Protein AF-E1F6J1-F1 (afdb_monomer_lite)

Sequence (500 aa):
MFLGCNKYDPTISHELNVRRREESQRQFYETTVKEDFNNRCLAEFEHRSIIKGKIAYVNMRMADLIQKNKMAIEGRRTALKKLYDAEFHAYQDAVKASIPTEEDKIRAMEAEYASVIQRNTAVKNQRISLARERQWEINCDELRSAASMLNARACKLAWDVANCERVQKRQRDREEKAAWQKQVNDNHANFLKDEESRVAAEHERMMKNRQELEQQLTERERQRAEEAYQQALENEKWNENRRLGDEIDKLEREKQEQEKFYNQQQLLMRMHIENLQRAHNKEMSRNDGKEMMVKIEAEIREEAERDRRNKENLRNEQLLYLEILRARKEKALMESKARDDYLMGLMLDAEKKLSQRENDDLQRRKRMAEDCKDFNYSRMNSGVEAKEAARREKEAELAAALADLEAFEKEKLEELKKQYDEAKRFEEFLLMQTDEHKQRIQAERDAEAKYQQRKKDETAADMQRINARLGSLESKIREVNEVQFWDNERPRPKKQWYNV

Radius of gyration: 100.82 Å; chains: 1; bounding box: 228×97×273 Å

Foldseek 3Di:
DDDPQQDDDPVDDPVVNVVSVVVVVVVVVVVVVVVVVVVVVVVVVVVVVVVVVVVVVVVVVVVVVVVVVVVVVVVVVVVVVVVVVVVVVVVVVVVVVPDDDPVNVVVVVVVVVVVVVVVVVVVVVVVVVVVVVVVCCVPDPVNVVVVVVVVVVVVVVVVVVVVVVVVVVVVVVVVVVVVVVVVVVVVVVVVVVVVVVVVVVVVVVVVVVVVVVVVVVVVVVVVVVVVVVVVVVVVVVVVVVVVPPPVPVVPCVVVPPPPPPPVPVVVVVVVVVVVVVVVVVVVVVVVVVVVVVVVVVVVVVVVVVVVVVVVVVVVVVVVVVVVVVVVVVVVVVVVVVVVVVVVVVVVVVVVVVVVVVVVVVVVVVVVVVVVVVVVVVVVVVVVVVVVVVVVVVVVVVVVVVVVVVVVVVVVVVVVVVVVVVVVVVVVVVVVVVVVVVVVVVVVVVVVVVVVVVVVVVVVVVVVVVVVVVVVVVVVVVVVPPDDDDDDDDDDDDDDDDDDD

InterPro domains:
  IPR043596 CFAP53/TCHP [PTHR31183] (11-482)
  IPR043597 Trichohyalin-plectin-homology domain [PF13868] (139-467)

pLDDT: mean 81.05, std 13.84, range [34.25, 95.5]

Organism: Giardia intestinalis (strain P15) (NCBI:txid658858)

Secondary structure (DSSP, 8-state):
----TTS--TTS-HHHHHHHHHHHHHHHHHHHHHHHHHHHHHHHHHHHHHHHHHHHHHHHHHHHHHHHHHHHHHHHHHHHHHHHHHHHHHHHHHHHHHS--HHHHHHHHHHHHHHHHHHHHHHHHHHHHHHHHHHHHHH-HHHHHHHHHHHHHHHHHHHHHHHHHHHHHHHHHHHHHHHHHHHHHHHHHHHHHHHHHHHHHHHHHHHHHHHHHHHHHHHHHHHHHHHHHHHHHHHHHHHHHGGGSTTGGGSGGG--S-TTSGGGTHHHHHHHHHHHHHHHHHHHHHHHHHHHHHHHHHHHHHHHHHHHHHHHHHHHHHHHHHHHHHHHHHHHHHHHHHHHHHHHHHHHHHHHHHHHHHHHHHHHHHHHHHHHHHHHHHHHHHHHHHHHHHHHHHHHHHHHHHHHHHHHHHHHHHHHHHHHHHHHHHHHHHHHHHHHHHHHHHHHHHHHHHHHHHHHHHHHHHHHHHHHHHHHHHHHHHTTSS------------------

Structure (mmCIF, N/CA/C/O backbone):
data_AF-E1F6J1-F1
#
_entry.id   AF-E1F6J1-F1
#
loop_
_atom_site.group_PDB
_atom_site.id
_atom_site.type_symbol
_atom_site.label_atom_id
_atom_site.label_alt_id
_atom_site.label_comp_id
_atom_site.label_asym_id
_atom_site.label_entity_id
_atom_site.label_seq_id
_atom_site.pdbx_PDB_ins_code
_atom_site.Cartn_x
_atom_site.Cartn_y
_atom_site.Cartn_z
_atom_site.occupancy
_atom_site.B_iso_or_equiv
_atom_site.auth_seq_id
_atom_site.auth_comp_id
_atom_site.auth_asym_id
_atom_site.auth_atom_id
_atom_site.pdbx_PDB_model_num
ATOM 1 N N . MET A 1 1 ? -33.642 10.105 145.176 1.00 41.47 1 MET A N 1
ATOM 2 C CA . MET A 1 1 ? -34.714 9.645 144.265 1.00 41.47 1 MET A CA 1
ATOM 3 C C . MET A 1 1 ? -35.109 10.820 143.387 1.00 41.47 1 MET A C 1
ATOM 5 O O . MET A 1 1 ? -35.603 11.801 143.921 1.00 41.47 1 MET A O 1
ATOM 9 N N . PHE A 1 2 ? -34.821 10.767 142.084 1.00 44.66 2 PHE A N 1
ATOM 10 C CA . PHE A 1 2 ? -35.230 11.806 141.133 1.00 44.66 2 PHE A CA 1
ATOM 11 C C . PHE A 1 2 ? -36.747 11.705 140.902 1.00 44.66 2 PHE A C 1
ATOM 13 O O . PHE A 1 2 ? -37.232 10.702 140.378 1.00 44.66 2 PHE A O 1
ATOM 20 N N . LEU A 1 3 ? -37.507 12.713 141.338 1.00 52.88 3 LEU A N 1
ATOM 21 C CA . LEU A 1 3 ? -38.914 12.869 140.963 1.00 52.88 3 LEU A CA 1
ATOM 22 C C . LEU A 1 3 ? -38.969 13.113 139.447 1.00 52.88 3 LEU A C 1
ATOM 24 O O . LEU A 1 3 ? -38.333 14.038 138.951 1.00 52.88 3 LEU A O 1
ATOM 28 N N . GLY A 1 4 ? -39.680 12.258 138.704 1.00 55.94 4 GLY A N 1
ATOM 29 C CA . GLY A 1 4 ? -39.817 12.396 137.249 1.00 55.94 4 GLY A CA 1
ATOM 30 C C . GLY A 1 4 ? -40.367 13.772 136.852 1.00 55.94 4 GLY A C 1
ATOM 31 O O . GLY A 1 4 ? -41.202 14.321 137.569 1.00 55.94 4 GLY A O 1
ATOM 32 N N . CYS A 1 5 ? -39.924 14.297 135.706 1.00 60.75 5 CYS A N 1
ATOM 33 C CA . CYS A 1 5 ? -40.045 15.698 135.264 1.00 60.75 5 CYS A CA 1
ATOM 34 C C . CYS A 1 5 ? -41.470 16.300 135.240 1.00 60.75 5 CYS A C 1
ATOM 36 O O . CYS A 1 5 ? -41.617 17.513 135.128 1.00 60.75 5 CYS A O 1
ATOM 38 N N . ASN A 1 6 ? -42.515 15.480 135.396 1.00 62.03 6 ASN A N 1
ATOM 39 C CA . ASN A 1 6 ? -43.924 15.895 135.413 1.00 62.03 6 ASN A CA 1
ATOM 40 C C . ASN A 1 6 ? -44.564 15.920 136.813 1.00 62.03 6 ASN A C 1
ATOM 42 O O . ASN A 1 6 ? -45.714 16.342 136.959 1.00 62.03 6 ASN A O 1
ATOM 46 N N . LYS A 1 7 ? -43.861 15.464 137.855 1.00 69.31 7 LYS A N 1
ATOM 47 C CA . LYS A 1 7 ? -44.380 15.475 139.228 1.00 69.31 7 LYS A CA 1
ATOM 48 C C . LYS 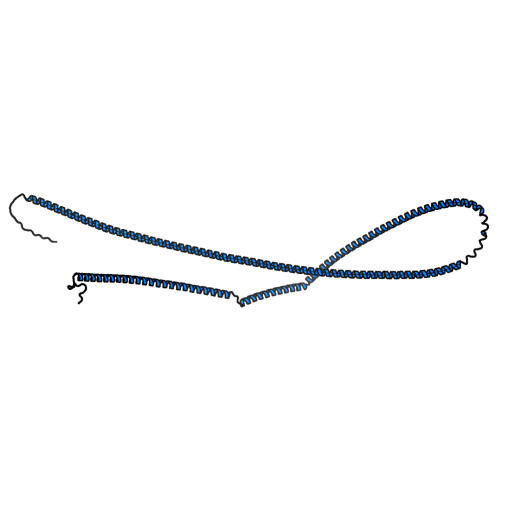A 1 7 ? -44.136 16.841 139.863 1.00 69.31 7 LYS A C 1
ATOM 50 O O . LYS A 1 7 ? -43.057 17.404 139.732 1.00 69.31 7 LYS A O 1
ATOM 55 N N . TYR A 1 8 ? -45.158 17.380 140.528 1.00 71.81 8 TYR A N 1
ATOM 56 C CA . TYR A 1 8 ? -45.034 18.637 141.266 1.00 71.81 8 TYR A CA 1
ATOM 57 C C . TYR A 1 8 ? -44.131 18.419 142.479 1.00 71.81 8 TYR A C 1
ATOM 59 O O . TYR A 1 8 ? -44.436 17.562 143.308 1.00 71.81 8 TYR A O 1
ATOM 67 N N . ASP A 1 9 ? -43.036 19.164 142.571 1.00 74.06 9 ASP A N 1
ATOM 68 C CA . ASP A 1 9 ? -42.116 19.077 143.697 1.00 74.06 9 ASP A CA 1
ATOM 69 C C . ASP A 1 9 ? -42.469 20.164 144.730 1.00 74.06 9 ASP A C 1
ATOM 71 O O . ASP A 1 9 ? -42.314 21.354 144.446 1.00 74.06 9 ASP A O 1
ATOM 75 N N . PRO A 1 10 ? -42.968 19.794 145.922 1.00 69.56 10 PRO A N 1
ATOM 76 C CA . PRO A 1 10 ? -43.394 20.757 146.933 1.00 69.56 10 PRO A CA 1
ATOM 77 C C . PRO A 1 10 ? -42.231 21.521 147.591 1.00 69.56 10 PRO A C 1
ATOM 79 O O . PRO A 1 10 ? -42.488 22.456 148.343 1.00 69.56 10 PRO A O 1
ATOM 82 N N . THR A 1 11 ? -40.968 21.155 147.328 1.00 73.69 11 THR A N 1
ATOM 83 C CA . THR A 1 11 ? -39.779 21.805 147.918 1.00 73.69 11 THR A CA 1
ATOM 84 C C . THR A 1 11 ? -39.278 23.029 147.140 1.00 73.69 11 THR A C 1
ATOM 86 O O . THR A 1 11 ? -38.354 23.711 147.579 1.00 73.69 11 THR A O 1
ATOM 89 N N . ILE A 1 12 ? -39.900 23.339 146.001 1.00 74.44 12 ILE A N 1
ATOM 90 C CA . ILE A 1 12 ? -39.530 24.434 145.092 1.00 74.44 12 ILE A CA 1
ATOM 91 C C . ILE A 1 12 ? -40.742 25.318 144.790 1.00 74.44 12 ILE A C 1
ATOM 93 O O . ILE A 1 12 ? -41.889 24.889 144.914 1.00 74.44 12 ILE A O 1
ATOM 97 N N . SER A 1 13 ? -40.498 26.567 144.374 1.00 76.25 13 SER A N 1
ATOM 98 C CA . SER A 1 13 ? -41.580 27.516 144.091 1.00 76.25 13 SER A CA 1
ATOM 99 C C . SER A 1 13 ? -42.505 27.021 142.972 1.00 76.25 13 SER A C 1
ATOM 101 O O . SER A 1 13 ? -42.100 26.295 142.057 1.00 76.25 13 SER A O 1
ATOM 103 N N . HIS A 1 14 ? -43.772 27.432 143.040 1.00 78.44 14 HIS A N 1
ATOM 104 C CA . HIS A 1 14 ? -44.780 27.079 142.041 1.00 78.44 14 HIS A CA 1
ATOM 105 C C . HIS A 1 14 ? -44.335 27.453 140.618 1.00 78.44 14 HIS A C 1
ATOM 107 O O . HIS A 1 14 ? -44.427 26.635 139.707 1.00 78.44 14 HIS A O 1
ATOM 113 N N . GLU A 1 15 ? -43.758 28.644 140.446 1.00 80.81 15 GLU A N 1
ATOM 114 C CA . GLU A 1 15 ? -43.259 29.141 139.159 1.00 80.81 15 GLU A CA 1
ATOM 115 C C . GLU A 1 15 ? -42.151 28.260 138.564 1.00 80.81 15 GLU A C 1
ATOM 117 O O . GLU A 1 15 ? -42.141 28.006 137.361 1.00 80.81 15 GLU A O 1
ATOM 122 N N . LEU A 1 16 ? -41.238 27.743 139.395 1.00 79.19 16 LEU A N 1
ATOM 123 C CA . LEU A 1 16 ? -40.182 26.831 138.946 1.00 79.19 16 LEU A CA 1
ATOM 124 C C . LEU A 1 16 ? -40.747 25.473 138.516 1.00 79.19 16 LEU A C 1
ATOM 126 O O . LEU A 1 16 ? -40.288 24.906 137.524 1.00 79.19 16 LEU A O 1
ATOM 130 N N . ASN A 1 17 ? -41.761 24.963 139.217 1.00 79.38 17 ASN A N 1
ATOM 131 C CA . ASN A 1 17 ? -42.460 23.743 138.811 1.00 79.38 17 ASN A CA 1
ATOM 132 C C . ASN A 1 17 ? -43.214 23.921 137.483 1.00 79.38 17 ASN A C 1
ATOM 134 O O . ASN A 1 17 ? -43.187 23.019 136.645 1.00 79.38 17 ASN A O 1
ATOM 138 N N . VAL A 1 18 ? -43.858 25.074 137.272 1.00 80.56 18 VAL A N 1
ATOM 139 C CA . VAL A 1 18 ? -44.526 25.404 136.001 1.00 80.56 18 VAL A CA 1
ATOM 140 C C . VAL A 1 18 ? -43.504 25.473 134.867 1.00 80.56 18 VAL A C 1
ATOM 142 O O . VAL A 1 18 ? -43.671 24.769 133.874 1.00 80.56 18 VAL A O 1
ATOM 145 N N . ARG A 1 19 ? -42.388 26.195 135.051 1.00 81.56 19 ARG A N 1
ATOM 146 C CA . ARG A 1 19 ? -41.313 26.269 134.046 1.00 81.56 19 ARG A CA 1
ATOM 147 C C . ARG A 1 19 ? -40.721 24.902 133.705 1.00 81.56 19 ARG A C 1
ATOM 149 O O . ARG A 1 19 ? -40.530 24.618 132.530 1.00 81.56 19 ARG A O 1
ATOM 156 N N . ARG A 1 20 ? -40.490 24.023 134.690 1.00 81.19 20 ARG A N 1
ATOM 157 C CA . ARG A 1 20 ? -40.013 22.648 134.429 1.00 81.19 20 ARG A CA 1
ATOM 158 C C . ARG A 1 20 ? -40.997 21.831 133.596 1.00 81.19 20 ARG A C 1
ATOM 160 O O . ARG A 1 20 ? -40.572 21.092 132.713 1.00 81.19 20 ARG A O 1
ATOM 167 N N . ARG A 1 21 ? -42.304 21.951 133.856 1.00 79.88 21 ARG A N 1
ATOM 168 C CA . ARG A 1 21 ? -43.326 21.268 133.047 1.00 79.88 21 ARG A CA 1
ATOM 169 C C . ARG A 1 21 ? -43.385 21.820 131.630 1.00 79.88 21 ARG A C 1
ATOM 171 O O . ARG A 1 21 ? -43.444 21.034 130.693 1.00 79.88 21 ARG A O 1
ATOM 178 N N . GLU A 1 22 ? -43.347 23.139 131.473 1.00 82.69 22 GLU A N 1
ATOM 179 C CA . GLU A 1 22 ? -43.312 23.785 130.157 1.00 82.69 22 GLU A CA 1
ATOM 180 C C . GLU A 1 22 ? -42.061 23.380 129.368 1.00 82.69 22 GLU A C 1
ATOM 182 O O . GLU A 1 22 ? -42.152 23.075 128.183 1.00 82.69 22 GLU A O 1
ATOM 187 N N . GLU A 1 23 ? -40.900 23.313 130.020 1.00 82.12 23 GLU A N 1
ATOM 188 C CA . GLU A 1 23 ? -39.643 22.878 129.411 1.00 82.12 23 GLU A CA 1
ATOM 189 C C . GLU A 1 23 ? -39.677 21.389 129.037 1.00 82.12 23 GLU A C 1
ATOM 191 O O . GLU A 1 23 ? -39.299 21.034 127.923 1.00 82.12 23 GLU A O 1
ATOM 196 N N . SER A 1 24 ? -40.231 20.525 129.894 1.00 80.75 24 SER A N 1
ATOM 197 C CA . SER A 1 24 ? -40.432 19.106 129.573 1.00 80.75 24 SER A CA 1
ATOM 198 C C . SER A 1 24 ? -41.433 18.904 128.429 1.00 80.75 24 SER A C 1
ATOM 200 O O . SER A 1 24 ? -41.242 18.006 127.611 1.00 80.75 24 SER A O 1
ATOM 202 N N . GLN A 1 25 ? -42.485 19.725 128.343 1.00 81.88 25 GLN A N 1
ATOM 203 C CA . GLN A 1 25 ? -43.422 19.710 127.216 1.00 81.88 25 GLN A CA 1
ATOM 204 C C . GLN A 1 25 ? -42.753 20.198 125.930 1.00 81.88 25 GLN A C 1
ATOM 206 O O . GLN A 1 25 ? -42.922 19.572 124.888 1.00 81.88 25 GLN A O 1
ATOM 211 N N . ARG A 1 26 ? -41.954 21.272 125.986 1.00 84.62 26 ARG A N 1
ATOM 212 C CA . ARG A 1 26 ? -41.178 21.754 124.832 1.00 84.62 26 ARG A CA 1
ATOM 213 C C . ARG A 1 26 ? -40.193 20.704 124.337 1.00 84.62 26 ARG A C 1
ATOM 215 O O . ARG A 1 26 ? -40.163 20.457 123.139 1.00 84.62 26 ARG A O 1
ATOM 222 N N . GLN A 1 27 ? -39.454 20.057 125.238 1.00 84.44 27 GLN A N 1
ATOM 223 C CA . GLN A 1 27 ? -38.538 18.969 124.887 1.00 84.44 27 GLN A CA 1
ATOM 224 C C . GLN A 1 27 ? -39.286 17.797 124.246 1.00 84.44 27 GLN A C 1
ATOM 226 O O . GLN A 1 27 ? -38.843 17.300 123.219 1.00 84.44 27 GLN A O 1
ATOM 231 N N . PHE A 1 28 ? -40.447 17.410 124.786 1.00 82.75 28 PHE A N 1
ATOM 232 C CA . PHE A 1 28 ? -41.288 16.363 124.201 1.00 82.75 28 PHE A CA 1
ATOM 233 C C . PHE A 1 28 ? -41.785 16.717 122.788 1.00 82.75 28 PHE A C 1
ATOM 235 O O . PHE A 1 28 ? -41.715 15.893 121.875 1.00 82.75 28 PHE A O 1
ATOM 242 N N . TYR A 1 29 ? -42.265 17.944 122.568 1.00 84.31 29 TYR A N 1
ATOM 243 C CA . TYR A 1 29 ? -42.674 18.383 121.231 1.00 84.31 29 TYR A CA 1
ATOM 244 C C . TYR A 1 29 ? -41.482 18.480 120.275 1.00 84.31 29 TYR A C 1
ATOM 246 O O . TYR A 1 29 ? -41.598 18.076 119.122 1.00 84.31 29 TYR A O 1
ATOM 254 N N . GLU A 1 30 ? -40.324 18.950 120.740 1.00 87.06 30 GLU A N 1
ATOM 255 C CA . GLU A 1 30 ? -39.102 19.011 119.940 1.00 87.06 30 GLU A CA 1
ATOM 256 C C . GLU A 1 30 ? -38.628 17.613 119.520 1.00 87.06 30 GLU A C 1
ATOM 258 O O . GLU A 1 30 ? -38.273 17.418 118.357 1.00 87.06 30 GLU A O 1
ATOM 263 N N . THR A 1 31 ? -38.663 16.626 120.422 1.00 85.19 31 THR A N 1
ATOM 264 C CA . THR A 1 31 ? -38.338 15.234 120.080 1.00 85.19 31 THR A CA 1
ATOM 265 C C . THR A 1 31 ? -39.347 14.652 119.101 1.00 85.19 31 THR A C 1
ATOM 267 O O . THR A 1 31 ? -38.935 14.068 118.106 1.00 85.19 31 THR A O 1
ATOM 270 N N . THR A 1 32 ? -40.644 14.897 119.305 1.00 84.56 32 THR A N 1
ATOM 271 C CA . THR A 1 32 ? -41.702 14.387 118.415 1.00 84.56 32 THR A CA 1
ATOM 272 C C . THR A 1 32 ? -41.577 14.979 117.005 1.00 84.56 32 THR A C 1
ATOM 274 O O . THR A 1 32 ? -41.622 14.254 116.018 1.00 84.56 32 THR A O 1
ATOM 277 N N . VAL A 1 33 ? -41.335 16.291 116.884 1.00 87.50 33 VAL A N 1
ATOM 278 C CA . VAL A 1 33 ? -41.139 16.960 115.585 1.00 87.50 33 VAL A CA 1
ATOM 279 C C . VAL A 1 33 ? -39.853 16.490 114.898 1.00 87.50 33 VAL A C 1
ATOM 281 O O . VAL A 1 33 ? -39.843 16.322 113.678 1.00 87.50 33 VAL A O 1
ATOM 284 N N . LYS A 1 34 ? -38.769 16.249 115.651 1.00 90.44 34 LYS A N 1
ATOM 285 C CA . LYS A 1 34 ? -37.526 15.679 115.101 1.00 90.44 34 LYS A CA 1
ATOM 286 C C . LYS A 1 34 ? -37.719 14.242 114.620 1.00 90.44 34 LYS A C 1
ATOM 288 O O . LYS A 1 34 ? -37.216 13.902 113.553 1.00 90.44 34 LYS A O 1
ATOM 293 N N . GLU A 1 35 ? -38.442 13.414 115.368 1.00 88.38 35 GLU A N 1
ATOM 294 C CA . GLU A 1 35 ? -38.779 12.045 114.967 1.00 88.38 35 GLU A CA 1
ATOM 295 C C . GLU A 1 35 ? -39.655 12.033 113.710 1.00 88.38 35 GLU A C 1
ATOM 297 O O . GLU A 1 35 ? -39.316 11.349 112.746 1.00 88.38 35 GLU A O 1
ATOM 302 N N . ASP A 1 36 ? -40.697 12.866 113.650 1.00 87.19 36 ASP A N 1
ATOM 303 C CA . ASP A 1 36 ? -41.537 13.024 112.457 1.00 87.19 36 ASP A CA 1
ATOM 304 C C . ASP A 1 36 ? -40.739 13.514 111.241 1.00 87.19 36 ASP A C 1
ATOM 306 O O . ASP A 1 36 ? -40.919 13.011 110.129 1.00 87.19 36 ASP A O 1
ATOM 310 N N . PHE A 1 37 ? -39.832 14.476 111.429 1.00 90.38 37 PHE A N 1
ATOM 311 C CA . PHE A 1 37 ? -38.953 14.958 110.364 1.00 90.38 37 PHE A CA 1
ATOM 312 C C . PHE A 1 37 ? -38.006 13.858 109.866 1.00 90.38 37 PHE A C 1
ATOM 314 O O . PHE A 1 37 ? -37.871 13.661 108.658 1.00 90.38 37 PHE A O 1
ATOM 321 N N . ASN A 1 38 ? -37.392 13.100 110.776 1.00 90.25 38 ASN A N 1
ATOM 322 C CA . ASN A 1 38 ? -36.515 11.984 110.425 1.00 90.25 38 ASN A CA 1
ATOM 323 C C . ASN A 1 38 ? -37.279 10.868 109.700 1.00 90.25 38 ASN A C 1
ATOM 325 O O . ASN A 1 38 ? -36.791 10.353 108.694 1.00 90.25 38 ASN A O 1
ATOM 329 N N . ASN A 1 39 ? -38.497 10.547 110.143 1.00 86.50 39 ASN A N 1
ATOM 330 C CA . ASN A 1 39 ? -39.363 9.562 109.497 1.00 86.50 39 ASN A CA 1
ATOM 331 C C . ASN A 1 39 ? -39.764 9.996 108.077 1.00 86.50 39 ASN A C 1
ATOM 333 O O . ASN A 1 39 ? -39.737 9.181 107.154 1.00 86.50 39 ASN A O 1
ATOM 337 N N . ARG A 1 40 ? -40.061 11.287 107.861 1.00 87.69 40 ARG A N 1
ATOM 338 C CA . ARG A 1 40 ? -40.302 11.836 106.512 1.00 87.69 40 ARG A CA 1
ATOM 339 C C . ARG A 1 40 ? -39.059 11.743 105.627 1.00 87.69 40 ARG A C 1
ATOM 341 O O . ARG A 1 40 ? -39.159 11.285 104.492 1.00 87.69 40 ARG A O 1
ATOM 348 N N . CYS A 1 41 ? -37.889 12.114 106.149 1.00 87.88 41 CYS A N 1
ATOM 349 C CA . CYS A 1 41 ? -36.620 12.011 105.424 1.00 87.88 41 CYS A CA 1
ATOM 350 C C . CYS A 1 41 ? -36.286 10.563 105.028 1.00 87.88 41 CYS A C 1
ATOM 352 O O . CYS A 1 41 ? -35.819 10.328 103.913 1.00 87.88 41 CYS A O 1
ATOM 354 N N . LEU A 1 42 ? -36.550 9.589 105.907 1.00 89.50 42 LEU A N 1
ATOM 355 C CA . LEU A 1 42 ? -36.381 8.164 105.609 1.00 89.50 42 LEU A CA 1
ATOM 356 C C . LEU A 1 42 ? -37.336 7.702 104.502 1.00 89.50 42 LEU A C 1
ATOM 358 O O . LEU A 1 42 ? -36.879 7.104 103.529 1.00 89.50 42 LEU A O 1
ATOM 362 N N . ALA A 1 43 ? -38.621 8.057 104.582 1.00 86.44 43 ALA A N 1
ATOM 363 C CA . ALA A 1 43 ? -39.598 7.721 103.545 1.00 86.44 43 ALA A CA 1
ATOM 364 C C . ALA A 1 43 ? -39.225 8.325 102.172 1.00 86.44 43 ALA A C 1
ATOM 366 O O . ALA A 1 43 ? -39.317 7.658 101.137 1.00 86.44 43 ALA A O 1
ATOM 367 N N . GLU A 1 44 ? -38.739 9.572 102.142 1.00 88.50 44 GLU A N 1
ATOM 368 C CA . GLU A 1 44 ? -38.232 10.196 100.915 1.00 88.50 44 GLU A CA 1
ATOM 369 C C . GLU A 1 44 ? -36.980 9.494 100.370 1.00 88.50 44 GLU A C 1
ATOM 371 O O . GLU A 1 44 ? -36.847 9.309 99.154 1.00 88.50 44 GLU A O 1
ATOM 376 N N . PHE A 1 45 ? -36.054 9.100 101.247 1.00 91.69 45 PHE A N 1
ATOM 377 C CA . PHE A 1 45 ? -34.844 8.375 100.868 1.00 91.69 45 PHE A CA 1
ATOM 378 C C . PHE A 1 45 ? -35.164 6.995 100.279 1.00 91.69 45 PHE A C 1
ATOM 380 O O . PHE A 1 45 ? -34.606 6.630 99.238 1.00 91.69 45 PHE A O 1
ATOM 387 N N . GLU A 1 46 ? -36.087 6.251 100.890 1.00 88.50 46 GLU A N 1
ATOM 388 C CA . GLU A 1 46 ? -36.561 4.958 100.391 1.00 88.50 46 GLU A CA 1
ATOM 389 C C . GLU A 1 46 ? -37.211 5.106 99.014 1.00 88.50 46 GLU A C 1
ATOM 391 O O . GLU A 1 46 ? -36.839 4.404 98.069 1.00 88.50 46 GLU A O 1
ATOM 396 N N . HIS A 1 47 ? -38.097 6.092 98.846 1.00 88.06 47 HIS A N 1
ATOM 397 C CA . HIS A 1 47 ? -38.738 6.365 97.561 1.00 88.06 47 HIS A CA 1
ATOM 398 C C . HIS A 1 47 ? -37.716 6.724 96.466 1.00 88.06 47 HIS A C 1
ATOM 400 O O . HIS A 1 47 ? -37.751 6.170 95.361 1.00 88.06 47 HIS A O 1
ATOM 406 N N . ARG A 1 48 ? -36.742 7.596 96.768 1.00 88.62 48 ARG A N 1
ATOM 407 C CA . ARG A 1 48 ? -35.652 7.941 95.835 1.00 88.62 48 ARG A CA 1
ATOM 408 C C . ARG A 1 48 ? -34.780 6.732 95.496 1.00 88.62 48 ARG A C 1
ATOM 410 O O . ARG A 1 48 ? -34.354 6.599 94.347 1.00 88.62 48 ARG A O 1
ATOM 417 N N . SER A 1 49 ? -34.521 5.853 96.459 1.00 85.56 49 SER A N 1
ATOM 418 C CA . SER A 1 49 ? -33.726 4.637 96.256 1.00 85.56 49 SER A CA 1
ATOM 419 C C . SER A 1 49 ? -34.448 3.631 95.358 1.00 85.56 49 SER A C 1
ATOM 421 O O . SER A 1 49 ? -33.837 3.097 94.432 1.00 85.56 49 SER A O 1
ATOM 423 N N . ILE A 1 50 ? -35.763 3.457 95.534 1.00 88.12 50 ILE A N 1
ATOM 424 C CA . ILE A 1 50 ? -36.602 2.636 94.647 1.00 88.12 50 ILE A CA 1
ATOM 425 C C . ILE A 1 50 ? -36.581 3.190 93.216 1.00 88.12 50 ILE A C 1
ATOM 427 O O . ILE A 1 50 ? -36.401 2.430 92.263 1.00 88.12 50 ILE A O 1
ATOM 431 N N . ILE A 1 51 ? -36.719 4.509 93.042 1.00 88.38 51 ILE A N 1
ATOM 432 C CA . ILE A 1 51 ? -36.656 5.144 91.715 1.00 88.38 51 ILE A CA 1
ATOM 433 C C . ILE A 1 51 ? -35.286 4.927 91.065 1.00 88.38 51 ILE A C 1
ATOM 435 O O . ILE A 1 51 ? -35.221 4.524 89.903 1.00 88.38 51 ILE A O 1
ATOM 439 N N . LYS A 1 52 ? -34.186 5.134 91.800 1.00 90.81 52 LYS A N 1
ATOM 440 C CA . LYS A 1 52 ? -32.830 4.878 91.288 1.00 90.81 52 LYS A CA 1
ATOM 441 C C . LYS A 1 52 ? -32.637 3.414 90.891 1.00 90.81 52 LYS A C 1
ATOM 443 O O . LYS A 1 52 ? -32.065 3.157 89.834 1.00 90.81 52 LYS A O 1
ATOM 448 N N . GLY A 1 53 ? -33.163 2.475 91.679 1.00 86.38 53 GLY A N 1
ATOM 449 C CA . GLY A 1 53 ? -33.167 1.049 91.343 1.00 86.38 53 GLY A CA 1
ATOM 450 C C . GLY A 1 53 ? -33.908 0.757 90.034 1.00 86.38 53 GLY A C 1
ATOM 451 O O . GLY A 1 53 ? -33.387 0.047 89.175 1.00 86.38 53 GLY A O 1
ATOM 452 N N . LYS A 1 54 ? -35.080 1.375 89.824 1.00 88.88 54 LYS A N 1
ATOM 453 C CA . LYS A 1 54 ? -35.836 1.260 88.563 1.00 88.88 54 LYS A CA 1
ATOM 454 C C . LYS A 1 54 ? -35.069 1.840 87.369 1.00 88.88 54 LYS A C 1
ATOM 456 O O . LYS A 1 54 ? -35.012 1.197 86.325 1.00 88.88 54 LYS A O 1
ATOM 461 N N . ILE A 1 55 ? -34.445 3.012 87.517 1.00 88.69 55 ILE A N 1
ATOM 462 C CA . ILE A 1 55 ? -33.627 3.631 86.458 1.00 88.69 55 ILE A CA 1
ATOM 463 C C . ILE A 1 55 ? -32.421 2.745 86.114 1.00 88.69 55 ILE A C 1
ATOM 465 O O . ILE A 1 55 ? -32.146 2.512 84.938 1.00 88.69 55 ILE A O 1
ATOM 469 N N . ALA A 1 56 ? -31.729 2.202 87.119 1.00 89.06 56 ALA A N 1
ATOM 470 C CA . ALA A 1 56 ? -30.601 1.297 86.911 1.00 89.06 56 ALA A CA 1
ATOM 471 C C . ALA A 1 56 ? -31.017 0.027 86.148 1.00 89.06 56 ALA A C 1
ATOM 473 O O . ALA A 1 56 ? -30.337 -0.371 85.203 1.00 89.06 56 ALA A O 1
ATOM 474 N N . TYR A 1 57 ? -32.166 -0.561 86.496 1.00 90.94 57 TYR A N 1
ATOM 475 C CA . TYR A 1 57 ? -32.721 -1.710 85.778 1.00 90.94 57 TYR A CA 1
ATOM 476 C C . TYR A 1 57 ? -33.047 -1.385 84.309 1.00 90.94 57 TYR A C 1
ATOM 478 O O . TYR A 1 57 ? -32.706 -2.159 83.414 1.00 90.94 57 TYR A O 1
ATOM 486 N N . VAL A 1 58 ? -33.659 -0.225 84.038 1.00 89.31 58 VAL A N 1
ATOM 487 C CA . VAL A 1 58 ? -33.950 0.227 82.665 1.00 89.31 58 VAL A CA 1
ATOM 488 C C . VAL A 1 58 ? -32.660 0.426 81.864 1.00 89.31 58 VAL A C 1
ATOM 490 O O . VAL A 1 58 ? -32.573 -0.042 80.728 1.00 89.31 58 VAL A O 1
ATOM 493 N N . ASN A 1 59 ? -31.641 1.048 82.459 1.00 88.00 59 ASN A N 1
ATOM 494 C CA . ASN A 1 59 ? -30.344 1.252 81.813 1.00 88.00 59 ASN A CA 1
ATOM 495 C C . ASN A 1 59 ? -29.646 -0.076 81.489 1.00 88.00 59 ASN A C 1
ATOM 497 O O . ASN A 1 59 ? -29.131 -0.236 80.383 1.00 88.00 59 ASN A O 1
ATOM 501 N N . MET A 1 60 ? -29.680 -1.045 82.410 1.00 92.38 60 MET A N 1
ATOM 502 C CA . MET A 1 60 ? -29.146 -2.391 82.179 1.00 92.38 60 MET A CA 1
ATOM 503 C C . MET A 1 60 ? -29.862 -3.073 81.005 1.00 92.38 60 MET A C 1
ATOM 505 O O . MET A 1 60 ? -29.220 -3.567 80.081 1.00 92.38 60 MET A O 1
ATOM 509 N N . ARG A 1 61 ? -31.199 -3.019 80.978 1.00 89.94 61 ARG A N 1
ATOM 510 C CA . ARG A 1 61 ? -31.992 -3.619 79.898 1.00 89.94 61 ARG A CA 1
ATOM 511 C C . ARG A 1 61 ? -31.764 -2.940 78.543 1.00 89.94 61 ARG A C 1
ATOM 513 O O . ARG A 1 61 ? -31.781 -3.618 77.517 1.00 89.94 61 ARG A O 1
ATOM 520 N N . MET A 1 62 ? -31.527 -1.628 78.520 1.00 89.44 62 MET A N 1
ATOM 521 C CA . MET A 1 62 ? -31.140 -0.930 77.291 1.00 89.44 62 MET A CA 1
ATOM 522 C C . MET A 1 62 ? -29.742 -1.323 76.811 1.00 89.44 62 MET A C 1
ATOM 524 O O . MET A 1 62 ? -29.554 -1.529 75.612 1.00 89.44 62 MET A O 1
ATOM 528 N N . ALA A 1 63 ? -28.778 -1.485 77.720 1.00 87.38 63 ALA A N 1
ATOM 529 C CA . ALA A 1 63 ? -27.448 -1.977 77.371 1.00 87.38 63 ALA A CA 1
ATOM 530 C C . ALA A 1 63 ? -27.512 -3.382 76.743 1.00 87.38 63 ALA A C 1
ATOM 532 O O . ALA A 1 63 ? -26.897 -3.606 75.698 1.00 87.38 63 ALA A O 1
ATOM 533 N N . ASP A 1 64 ? -28.339 -4.280 77.291 1.00 91.06 64 ASP A N 1
ATOM 534 C CA . ASP A 1 64 ? -28.571 -5.616 76.725 1.00 91.06 64 ASP A CA 1
ATOM 535 C C . ASP A 1 64 ? -29.155 -5.559 75.306 1.00 91.06 64 ASP A C 1
ATOM 537 O O . ASP A 1 64 ? -28.730 -6.307 74.421 1.00 91.06 64 ASP A O 1
ATOM 541 N N . LEU A 1 65 ? -30.122 -4.669 75.052 1.00 90.31 65 LEU A N 1
ATOM 542 C CA . LEU A 1 65 ? -30.706 -4.489 73.717 1.00 90.31 65 LEU A CA 1
ATOM 543 C C . LEU A 1 65 ? -29.678 -3.944 72.718 1.00 90.31 65 LEU A C 1
ATOM 545 O O . LEU A 1 65 ? -29.587 -4.440 71.592 1.00 90.31 65 LEU A O 1
ATOM 549 N N . ILE A 1 66 ? -28.859 -2.975 73.134 1.00 89.94 66 ILE A N 1
ATOM 550 C CA . ILE A 1 66 ? -27.756 -2.447 72.319 1.00 89.94 66 ILE A CA 1
ATOM 551 C C . ILE A 1 66 ? -26.753 -3.562 71.999 1.00 89.94 66 ILE A C 1
ATOM 553 O O . ILE A 1 66 ? -26.312 -3.682 70.856 1.00 89.94 66 ILE A O 1
ATOM 557 N N . GLN A 1 67 ? -26.414 -4.405 72.975 1.00 90.31 67 GLN A N 1
ATOM 558 C CA . GLN A 1 67 ? -25.482 -5.512 72.782 1.00 90.31 67 GLN A CA 1
ATOM 559 C C . GLN A 1 67 ? -26.043 -6.589 71.845 1.00 90.31 67 GLN A C 1
ATOM 561 O O . GLN A 1 67 ? -25.331 -7.045 70.949 1.00 90.31 67 GLN A O 1
ATOM 566 N N . LYS A 1 68 ? -27.331 -6.934 71.963 1.00 90.25 68 LYS A N 1
ATOM 567 C CA . LYS A 1 68 ? -28.011 -7.829 71.009 1.00 90.25 68 LYS A CA 1
ATOM 568 C C . LYS A 1 68 ? -27.987 -7.271 69.585 1.00 90.25 68 LYS A C 1
ATOM 570 O O . LYS A 1 68 ? -27.676 -8.007 68.650 1.00 90.25 6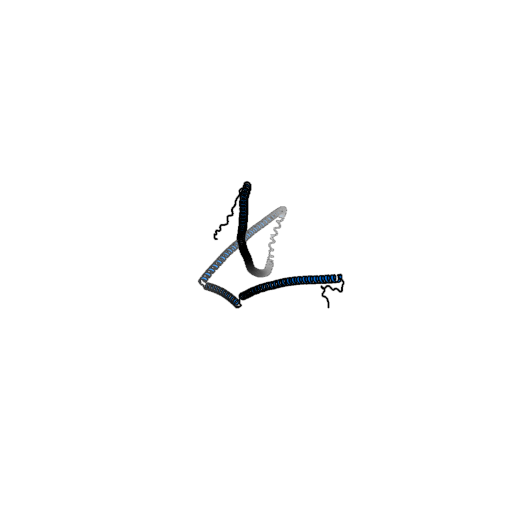8 LYS A O 1
ATOM 575 N N . ASN A 1 69 ? -28.230 -5.971 69.417 1.00 89.00 69 ASN A N 1
ATOM 576 C CA . ASN A 1 69 ? -28.141 -5.318 68.109 1.00 89.00 69 ASN A CA 1
ATOM 577 C C . ASN A 1 69 ? -26.713 -5.326 67.545 1.00 89.00 69 ASN A C 1
ATOM 579 O O . ASN A 1 69 ? -26.534 -5.585 66.355 1.00 89.00 69 ASN A O 1
ATOM 583 N N . LYS A 1 70 ? -25.688 -5.102 68.380 1.00 89.75 70 LYS A N 1
ATOM 584 C CA . LYS A 1 70 ? -24.281 -5.216 67.957 1.00 89.75 70 LYS A CA 1
ATOM 585 C C . LYS A 1 70 ? -23.956 -6.620 67.447 1.00 89.75 70 LYS A C 1
ATOM 587 O O . LYS A 1 70 ? -23.434 -6.739 66.342 1.00 89.75 70 LYS A O 1
ATOM 592 N N . MET A 1 71 ? -24.354 -7.665 68.178 1.00 91.62 71 MET A N 1
ATOM 593 C CA . MET A 1 71 ? -24.151 -9.054 67.744 1.00 91.62 71 MET A CA 1
ATOM 594 C C . MET A 1 71 ? -24.871 -9.363 66.423 1.00 91.62 71 MET A C 1
ATOM 596 O O . MET A 1 71 ? -24.311 -10.032 65.558 1.00 91.62 71 MET A O 1
ATOM 600 N N . ALA A 1 72 ? -26.084 -8.840 66.215 1.00 87.56 72 ALA A N 1
ATOM 601 C CA . ALA A 1 72 ? -26.800 -9.012 64.951 1.00 87.56 72 ALA A CA 1
ATOM 602 C C . ALA A 1 72 ? -26.078 -8.332 63.769 1.00 87.56 72 ALA A C 1
ATOM 604 O O . ALA A 1 72 ? -25.993 -8.901 62.679 1.00 87.56 72 ALA A O 1
ATOM 605 N N . ILE A 1 73 ? -25.525 -7.132 63.978 1.00 90.38 73 ILE A N 1
ATOM 606 C CA . ILE A 1 73 ? -24.735 -6.415 62.963 1.00 90.38 73 ILE A CA 1
ATOM 607 C C . ILE A 1 73 ? -23.431 -7.161 62.659 1.00 90.38 73 ILE A C 1
ATOM 609 O O . ILE A 1 73 ? -23.064 -7.296 61.492 1.00 90.38 73 ILE A O 1
ATOM 613 N N . GLU A 1 74 ? -22.743 -7.681 63.673 1.00 90.88 74 GLU A N 1
ATOM 614 C CA . GLU A 1 74 ? -21.550 -8.517 63.494 1.00 90.88 74 GLU A CA 1
ATOM 615 C C . GLU A 1 74 ? -21.874 -9.815 62.742 1.00 90.88 74 GLU A C 1
ATOM 617 O O . GLU A 1 74 ? -21.152 -10.192 61.817 1.00 90.88 74 GLU A O 1
ATOM 622 N N . GLY A 1 75 ? -23.018 -10.440 63.033 1.00 89.50 75 GLY A N 1
ATOM 623 C CA . GLY A 1 75 ? -23.554 -11.562 62.260 1.00 89.50 75 GLY A CA 1
ATOM 624 C C . GLY A 1 75 ? -23.745 -11.217 60.778 1.00 89.50 75 GLY A C 1
ATOM 625 O O . GLY A 1 75 ? -23.301 -11.956 59.901 1.00 89.50 75 GLY A O 1
ATOM 626 N N . ARG A 1 76 ? -24.313 -10.044 60.467 1.00 90.62 76 ARG A N 1
ATOM 627 C CA . ARG A 1 76 ? -24.442 -9.575 59.074 1.00 90.62 76 ARG A CA 1
ATOM 628 C C . ARG A 1 76 ? -23.087 -9.303 58.421 1.00 90.62 76 ARG A C 1
ATOM 630 O O . ARG A 1 76 ? -22.891 -9.669 57.268 1.00 90.62 76 ARG A O 1
ATOM 637 N N . ARG A 1 77 ? -22.135 -8.702 59.144 1.00 89.62 77 ARG A N 1
ATOM 638 C CA . ARG A 1 77 ? -20.775 -8.442 58.633 1.00 89.62 77 ARG A CA 1
ATOM 639 C C . ARG A 1 77 ? -20.025 -9.731 58.311 1.00 89.62 77 ARG A C 1
ATOM 641 O O . ARG A 1 77 ? -19.368 -9.806 57.279 1.00 89.62 77 ARG A O 1
ATOM 648 N N . THR A 1 78 ? -20.132 -10.748 59.162 1.00 91.50 78 THR A N 1
ATOM 649 C CA . THR A 1 78 ? -19.498 -12.052 58.913 1.00 91.50 78 THR A CA 1
ATOM 650 C C . THR A 1 78 ? -20.134 -12.780 57.729 1.00 91.50 78 THR A C 1
ATOM 652 O O . THR A 1 78 ? -19.407 -13.359 56.925 1.00 91.50 78 THR A O 1
ATOM 655 N N . ALA A 1 79 ? -21.458 -12.699 57.561 1.00 90.50 79 ALA A N 1
ATOM 656 C CA . ALA A 1 79 ? -22.142 -13.223 56.378 1.00 90.50 79 ALA A CA 1
ATOM 657 C C . ALA A 1 79 ? -21.709 -12.497 55.091 1.00 90.50 79 ALA A C 1
ATOM 659 O O . ALA A 1 79 ? -21.383 -13.150 54.102 1.00 90.50 79 ALA A O 1
ATOM 660 N N . LEU A 1 80 ? -21.626 -11.162 55.126 1.00 92.25 80 LEU A N 1
ATOM 661 C CA . LEU A 1 80 ? -21.148 -10.355 54.000 1.00 92.25 80 LEU A CA 1
ATOM 662 C C . LEU A 1 80 ? -19.705 -10.712 53.621 1.00 92.25 80 LEU A C 1
ATOM 664 O O . LEU A 1 80 ? -19.402 -10.885 52.446 1.00 92.25 80 LEU A O 1
ATOM 668 N N . LYS A 1 81 ? -18.823 -10.873 54.616 1.00 93.12 81 LYS A N 1
ATOM 669 C CA . LYS A 1 81 ? -17.434 -11.280 54.386 1.00 93.12 81 LYS A CA 1
ATOM 670 C C . LYS A 1 81 ? -17.355 -12.625 53.659 1.00 93.12 81 LYS A C 1
ATOM 672 O O . LYS A 1 81 ? -16.618 -12.735 52.692 1.00 93.12 81 LYS A O 1
ATOM 677 N N . LYS A 1 82 ? -18.151 -13.619 54.073 1.00 93.44 82 LYS A N 1
ATOM 678 C CA . LYS A 1 82 ? -18.191 -14.931 53.403 1.00 93.44 82 LYS A CA 1
ATOM 679 C C . LYS A 1 82 ? -18.598 -14.828 51.932 1.00 93.44 82 LYS A C 1
ATOM 681 O O . LYS A 1 82 ? -18.026 -15.534 51.112 1.00 93.44 82 LYS A O 1
ATOM 686 N N . LEU A 1 83 ? -19.568 -13.970 51.606 1.00 93.75 83 LEU A N 1
ATOM 687 C CA . LEU A 1 83 ? -19.977 -13.736 50.216 1.00 93.75 83 LEU A CA 1
ATOM 688 C C . LEU A 1 83 ? -18.850 -13.090 49.407 1.00 93.75 83 LEU A C 1
ATOM 690 O O . LEU A 1 83 ? -18.546 -13.551 48.313 1.00 93.75 83 LEU A O 1
ATOM 694 N N . TYR A 1 84 ? -18.190 -12.080 49.973 1.00 93.56 84 TYR A N 1
ATOM 695 C CA . TYR A 1 84 ? -17.083 -11.397 49.308 1.00 93.56 84 TYR A CA 1
ATOM 696 C C . TYR A 1 84 ? -15.880 -12.322 49.074 1.00 93.56 84 TYR A C 1
ATOM 698 O O . TYR A 1 84 ? -15.312 -12.340 47.985 1.00 93.56 84 TYR A O 1
ATOM 706 N N . ASP A 1 85 ? -15.523 -13.134 50.072 1.00 92.88 85 ASP A N 1
ATOM 707 C CA . ASP A 1 85 ? -14.452 -14.126 49.953 1.00 92.88 85 ASP A CA 1
ATOM 708 C C . ASP A 1 85 ? -14.799 -15.170 48.868 1.00 92.88 85 ASP A C 1
ATOM 710 O O . ASP A 1 85 ? -13.941 -15.539 48.066 1.00 92.88 85 ASP A O 1
ATOM 714 N N . ALA A 1 86 ? -16.064 -15.602 48.780 1.00 92.56 86 ALA A N 1
ATOM 715 C CA . ALA A 1 86 ? -16.525 -16.528 47.743 1.00 92.56 86 ALA A CA 1
ATOM 716 C C . ALA A 1 86 ? -16.456 -15.922 46.330 1.00 92.56 86 ALA A C 1
ATOM 718 O O . ALA A 1 86 ? -15.964 -16.578 45.411 1.00 92.56 86 ALA A O 1
ATOM 719 N N . GLU A 1 87 ? -16.896 -14.673 46.150 1.00 91.44 87 GLU A N 1
ATOM 720 C CA . GLU A 1 87 ? -16.763 -13.958 44.874 1.00 91.44 87 GLU A CA 1
ATOM 721 C C . GLU A 1 87 ? -15.295 -13.806 44.482 1.00 91.44 87 GLU A C 1
ATOM 723 O O . GLU A 1 87 ? -14.922 -14.093 43.346 1.00 91.44 87 GLU A O 1
ATOM 728 N N . PHE A 1 88 ? -14.440 -13.412 45.426 1.00 92.19 88 PHE A N 1
ATOM 729 C CA . PHE A 1 88 ? -13.014 -13.247 45.177 1.00 92.19 88 PHE A CA 1
ATOM 730 C C . PHE A 1 88 ? -12.351 -14.551 44.713 1.00 92.19 88 PHE A C 1
ATOM 732 O O . PHE A 1 88 ? -11.584 -14.539 43.747 1.00 92.19 88 PHE A O 1
ATOM 739 N N . HIS A 1 89 ? -12.676 -15.683 45.342 1.00 91.00 89 HIS A N 1
ATOM 740 C CA . HIS A 1 89 ? -12.194 -16.992 44.899 1.00 91.00 89 HIS A CA 1
ATOM 741 C C . HIS A 1 89 ? -12.723 -17.368 43.511 1.00 91.00 89 HIS A C 1
ATOM 743 O O . HIS A 1 89 ? -11.931 -17.768 42.660 1.00 91.00 89 HIS A O 1
ATOM 749 N N . ALA A 1 90 ? -14.012 -17.150 43.236 1.00 91.25 90 ALA A N 1
ATOM 750 C CA . ALA A 1 90 ? -14.583 -17.395 41.912 1.00 91.25 90 ALA A CA 1
ATOM 751 C C . ALA A 1 90 ? -13.896 -16.556 40.820 1.00 91.25 90 ALA A C 1
ATOM 753 O O . ALA A 1 90 ? -13.601 -17.066 39.739 1.00 91.25 90 ALA A O 1
ATOM 754 N N . TYR A 1 91 ? -13.571 -15.291 41.108 1.00 89.19 91 TYR A N 1
ATOM 755 C CA . TYR A 1 91 ? -12.787 -14.448 40.205 1.00 89.19 91 TYR A CA 1
ATOM 756 C C . TYR A 1 91 ? -11.371 -14.989 39.991 1.00 89.19 91 TYR A C 1
ATOM 758 O O . TYR A 1 91 ? -10.907 -15.032 38.852 1.00 89.19 91 TYR A O 1
ATOM 766 N N . GLN A 1 92 ? -10.677 -15.423 41.047 1.00 90.44 92 GLN A N 1
ATOM 767 C CA . GLN A 1 92 ? -9.343 -16.016 40.904 1.00 90.44 92 GLN A CA 1
ATOM 768 C C . GLN A 1 92 ? -9.362 -17.291 40.058 1.00 90.44 92 GLN A C 1
ATOM 770 O O . GLN A 1 92 ? -8.476 -17.481 39.221 1.00 90.44 92 GLN A O 1
ATOM 775 N N . ASP A 1 93 ? -10.363 -18.143 40.251 1.00 90.25 93 ASP A N 1
ATOM 776 C CA . ASP A 1 93 ? -10.508 -19.384 39.497 1.00 90.25 93 ASP A CA 1
ATOM 777 C C . ASP A 1 93 ? -10.866 -19.107 38.033 1.00 90.25 93 ASP A C 1
ATOM 779 O O . ASP A 1 93 ? -10.272 -19.708 37.137 1.00 90.25 93 ASP A O 1
ATOM 783 N N . ALA A 1 94 ? -11.735 -18.126 37.765 1.00 86.94 94 ALA A N 1
ATOM 784 C CA . ALA A 1 94 ? -12.032 -17.674 36.407 1.00 86.94 94 ALA A CA 1
ATOM 785 C C . ALA A 1 94 ? -10.786 -17.117 35.696 1.00 86.94 94 ALA A C 1
ATOM 787 O O . ALA A 1 94 ? -10.541 -17.440 34.534 1.00 86.94 94 ALA A O 1
ATOM 788 N N . VAL A 1 95 ? -9.955 -16.329 36.392 1.00 86.38 95 VAL A N 1
ATOM 789 C CA . VAL A 1 95 ? -8.692 -15.816 35.836 1.00 86.38 95 VAL A CA 1
ATOM 790 C C . VAL A 1 95 ? -7.741 -16.967 35.511 1.00 86.38 95 VAL A C 1
ATOM 792 O O . VAL A 1 95 ? -7.216 -17.015 34.400 1.00 86.38 95 VAL A O 1
ATOM 795 N N . LYS A 1 96 ? -7.557 -17.930 36.422 1.00 84.12 96 LYS A N 1
ATOM 796 C CA . LYS A 1 96 ? -6.708 -19.108 36.171 1.00 84.12 96 LYS A CA 1
ATOM 797 C C . LYS A 1 96 ? -7.211 -19.942 34.995 1.00 84.12 96 LYS A C 1
ATOM 799 O O . LYS A 1 96 ? -6.399 -20.358 34.181 1.00 84.12 96 LYS A O 1
ATOM 804 N N . ALA A 1 97 ? -8.525 -20.139 34.882 1.00 84.19 97 ALA A N 1
ATOM 805 C CA . ALA A 1 97 ? -9.134 -20.862 33.768 1.00 84.19 97 ALA A CA 1
ATOM 806 C C . ALA A 1 97 ? -9.020 -20.114 32.428 1.00 84.19 97 ALA A C 1
ATOM 808 O O . ALA A 1 97 ? -8.987 -20.747 31.378 1.00 84.19 97 ALA A O 1
ATOM 809 N N . SER A 1 98 ? -8.957 -18.778 32.446 1.00 82.25 98 SER A N 1
ATOM 810 C CA . SER A 1 98 ? -8.823 -17.975 31.224 1.00 82.25 98 SER A CA 1
ATOM 811 C C . SER A 1 98 ? -7.410 -17.967 30.639 1.00 82.25 98 SER A C 1
ATOM 813 O O . SER A 1 98 ? -7.238 -17.636 29.467 1.00 82.25 98 SER A O 1
ATOM 815 N N . ILE A 1 99 ? -6.398 -18.300 31.446 1.00 81.62 99 ILE A N 1
ATOM 816 C CA . ILE A 1 99 ? -5.007 -18.364 31.001 1.00 81.62 99 ILE A CA 1
ATOM 817 C C . ILE A 1 99 ? -4.828 -19.683 30.238 1.00 81.62 99 ILE A C 1
ATOM 819 O O . ILE A 1 99 ? -4.941 -20.745 30.850 1.00 81.62 99 ILE A O 1
ATOM 823 N N . PRO A 1 100 ? -4.536 -19.645 28.922 1.00 82.44 100 PRO A N 1
ATOM 824 C CA . PRO A 1 100 ? -4.325 -20.859 28.146 1.00 82.44 100 PRO A CA 1
ATOM 825 C C . PRO A 1 100 ? -3.158 -21.650 28.723 1.00 82.44 100 PRO A C 1
ATOM 827 O O . PRO A 1 100 ? -2.097 -21.078 29.011 1.00 82.44 100 PRO A O 1
ATOM 830 N N . THR A 1 101 ? -3.339 -22.961 28.860 1.00 87.12 101 THR A N 1
ATOM 831 C CA . THR A 1 101 ? -2.248 -23.841 29.277 1.00 87.12 101 THR A CA 1
ATOM 832 C C . THR A 1 101 ? -1.160 -23.871 28.202 1.00 87.12 101 THR A C 1
ATOM 834 O O . THR A 1 101 ? -1.407 -23.572 27.030 1.00 87.12 101 THR A O 1
ATOM 837 N N . GLU A 1 102 ? 0.069 -24.228 28.577 1.00 84.81 102 GLU A N 1
ATOM 838 C CA . GLU A 1 102 ? 1.152 -24.383 27.596 1.00 84.81 102 GLU A CA 1
ATOM 839 C C . GLU A 1 102 ? 0.803 -25.433 26.527 1.00 84.81 102 GLU A C 1
ATOM 841 O O . GLU A 1 102 ? 1.111 -25.238 25.355 1.00 84.81 102 GLU A O 1
ATOM 846 N N . GLU A 1 103 ? 0.065 -26.487 26.883 1.00 87.75 103 GLU A N 1
ATOM 847 C CA . GLU A 1 103 ? -0.429 -27.484 25.925 1.00 87.75 103 GLU A CA 1
ATOM 848 C C . GLU A 1 103 ? -1.422 -26.893 24.914 1.00 87.75 103 GLU A C 1
ATOM 850 O O . GLU A 1 103 ? -1.388 -27.248 23.735 1.00 87.75 103 GLU A O 1
ATOM 855 N N . ASP A 1 104 ? -2.286 -25.964 25.330 1.00 85.75 104 ASP A N 1
ATOM 856 C CA . ASP A 1 104 ? -3.210 -25.280 24.416 1.00 85.75 104 ASP A CA 1
ATOM 857 C C . ASP A 1 104 ? -2.464 -24.359 23.450 1.00 85.75 104 ASP A C 1
ATOM 859 O O . ASP A 1 104 ? -2.785 -24.312 22.260 1.00 85.75 104 ASP A O 1
ATOM 863 N N . LYS A 1 105 ? -1.421 -23.672 23.932 1.00 86.31 105 LYS A N 1
ATOM 864 C CA . LYS A 1 105 ? -0.544 -22.859 23.076 1.00 86.31 105 LYS A CA 1
ATOM 865 C C . LYS A 1 105 ? 0.208 -23.728 22.074 1.00 86.31 105 LYS A C 1
ATOM 867 O O . LYS A 1 105 ? 0.279 -23.370 20.901 1.00 86.31 105 LYS A O 1
ATOM 872 N N . ILE A 1 106 ? 0.737 -24.871 22.513 1.00 89.12 106 ILE A N 1
ATOM 873 C CA . ILE A 1 106 ? 1.422 -25.829 21.639 1.00 89.12 106 ILE A CA 1
ATOM 874 C C . ILE A 1 106 ? 0.457 -26.350 20.572 1.00 89.12 106 ILE A C 1
ATOM 876 O O . ILE A 1 106 ? 0.786 -26.280 19.393 1.00 89.12 106 ILE A O 1
ATOM 880 N N . ARG A 1 107 ? -0.763 -26.758 20.943 1.00 90.00 107 ARG A N 1
ATOM 881 C CA . ARG A 1 107 ? -1.782 -27.201 19.975 1.00 90.00 107 ARG A CA 1
ATOM 882 C C . ARG A 1 107 ? -2.155 -26.115 18.965 1.00 90.00 107 ARG A C 1
ATOM 884 O O . ARG A 1 107 ? -2.314 -26.413 17.782 1.00 90.00 107 ARG A O 1
ATOM 891 N N . ALA A 1 108 ? -2.267 -24.858 19.398 1.00 90.44 108 ALA A N 1
ATOM 892 C CA . ALA A 1 108 ? -2.501 -23.736 18.490 1.00 90.44 108 ALA A CA 1
ATOM 893 C C . ALA A 1 108 ? -1.329 -23.548 17.509 1.00 90.44 108 ALA A C 1
ATOM 895 O O . ALA A 1 108 ? -1.551 -23.442 16.303 1.00 90.44 108 ALA A O 1
ATOM 896 N N . MET A 1 109 ? -0.086 -23.594 18.000 1.00 89.31 109 MET A N 1
ATOM 897 C CA . MET A 1 109 ? 1.112 -23.516 17.155 1.00 89.31 109 MET A CA 1
ATOM 898 C C . MET A 1 109 ? 1.223 -24.697 16.179 1.00 89.31 109 MET A C 1
ATOM 900 O O . MET A 1 109 ? 1.585 -24.502 15.020 1.00 89.31 109 MET A O 1
ATOM 904 N N . GLU A 1 110 ? 0.886 -25.915 16.602 1.00 92.69 110 GLU A N 1
ATOM 905 C CA . GLU A 1 110 ? 0.863 -27.103 15.740 1.00 92.69 110 GLU A CA 1
ATOM 906 C C . GLU A 1 110 ? -0.183 -26.976 14.626 1.00 92.69 110 GLU A C 1
ATOM 908 O O . GLU A 1 110 ? 0.103 -27.303 13.470 1.00 92.69 110 GLU A O 1
ATOM 913 N N . ALA A 1 111 ? -1.371 -26.447 14.936 1.00 92.00 111 ALA A N 1
ATOM 914 C CA . ALA A 1 111 ? -2.407 -26.175 13.942 1.00 92.00 111 ALA A CA 1
ATOM 915 C C . ALA A 1 111 ? -1.965 -25.099 12.934 1.00 92.00 111 ALA A C 1
ATOM 917 O O . ALA A 1 111 ? -2.151 -25.259 11.722 1.00 92.00 111 ALA A O 1
ATOM 918 N N . GLU A 1 112 ? -1.325 -24.027 13.409 1.00 90.62 112 GLU A N 1
ATOM 919 C CA . GLU A 1 112 ? -0.739 -23.003 12.541 1.00 90.62 112 GLU A CA 1
ATOM 920 C C . GLU A 1 112 ? 0.347 -23.592 11.636 1.00 90.62 112 GLU A C 1
ATOM 922 O O . GLU A 1 112 ? 0.314 -23.391 10.417 1.00 90.62 112 GLU A O 1
ATOM 927 N N . TYR A 1 113 ? 1.260 -24.384 12.196 1.00 91.75 113 TYR A N 1
ATOM 928 C CA . TYR A 1 113 ? 2.327 -25.047 11.454 1.00 91.75 113 TYR A CA 1
ATOM 929 C C . TYR A 1 113 ? 1.778 -26.000 10.384 1.00 91.75 113 TYR A C 1
ATOM 931 O O . TYR A 1 113 ? 2.203 -25.949 9.224 1.00 91.75 113 TYR A O 1
ATOM 939 N N . ALA A 1 114 ? 0.768 -26.805 10.724 1.00 91.81 114 ALA A N 1
ATOM 940 C CA . ALA A 1 114 ? 0.078 -27.671 9.772 1.00 91.81 114 ALA A CA 1
ATOM 941 C C . ALA A 1 114 ? -0.552 -26.863 8.622 1.00 91.81 114 ALA A C 1
ATOM 943 O O . ALA A 1 114 ? -0.427 -27.249 7.455 1.00 91.81 114 ALA A O 1
ATOM 944 N N . SER A 1 115 ? -1.153 -25.704 8.917 1.00 92.62 115 SER A N 1
ATOM 945 C CA . SER A 1 115 ? -1.721 -24.815 7.892 1.00 92.62 115 SER A CA 1
ATOM 946 C C . SER A 1 115 ? -0.653 -24.262 6.936 1.00 92.62 115 SER A C 1
ATOM 948 O O . SER A 1 115 ? -0.869 -24.183 5.723 1.00 92.62 115 SER A O 1
ATOM 950 N N . VAL A 1 116 ? 0.534 -23.925 7.453 1.00 92.38 116 VAL A N 1
ATOM 951 C CA . VAL A 1 116 ? 1.665 -23.438 6.651 1.00 92.38 116 VAL A CA 1
ATOM 952 C C . VAL A 1 116 ? 2.197 -24.546 5.744 1.00 92.38 116 VAL A C 1
ATOM 954 O O . VAL A 1 116 ? 2.426 -24.308 4.555 1.00 92.38 116 VAL A O 1
ATOM 957 N N . ILE A 1 117 ? 2.328 -25.772 6.258 1.00 93.62 117 ILE A N 1
ATOM 958 C CA . ILE A 1 117 ? 2.713 -26.938 5.450 1.00 93.62 117 ILE A CA 1
ATOM 959 C C . ILE A 1 117 ? 1.701 -27.178 4.325 1.00 93.62 117 ILE A C 1
ATOM 961 O O . ILE A 1 117 ? 2.101 -27.381 3.174 1.00 93.62 117 ILE A O 1
ATOM 965 N N . GLN A 1 118 ? 0.400 -27.120 4.613 1.00 93.38 118 GLN A N 1
ATOM 966 C CA . GLN A 1 118 ? -0.641 -27.286 3.594 1.00 93.38 118 GLN A CA 1
ATOM 967 C C . GLN A 1 118 ? -0.556 -26.214 2.497 1.00 93.38 118 GLN A C 1
ATOM 969 O O . GLN A 1 118 ? -0.624 -26.532 1.310 1.00 93.38 118 GLN A O 1
ATOM 974 N N . ARG A 1 119 ? -0.315 -24.946 2.853 1.00 92.44 119 ARG A N 1
ATOM 975 C CA . ARG A 1 119 ? -0.105 -23.883 1.853 1.00 92.44 119 ARG A CA 1
ATOM 976 C C . ARG A 1 119 ? 1.140 -24.131 1.003 1.00 92.44 119 ARG A C 1
ATOM 978 O O . ARG A 1 119 ? 1.082 -24.029 -0.221 1.00 92.44 119 ARG A O 1
ATOM 985 N N . ASN A 1 120 ? 2.255 -24.502 1.627 1.00 93.44 120 ASN A N 1
ATOM 986 C CA . ASN A 1 120 ? 3.505 -24.760 0.911 1.00 93.44 120 ASN A CA 1
ATOM 987 C C . ASN A 1 120 ? 3.394 -25.960 -0.037 1.00 93.44 120 ASN A C 1
ATOM 989 O O . ASN A 1 120 ? 3.905 -25.919 -1.159 1.00 93.44 120 ASN A O 1
ATOM 993 N N . THR A 1 121 ? 2.698 -27.018 0.380 1.00 93.62 121 THR A N 1
ATOM 994 C CA . THR A 1 121 ? 2.430 -28.183 -0.474 1.00 93.62 121 THR A CA 1
ATOM 995 C C . THR A 1 121 ? 1.508 -27.831 -1.641 1.00 93.62 121 THR A C 1
ATOM 997 O O . THR A 1 121 ? 1.803 -28.232 -2.767 1.00 93.62 121 THR A O 1
ATOM 1000 N N . ALA A 1 122 ? 0.479 -27.004 -1.434 1.00 93.75 122 ALA A N 1
ATOM 1001 C CA . ALA A 1 122 ? -0.369 -26.501 -2.517 1.00 93.75 122 ALA A CA 1
ATOM 1002 C C . ALA A 1 122 ? 0.431 -25.694 -3.558 1.00 93.75 122 ALA A C 1
ATOM 1004 O O . ALA A 1 122 ? 0.342 -25.968 -4.757 1.00 93.75 122 ALA A O 1
ATOM 1005 N N . VAL A 1 123 ? 1.287 -24.766 -3.112 1.00 92.88 123 VAL A N 1
ATOM 1006 C CA . VAL A 1 123 ? 2.165 -23.981 -4.002 1.00 92.88 123 VAL A CA 1
ATOM 1007 C C . VAL A 1 123 ? 3.134 -24.887 -4.766 1.00 92.88 123 VAL A C 1
ATOM 1009 O O . VAL A 1 123 ? 3.341 -24.712 -5.969 1.00 92.88 123 VAL A O 1
ATOM 1012 N N . LYS A 1 124 ? 3.724 -25.881 -4.092 1.00 94.69 124 LYS A N 1
ATOM 1013 C CA . LYS A 1 124 ? 4.603 -26.864 -4.736 1.00 94.69 124 LYS A CA 1
ATOM 1014 C C . LYS A 1 124 ? 3.857 -27.644 -5.821 1.00 94.69 124 LYS A C 1
ATOM 1016 O O . LYS A 1 124 ? 4.378 -27.775 -6.926 1.00 94.69 124 LYS A O 1
ATOM 1021 N N . ASN A 1 125 ? 2.642 -28.109 -5.541 1.00 94.19 125 ASN A N 1
ATOM 1022 C CA . ASN A 1 125 ? 1.829 -28.851 -6.504 1.00 94.19 125 ASN A CA 1
ATOM 1023 C C . ASN A 1 125 ? 1.449 -27.991 -7.715 1.00 94.19 125 ASN A C 1
ATOM 1025 O O . ASN A 1 125 ? 1.550 -28.465 -8.844 1.00 94.19 125 ASN A O 1
ATOM 1029 N N . GLN A 1 126 ? 1.114 -26.715 -7.508 1.00 94.81 126 GLN A N 1
ATOM 1030 C CA . GLN A 1 126 ? 0.849 -25.780 -8.603 1.00 94.81 126 GLN A CA 1
ATOM 1031 C C . GLN A 1 126 ? 2.080 -25.593 -9.500 1.00 94.81 126 GLN A C 1
ATOM 1033 O O . GLN A 1 126 ? 1.977 -25.661 -10.724 1.00 94.81 126 GLN A O 1
ATOM 1038 N N . ARG A 1 127 ? 3.269 -25.417 -8.906 1.00 93.75 127 ARG A N 1
ATOM 1039 C CA . ARG A 1 127 ? 4.528 -25.318 -9.664 1.00 93.75 127 ARG A CA 1
ATOM 1040 C C . ARG A 1 127 ? 4.821 -26.589 -10.457 1.00 93.75 127 ARG A C 1
ATOM 1042 O O . ARG A 1 127 ? 5.256 -26.497 -11.600 1.00 93.75 127 ARG A O 1
ATOM 1049 N N . ILE A 1 128 ? 4.571 -27.758 -9.866 1.00 95.50 128 ILE A N 1
ATOM 1050 C CA . ILE A 1 128 ? 4.729 -29.047 -10.549 1.00 95.50 128 ILE A CA 1
ATOM 1051 C C . ILE A 1 128 ? 3.742 -29.163 -11.719 1.00 95.50 128 ILE A C 1
ATOM 1053 O O . ILE A 1 128 ? 4.150 -29.613 -12.786 1.00 95.50 128 ILE A O 1
ATOM 1057 N N . SER A 1 129 ? 2.487 -28.729 -11.559 1.00 95.19 129 SER A N 1
ATOM 1058 C CA . SER A 1 129 ? 1.495 -28.715 -12.648 1.00 95.19 129 SER A CA 1
ATOM 1059 C C . SER A 1 129 ? 1.957 -27.851 -13.818 1.00 95.19 129 SER A C 1
ATOM 1061 O O . SER A 1 129 ? 2.062 -28.345 -14.934 1.00 95.19 129 SER A O 1
ATOM 1063 N N . LEU A 1 130 ? 2.355 -26.604 -13.547 1.00 94.19 130 LEU A N 1
ATOM 1064 C CA . LEU A 1 130 ? 2.847 -25.680 -14.576 1.00 94.19 130 LEU A CA 1
ATOM 1065 C C . LEU A 1 130 ? 4.101 -26.207 -15.284 1.00 94.19 130 LEU A C 1
ATOM 1067 O O . LEU A 1 130 ? 4.267 -26.031 -16.488 1.00 94.19 130 LEU A O 1
ATOM 1071 N N . ALA A 1 131 ? 5.007 -26.853 -14.546 1.00 93.94 131 ALA A N 1
ATOM 1072 C CA . ALA A 1 131 ? 6.187 -27.471 -15.139 1.00 93.94 131 ALA A CA 1
ATOM 1073 C C . ALA A 1 131 ? 5.811 -28.639 -16.063 1.00 93.94 131 ALA A C 1
ATOM 1075 O O . ALA A 1 131 ? 6.384 -28.763 -17.143 1.00 93.94 131 ALA A O 1
ATOM 1076 N N . ARG A 1 132 ? 4.831 -29.463 -15.667 1.00 93.94 132 ARG A N 1
ATOM 1077 C CA . ARG A 1 132 ? 4.309 -30.561 -16.494 1.00 93.94 132 ARG A CA 1
ATOM 1078 C C . ARG A 1 132 ? 3.599 -30.049 -17.741 1.00 93.94 132 ARG A C 1
ATOM 1080 O O . ARG A 1 132 ? 3.833 -30.602 -18.806 1.00 93.94 132 ARG A O 1
ATOM 1087 N N . GLU A 1 133 ? 2.796 -28.996 -17.624 1.00 92.25 133 GLU A N 1
ATOM 1088 C CA . GLU A 1 133 ? 2.142 -28.338 -18.763 1.00 92.25 133 GLU A CA 1
ATOM 1089 C C . GLU A 1 133 ? 3.176 -27.816 -19.760 1.00 92.25 133 GLU A C 1
ATOM 1091 O O . GLU A 1 133 ? 3.139 -28.192 -20.925 1.00 92.25 133 GLU A O 1
ATOM 1096 N N . ARG A 1 134 ? 4.183 -27.062 -19.299 1.00 89.88 134 ARG A N 1
ATOM 1097 C CA . ARG A 1 134 ? 5.277 -26.593 -20.168 1.00 89.88 134 ARG A CA 1
ATOM 1098 C C . ARG A 1 134 ? 6.035 -27.740 -20.820 1.00 89.88 134 ARG A C 1
ATOM 1100 O O . ARG A 1 134 ? 6.389 -27.666 -21.990 1.00 89.88 134 ARG A O 1
ATOM 1107 N N . GLN A 1 135 ? 6.318 -28.798 -20.065 1.00 91.88 135 GLN A N 1
ATOM 1108 C CA . GLN A 1 135 ? 7.005 -29.964 -20.607 1.00 91.88 135 GLN A CA 1
ATOM 1109 C C . GLN A 1 135 ? 6.146 -30.676 -21.659 1.00 91.88 135 GLN A C 1
ATOM 1111 O O . GLN A 1 135 ? 6.676 -31.120 -22.674 1.00 91.88 135 GLN A O 1
ATOM 1116 N N . TRP A 1 136 ? 4.831 -30.747 -21.451 1.00 93.31 136 TRP A N 1
ATOM 1117 C CA . TRP A 1 136 ? 3.886 -31.263 -22.435 1.00 93.31 136 TRP A CA 1
ATOM 1118 C C . TRP A 1 136 ? 3.840 -30.384 -23.691 1.00 93.31 136 TRP A C 1
ATOM 1120 O O . TRP A 1 136 ? 3.962 -30.914 -24.790 1.00 93.31 136 TRP A O 1
ATOM 1130 N N . GLU A 1 137 ? 3.769 -29.057 -23.546 1.00 89.00 137 GLU A N 1
ATOM 1131 C CA . GLU A 1 137 ? 3.798 -28.107 -24.668 1.00 89.00 137 GLU A CA 1
ATOM 1132 C C . GLU A 1 137 ? 5.075 -28.242 -25.506 1.00 89.00 137 GLU A C 1
ATOM 1134 O O . GLU A 1 137 ? 5.012 -28.298 -26.732 1.00 89.00 137 GLU A O 1
ATOM 1139 N N . ILE A 1 138 ? 6.235 -28.346 -24.846 1.00 87.06 138 ILE A N 1
ATOM 1140 C CA . ILE A 1 138 ? 7.539 -28.533 -25.499 1.00 87.06 138 ILE A CA 1
ATOM 1141 C C . ILE A 1 138 ? 7.595 -29.864 -26.260 1.00 87.06 138 ILE A C 1
ATOM 1143 O O . ILE A 1 138 ? 8.169 -29.932 -27.349 1.00 87.06 138 ILE A O 1
ATOM 1147 N N . ASN A 1 139 ? 7.006 -30.918 -25.694 1.00 90.69 139 ASN A N 1
ATOM 1148 C CA . ASN A 1 139 ? 7.013 -32.253 -26.286 1.00 90.69 139 ASN A CA 1
ATOM 1149 C C . ASN A 1 139 ? 5.935 -32.443 -27.365 1.00 90.69 139 ASN A C 1
ATOM 1151 O O . ASN A 1 139 ? 6.015 -33.403 -28.129 1.00 90.69 139 ASN A O 1
ATOM 1155 N N . CYS A 1 140 ? 4.936 -31.563 -27.444 1.00 91.81 140 CYS A N 1
ATOM 1156 C CA . CYS A 1 140 ? 3.838 -31.679 -28.394 1.00 91.81 140 CYS A CA 1
ATOM 1157 C C . CYS A 1 140 ? 4.294 -31.306 -29.814 1.00 91.81 140 CYS A C 1
ATOM 1159 O O . CYS A 1 140 ? 4.548 -30.142 -30.131 1.00 91.81 140 CYS A O 1
ATOM 1161 N N . ASP A 1 141 ? 4.380 -32.305 -30.692 1.00 86.44 141 ASP A N 1
ATOM 1162 C CA . ASP A 1 141 ? 4.804 -32.139 -32.087 1.00 86.44 141 ASP A CA 1
ATOM 1163 C C . ASP A 1 141 ? 3.909 -31.191 -32.886 1.00 86.44 141 ASP A C 1
ATOM 1165 O O . ASP A 1 141 ? 4.400 -30.413 -33.706 1.00 86.44 141 ASP A O 1
ATOM 1169 N N . GLU A 1 142 ? 2.606 -31.195 -32.609 1.00 90.12 142 GLU A N 1
ATOM 1170 C CA . GLU A 1 142 ? 1.643 -30.308 -33.264 1.00 90.12 142 GLU A CA 1
ATOM 1171 C C . GLU A 1 142 ? 1.913 -28.839 -32.919 1.00 90.12 142 GLU A C 1
ATOM 1173 O O . GLU A 1 142 ? 1.935 -27.986 -33.809 1.00 90.12 142 GLU A O 1
ATOM 1178 N N . LEU A 1 143 ? 2.213 -28.545 -31.648 1.00 88.50 143 LEU A N 1
ATOM 1179 C CA . LEU A 1 143 ? 2.589 -27.199 -31.213 1.00 88.50 143 LEU A CA 1
ATOM 1180 C C . LEU A 1 143 ? 3.950 -26.787 -31.773 1.00 88.50 143 LEU A C 1
ATOM 1182 O O . LEU A 1 143 ? 4.111 -25.640 -32.191 1.00 88.50 143 LEU A O 1
ATOM 1186 N N . ARG A 1 144 ? 4.912 -27.715 -31.860 1.00 87.62 144 ARG A N 1
ATOM 1187 C CA . ARG A 1 144 ? 6.203 -27.449 -32.514 1.00 87.62 144 ARG A CA 1
ATOM 1188 C C . ARG A 1 144 ? 6.029 -27.113 -33.994 1.00 87.62 144 ARG A C 1
ATOM 1190 O O . ARG A 1 144 ? 6.650 -26.166 -34.480 1.00 87.62 144 ARG A O 1
ATOM 1197 N N . SER A 1 145 ? 5.155 -27.831 -34.696 1.00 88.88 145 SER A N 1
ATOM 1198 C CA . SER A 1 145 ? 4.825 -27.551 -36.095 1.00 88.88 145 SER A CA 1
ATOM 1199 C C . SER A 1 145 ? 4.121 -26.200 -36.255 1.00 88.88 145 SER A C 1
ATOM 1201 O O . SER A 1 145 ? 4.532 -25.379 -37.076 1.00 88.88 145 SER A O 1
ATOM 1203 N N . ALA A 1 146 ? 3.132 -25.900 -35.407 1.00 89.88 146 ALA A N 1
ATOM 1204 C CA . ALA A 1 146 ? 2.451 -24.606 -35.401 1.00 89.88 146 ALA A CA 1
ATOM 1205 C C . ALA A 1 146 ? 3.414 -23.440 -35.113 1.00 89.88 146 ALA A C 1
ATOM 1207 O O . ALA A 1 146 ? 3.388 -22.429 -35.818 1.00 89.88 146 ALA A O 1
ATOM 1208 N N . ALA A 1 147 ? 4.315 -23.592 -34.137 1.00 89.62 147 ALA A N 1
ATOM 1209 C CA . ALA A 1 147 ? 5.352 -22.609 -33.828 1.00 89.62 147 ALA A CA 1
ATOM 1210 C C . ALA A 1 147 ? 6.324 -22.414 -35.002 1.00 89.62 147 ALA A C 1
ATOM 1212 O O . ALA A 1 147 ? 6.685 -21.282 -35.327 1.00 89.62 147 ALA A O 1
ATOM 1213 N N . SER A 1 148 ? 6.705 -23.496 -35.686 1.00 90.69 148 SER A N 1
ATOM 1214 C CA . SER A 1 148 ? 7.526 -23.430 -36.898 1.00 90.69 148 SER A CA 1
ATOM 1215 C C . SER A 1 148 ? 6.820 -22.666 -38.024 1.00 90.69 148 SER A C 1
ATOM 1217 O O . SER A 1 148 ? 7.420 -21.775 -38.625 1.00 90.69 148 SER A O 1
ATOM 1219 N N . MET A 1 149 ? 5.529 -22.924 -38.261 1.00 92.25 149 MET A N 1
ATOM 1220 C CA . MET A 1 149 ? 4.734 -22.198 -39.260 1.00 92.25 149 MET A CA 1
ATOM 1221 C C . MET A 1 149 ? 4.588 -20.710 -38.925 1.00 92.25 149 MET A C 1
ATOM 1223 O O . MET A 1 149 ? 4.710 -19.860 -39.812 1.00 92.25 149 MET A O 1
ATOM 1227 N N . LEU A 1 150 ? 4.362 -20.375 -37.652 1.00 92.62 150 LEU A N 1
ATOM 1228 C CA . LEU A 1 150 ? 4.314 -18.986 -37.193 1.00 92.62 150 LEU A CA 1
ATOM 1229 C C . LEU A 1 150 ? 5.659 -18.284 -37.397 1.00 92.62 150 LEU A C 1
ATOM 1231 O O . LEU A 1 150 ? 5.689 -17.181 -37.943 1.00 92.62 150 LEU A O 1
ATOM 1235 N N . ASN A 1 151 ? 6.765 -18.941 -37.045 1.00 93.62 151 ASN A N 1
ATOM 1236 C CA . ASN A 1 151 ? 8.109 -18.414 -37.270 1.00 93.62 151 ASN A CA 1
ATOM 1237 C C . ASN A 1 151 ? 8.403 -18.227 -38.763 1.00 93.62 151 ASN A C 1
ATOM 1239 O O . ASN A 1 151 ? 8.891 -17.172 -39.160 1.00 93.62 151 ASN A O 1
ATOM 1243 N N . ALA A 1 152 ? 8.041 -19.189 -39.613 1.00 93.69 152 ALA A N 1
ATOM 1244 C CA . ALA A 1 152 ? 8.194 -19.067 -41.061 1.00 93.69 152 ALA A CA 1
ATOM 1245 C C . ALA A 1 152 ? 7.393 -17.878 -41.621 1.00 93.69 152 ALA A C 1
ATOM 1247 O O . ALA A 1 152 ? 7.904 -17.110 -42.440 1.00 93.69 152 ALA A O 1
ATOM 1248 N N . ARG A 1 153 ? 6.160 -17.672 -41.139 1.00 94.00 153 ARG A N 1
ATOM 1249 C CA . ARG A 1 153 ? 5.340 -16.509 -41.506 1.00 94.00 153 ARG A CA 1
ATOM 1250 C C . ARG A 1 153 ? 5.972 -15.198 -41.034 1.00 94.00 153 ARG A C 1
ATOM 1252 O O . ARG A 1 153 ? 5.990 -14.238 -41.802 1.00 94.00 153 ARG A O 1
ATOM 1259 N N . ALA A 1 154 ? 6.511 -15.157 -39.818 1.00 90.81 154 ALA A N 1
ATOM 1260 C CA . ALA A 1 154 ? 7.206 -13.988 -39.287 1.00 90.81 154 ALA A CA 1
ATOM 1261 C C . ALA A 1 154 ? 8.462 -13.650 -40.110 1.00 90.81 154 ALA A C 1
ATOM 1263 O O . ALA A 1 154 ? 8.649 -12.498 -40.499 1.00 90.81 154 ALA A O 1
ATOM 1264 N N . CYS A 1 155 ? 9.274 -14.652 -40.463 1.00 93.06 155 CYS A N 1
ATOM 1265 C CA . CYS A 1 155 ? 10.436 -14.475 -41.335 1.00 93.06 155 CYS A CA 1
ATOM 1266 C C . CYS A 1 155 ? 10.042 -13.970 -42.727 1.00 93.06 155 CYS A C 1
ATOM 1268 O O . CYS A 1 155 ? 10.699 -13.074 -43.253 1.00 93.06 155 CYS A O 1
ATOM 1270 N N . LYS A 1 156 ? 8.959 -14.500 -43.313 1.00 95.00 156 LYS A N 1
ATOM 1271 C CA . LYS A 1 156 ? 8.446 -14.023 -44.603 1.00 95.00 156 LYS A CA 1
ATOM 1272 C C . LYS A 1 156 ? 8.057 -12.545 -44.539 1.00 95.00 156 LYS A C 1
ATOM 1274 O O . LYS A 1 156 ? 8.492 -11.776 -45.386 1.00 95.00 156 LYS A O 1
ATOM 1279 N N . LEU A 1 157 ? 7.306 -12.139 -43.514 1.00 92.88 157 LEU A N 1
ATOM 1280 C CA . LEU A 1 157 ? 6.923 -10.736 -43.327 1.00 92.88 157 LEU A CA 1
ATOM 1281 C C . LEU A 1 157 ? 8.148 -9.827 -43.165 1.00 92.88 157 LEU A C 1
ATOM 1283 O O . LEU A 1 157 ? 8.212 -8.773 -43.791 1.00 92.88 157 LEU A O 1
ATOM 1287 N N . ALA A 1 158 ? 9.144 -10.246 -42.381 1.00 91.94 158 ALA A N 1
ATOM 1288 C CA . ALA A 1 158 ? 10.392 -9.498 -42.234 1.00 91.94 158 ALA A CA 1
ATOM 1289 C C . ALA A 1 158 ? 11.142 -9.358 -43.572 1.00 91.94 158 ALA A C 1
ATOM 1291 O O . ALA A 1 158 ? 11.685 -8.297 -43.882 1.00 91.94 158 ALA A O 1
ATOM 1292 N N . TRP A 1 159 ? 11.140 -10.412 -44.390 1.00 95.38 159 TRP A N 1
ATOM 1293 C CA . TRP A 1 159 ? 11.748 -10.392 -45.717 1.00 95.38 159 TRP A CA 1
ATOM 1294 C C . TRP A 1 159 ? 11.004 -9.472 -46.694 1.00 95.38 159 TRP A C 1
ATOM 1296 O O . TRP A 1 159 ? 11.643 -8.722 -47.433 1.00 95.38 159 TRP A O 1
ATOM 1306 N N . ASP A 1 160 ? 9.670 -9.473 -46.663 1.00 93.56 160 ASP A N 1
ATOM 1307 C CA . ASP A 1 160 ? 8.835 -8.578 -47.470 1.00 93.56 160 ASP A CA 1
ATOM 1308 C C . ASP A 1 160 ? 9.089 -7.105 -47.106 1.00 93.56 160 ASP A C 1
ATOM 1310 O O . ASP A 1 160 ? 9.282 -6.274 -47.996 1.00 93.56 160 ASP A O 1
ATOM 1314 N N . VAL A 1 161 ? 9.202 -6.785 -45.811 1.00 93.00 161 VAL A N 1
ATOM 1315 C CA . VAL A 1 161 ? 9.583 -5.440 -45.339 1.00 93.00 161 VAL A CA 1
ATOM 1316 C C . VAL A 1 161 ? 10.968 -5.048 -45.861 1.00 93.00 161 VAL A C 1
ATOM 1318 O O . VAL A 1 161 ? 11.117 -3.993 -46.479 1.00 93.00 161 VAL A O 1
ATOM 1321 N N . ALA A 1 162 ? 11.965 -5.924 -45.715 1.00 92.62 162 ALA A N 1
ATOM 1322 C CA . ALA A 1 162 ? 13.317 -5.665 -46.210 1.00 92.62 162 ALA A CA 1
ATOM 1323 C C . ALA A 1 162 ? 13.370 -5.499 -47.745 1.00 92.62 162 ALA A C 1
ATOM 1325 O O . ALA A 1 162 ? 14.202 -4.757 -48.277 1.00 92.62 162 ALA A O 1
ATOM 1326 N N . ASN A 1 163 ? 12.496 -6.184 -48.491 1.00 95.06 163 ASN A N 1
ATOM 1327 C CA . ASN A 1 163 ? 12.349 -5.984 -49.933 1.00 95.06 163 ASN A CA 1
ATOM 1328 C C . ASN A 1 163 ? 11.766 -4.604 -50.253 1.00 95.06 163 ASN A C 1
ATOM 1330 O O . ASN A 1 163 ? 12.311 -3.915 -51.118 1.00 95.06 163 ASN A O 1
ATOM 1334 N N . CYS A 1 164 ? 10.708 -4.183 -49.556 1.00 92.88 164 CYS A N 1
ATOM 1335 C CA . CYS A 1 164 ? 10.113 -2.856 -49.722 1.00 92.88 164 CYS A CA 1
ATOM 1336 C C . CYS A 1 164 ? 11.139 -1.744 -49.465 1.00 92.88 164 CYS A C 1
ATOM 1338 O O . CYS A 1 164 ? 11.301 -0.850 -50.298 1.00 92.88 164 CYS A O 1
ATOM 1340 N N . GLU A 1 165 ? 11.905 -1.842 -48.377 1.00 92.56 165 GLU A N 1
ATOM 1341 C CA . GLU A 1 165 ? 12.979 -0.894 -48.055 1.00 92.56 165 GLU A CA 1
ATOM 1342 C C . GLU A 1 165 ? 14.056 -0.847 -49.149 1.00 92.56 165 GLU A C 1
ATOM 1344 O O . GLU A 1 165 ? 14.528 0.225 -49.537 1.00 92.56 165 GLU A O 1
ATOM 1349 N N . ARG A 1 166 ? 14.423 -2.007 -49.709 1.00 95.31 166 ARG A N 1
ATOM 1350 C CA . ARG A 1 166 ? 15.394 -2.093 -50.809 1.00 95.31 166 ARG A CA 1
ATOM 1351 C C . ARG A 1 166 ? 14.879 -1.434 -52.086 1.00 95.31 166 ARG A C 1
ATOM 1353 O O . ARG A 1 166 ? 15.657 -0.779 -52.779 1.00 95.31 166 ARG A O 1
ATOM 1360 N N . VAL A 1 167 ? 13.598 -1.608 -52.414 1.00 95.06 167 VAL A N 1
ATOM 1361 C CA . VAL A 1 167 ? 12.965 -0.955 -53.571 1.00 95.06 167 VAL A CA 1
ATOM 1362 C C . VAL A 1 167 ? 12.946 0.560 -53.378 1.00 95.06 167 VAL A C 1
ATOM 1364 O O . VAL A 1 167 ? 13.402 1.281 -54.265 1.00 95.06 167 VAL A O 1
ATOM 1367 N N . GLN A 1 168 ? 12.530 1.041 -52.204 1.00 92.25 168 GLN A N 1
ATOM 1368 C CA . GLN A 1 168 ? 12.541 2.470 -51.876 1.00 92.25 168 GLN A CA 1
ATOM 1369 C C . GLN A 1 168 ? 13.951 3.068 -51.931 1.00 92.25 168 GLN A C 1
ATOM 1371 O O . GLN A 1 168 ? 14.142 4.167 -52.447 1.00 92.25 168 GLN A O 1
ATOM 1376 N N . LYS A 1 169 ? 14.965 2.345 -51.439 1.00 93.44 169 LYS A N 1
ATOM 1377 C CA . LYS A 1 169 ? 16.365 2.771 -51.556 1.00 93.44 169 LYS A CA 1
ATOM 1378 C C . LYS A 1 169 ? 16.792 2.892 -53.018 1.00 93.44 169 LYS A C 1
ATOM 1380 O O . LYS A 1 169 ? 17.280 3.940 -53.412 1.00 93.44 169 LYS A O 1
ATOM 1385 N N . ARG A 1 170 ? 16.535 1.870 -53.843 1.00 94.44 170 ARG A N 1
ATOM 1386 C CA . ARG A 1 170 ? 16.854 1.918 -55.282 1.00 94.44 170 ARG A CA 1
ATOM 1387 C C . ARG A 1 170 ? 16.169 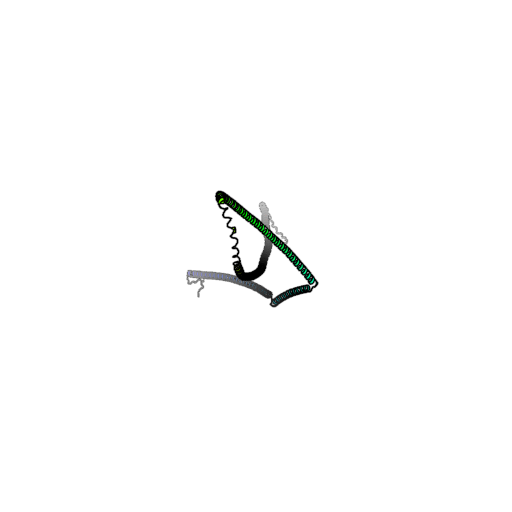3.082 -55.993 1.00 94.44 170 ARG A C 1
ATOM 1389 O O . ARG A 1 170 ? 16.736 3.616 -56.939 1.00 94.44 170 ARG A O 1
ATOM 1396 N N . GLN A 1 171 ? 14.953 3.438 -55.586 1.00 93.12 171 GLN A N 1
ATOM 1397 C CA . GLN A 1 171 ? 14.241 4.577 -56.153 1.00 93.12 171 GLN A CA 1
ATOM 1398 C C . GLN A 1 171 ? 14.911 5.903 -55.781 1.00 93.12 171 GLN A C 1
ATOM 1400 O O . GLN A 1 171 ? 15.203 6.686 -56.681 1.00 93.12 171 GLN A O 1
ATOM 1405 N N . ARG A 1 172 ? 15.276 6.094 -54.507 1.00 92.19 172 ARG A N 1
ATOM 1406 C CA . ARG A 1 172 ? 16.068 7.257 -54.071 1.00 92.19 172 ARG A CA 1
ATOM 1407 C C . ARG A 1 172 ? 17.409 7.355 -54.800 1.00 92.19 172 ARG A C 1
ATOM 1409 O O . ARG A 1 172 ? 17.732 8.411 -55.325 1.00 92.19 172 ARG A O 1
ATOM 1416 N N . ASP A 1 173 ? 18.135 6.244 -54.930 1.00 92.56 173 ASP A N 1
ATOM 1417 C CA . ASP A 1 173 ? 19.418 6.213 -55.646 1.00 92.56 173 ASP A CA 1
ATOM 1418 C C . ASP A 1 173 ? 19.252 6.592 -57.136 1.00 92.56 173 ASP A C 1
ATOM 1420 O O . ASP A 1 173 ? 20.142 7.187 -57.745 1.00 92.56 173 ASP A O 1
ATOM 1424 N N . ARG A 1 174 ? 18.115 6.241 -57.761 1.00 93.19 174 ARG A N 1
ATOM 1425 C CA . ARG A 1 174 ? 17.794 6.645 -59.144 1.00 93.19 174 ARG A CA 1
ATOM 1426 C C . ARG A 1 174 ? 17.480 8.134 -59.244 1.00 93.19 174 ARG A C 1
ATOM 1428 O O . ARG A 1 174 ? 17.946 8.772 -60.183 1.00 93.19 174 ARG A O 1
ATOM 1435 N N . GLU A 1 175 ? 16.706 8.669 -58.305 1.00 92.94 175 GLU A N 1
ATOM 1436 C CA . GLU A 1 175 ? 16.374 10.097 -58.234 1.00 92.94 175 GLU A CA 1
ATOM 1437 C C . GLU A 1 175 ? 17.635 10.944 -58.016 1.00 92.94 175 GLU A C 1
ATOM 1439 O O . GLU A 1 175 ? 17.845 11.927 -58.725 1.00 92.94 175 GLU A O 1
ATOM 1444 N N . GLU A 1 176 ? 18.529 10.511 -57.125 1.00 92.38 176 GLU A N 1
ATOM 1445 C CA . GLU A 1 176 ? 19.820 11.158 -56.883 1.00 92.38 176 GLU A CA 1
ATOM 1446 C C . GLU A 1 176 ? 20.705 11.145 -58.137 1.00 92.38 176 GLU A C 1
ATOM 1448 O O . GLU A 1 176 ? 21.223 12.185 -58.542 1.00 92.38 176 GLU A O 1
ATOM 1453 N N . LYS A 1 177 ? 20.823 9.996 -58.820 1.00 92.75 177 LYS A N 1
ATOM 1454 C CA . LYS A 1 177 ? 21.560 9.913 -60.094 1.00 92.75 177 LYS A CA 1
ATOM 1455 C C . LYS A 1 177 ? 20.975 10.826 -61.169 1.00 92.75 177 LYS A C 1
ATOM 1457 O O . LYS A 1 177 ? 21.734 11.447 -61.908 1.00 92.75 177 LYS A O 1
ATOM 1462 N N . ALA A 1 178 ? 19.650 10.916 -61.268 1.00 92.31 178 ALA A N 1
ATOM 1463 C CA . ALA A 1 178 ? 18.994 11.810 -62.218 1.00 92.31 178 ALA A CA 1
ATOM 1464 C C . ALA A 1 178 ? 19.270 13.288 -61.892 1.00 92.31 178 ALA A C 1
ATOM 1466 O O . ALA A 1 178 ? 19.534 14.072 -62.803 1.00 92.31 178 ALA A O 1
ATOM 1467 N N . ALA A 1 179 ? 19.268 13.660 -60.608 1.00 90.69 179 ALA A N 1
ATOM 1468 C CA . ALA A 1 179 ? 19.616 15.006 -60.160 1.00 90.69 179 ALA A CA 1
ATOM 1469 C C . ALA A 1 179 ? 21.076 15.361 -60.488 1.00 90.69 179 ALA A C 1
ATOM 1471 O O . ALA A 1 179 ? 21.333 16.424 -61.052 1.00 90.69 179 ALA A O 1
ATOM 1472 N N . TRP A 1 180 ? 22.013 14.446 -60.226 1.00 93.12 180 TRP A N 1
ATOM 1473 C CA . TRP A 1 180 ? 23.421 14.603 -60.604 1.00 93.12 180 TRP A CA 1
ATOM 1474 C C . TRP A 1 180 ? 23.600 14.755 -62.113 1.00 93.12 180 TRP A C 1
ATOM 1476 O O . TRP A 1 180 ? 24.291 15.667 -62.562 1.00 93.12 180 TRP A O 1
ATOM 1486 N N . GLN A 1 181 ? 22.947 13.907 -62.911 1.00 92.81 181 GLN A N 1
ATOM 1487 C CA . GLN A 1 181 ? 23.020 14.005 -64.368 1.00 92.81 181 GLN A CA 1
ATOM 1488 C C . GLN A 1 181 ? 22.483 15.350 -64.864 1.00 92.81 181 GLN A C 1
ATOM 1490 O O . GLN A 1 181 ? 23.076 15.960 -65.751 1.00 92.81 181 GLN A O 1
ATOM 1495 N N . LYS A 1 182 ? 21.381 15.831 -64.278 1.00 93.50 182 LYS A N 1
ATOM 1496 C CA . LYS A 1 182 ? 20.831 17.148 -64.595 1.00 93.50 182 LYS A CA 1
ATOM 1497 C C . LYS A 1 182 ? 21.837 18.255 -64.279 1.00 93.50 182 LYS A C 1
ATOM 1499 O O . LYS A 1 182 ? 22.096 19.078 -65.144 1.00 93.50 182 LYS A O 1
ATOM 1504 N N . GLN A 1 183 ? 22.461 18.226 -63.102 1.00 92.94 183 GLN A N 1
ATOM 1505 C CA . GLN A 1 183 ? 23.480 19.206 -62.719 1.00 92.94 183 GLN A CA 1
ATOM 1506 C C . GLN A 1 183 ? 24.689 19.192 -63.666 1.00 92.94 183 GLN A C 1
ATOM 1508 O O . GLN A 1 183 ? 25.181 20.250 -64.050 1.00 92.94 183 GLN A O 1
ATOM 1513 N N . VAL A 1 184 ? 25.161 18.009 -64.073 1.00 92.56 184 VAL A N 1
ATOM 1514 C CA . VAL A 1 184 ? 26.253 17.877 -65.052 1.00 92.56 184 VAL A CA 1
ATOM 1515 C C . VAL A 1 184 ? 25.851 18.470 -66.403 1.00 92.56 184 VAL A C 1
ATOM 1517 O O . VAL A 1 184 ? 26.627 19.223 -66.989 1.00 92.56 184 VAL A O 1
ATOM 1520 N N . ASN A 1 185 ? 24.639 18.179 -66.877 1.00 93.19 185 ASN A N 1
ATOM 1521 C CA . ASN A 1 185 ? 24.128 18.723 -68.134 1.00 93.19 185 ASN A CA 1
ATOM 1522 C C . ASN A 1 185 ? 23.975 20.253 -68.069 1.00 93.19 185 ASN A C 1
ATOM 1524 O O . ASN A 1 185 ? 24.377 20.938 -69.006 1.00 93.19 185 ASN A O 1
ATOM 1528 N N . ASP A 1 186 ? 23.450 20.787 -66.964 1.00 93.25 186 ASP A N 1
ATOM 1529 C CA . ASP A 1 186 ? 23.293 22.229 -66.744 1.00 93.25 186 ASP A CA 1
ATOM 1530 C C . ASP A 1 186 ? 24.665 22.929 -66.708 1.00 93.25 186 ASP A C 1
ATOM 1532 O O . ASP A 1 186 ? 24.863 23.955 -67.359 1.00 93.25 186 ASP A O 1
ATOM 1536 N N . ASN A 1 187 ? 25.650 22.337 -66.023 1.00 91.75 187 ASN A N 1
ATOM 1537 C CA . ASN A 1 187 ? 27.026 22.839 -66.002 1.00 91.75 187 ASN A CA 1
ATOM 1538 C C . ASN A 1 187 ? 27.667 22.820 -67.396 1.00 91.75 187 ASN A C 1
ATOM 1540 O O . ASN A 1 187 ? 28.346 23.774 -67.767 1.00 91.75 187 ASN A O 1
ATOM 1544 N N . HIS A 1 188 ? 27.444 21.762 -68.180 1.00 91.00 188 HIS A N 1
ATOM 1545 C CA . HIS A 1 188 ? 27.945 21.685 -69.551 1.00 91.00 188 HIS A CA 1
ATOM 1546 C C . HIS A 1 188 ? 27.288 22.735 -70.457 1.00 91.00 188 HIS A C 1
ATOM 1548 O O . HIS A 1 188 ? 27.979 23.390 -71.233 1.00 91.00 188 HIS A O 1
ATOM 1554 N N . ALA A 1 189 ? 25.978 22.954 -70.322 1.00 92.12 189 ALA A N 1
ATOM 1555 C CA . ALA A 1 189 ? 25.270 23.997 -71.058 1.00 92.12 189 ALA A CA 1
ATOM 1556 C C . ALA A 1 189 ? 25.786 25.404 -70.709 1.00 92.12 189 ALA A C 1
ATOM 1558 O O . ALA A 1 189 ? 25.930 26.240 -71.598 1.00 92.12 189 ALA A O 1
ATOM 1559 N N . ASN A 1 190 ? 26.099 25.661 -69.435 1.00 91.44 190 ASN A N 1
ATOM 1560 C CA . ASN A 1 190 ? 26.717 26.920 -69.012 1.00 91.44 190 ASN A CA 1
ATOM 1561 C C . ASN A 1 190 ? 28.130 27.074 -69.580 1.00 91.44 190 ASN A C 1
ATOM 1563 O O . ASN A 1 190 ? 28.440 28.120 -70.135 1.00 91.44 190 ASN A O 1
ATOM 1567 N N . PHE A 1 191 ? 28.946 26.018 -69.533 1.00 93.06 191 PHE A N 1
ATOM 1568 C CA . PHE A 1 191 ? 30.276 26.022 -70.141 1.00 93.06 191 PHE A CA 1
ATOM 1569 C C . PHE A 1 191 ? 30.228 26.350 -71.641 1.00 93.06 191 PHE A C 1
ATOM 1571 O O . PHE A 1 191 ? 31.012 27.168 -72.109 1.00 93.06 191 PHE A O 1
ATOM 1578 N N . LEU A 1 192 ? 29.289 25.763 -72.393 1.00 92.94 192 LEU A N 1
ATOM 1579 C CA . LEU A 1 192 ? 29.125 26.075 -73.817 1.00 92.94 192 LEU A CA 1
ATOM 1580 C C . LEU A 1 192 ? 28.747 27.545 -74.047 1.00 92.94 192 LEU A C 1
ATOM 1582 O O . LEU A 1 192 ? 29.319 28.178 -74.928 1.00 92.94 192 LEU A O 1
ATOM 1586 N N . LYS A 1 193 ? 27.845 28.111 -73.232 1.00 91.75 193 LYS A N 1
ATOM 1587 C CA . LYS A 1 193 ? 27.499 29.543 -73.299 1.00 91.75 193 LYS A CA 1
ATOM 1588 C C . LYS A 1 193 ? 28.685 30.450 -72.974 1.00 91.75 193 LYS A C 1
ATOM 1590 O O . LYS A 1 193 ? 28.852 31.493 -73.610 1.00 91.75 193 LYS A O 1
ATOM 1595 N N . ASP A 1 194 ? 29.492 30.073 -71.987 1.00 89.81 194 ASP A N 1
ATOM 1596 C CA . ASP A 1 194 ? 30.695 30.814 -71.614 1.00 89.81 194 ASP A CA 1
ATOM 1597 C C . ASP A 1 194 ? 31.722 30.777 -72.752 1.00 89.81 194 ASP A C 1
ATOM 1599 O O . ASP A 1 194 ? 32.310 31.805 -73.087 1.00 89.81 194 ASP A O 1
ATOM 1603 N N . GLU A 1 195 ? 31.892 29.624 -73.403 1.00 90.62 195 GLU A N 1
ATOM 1604 C CA . GLU A 1 195 ? 32.807 29.473 -74.533 1.00 90.62 195 GLU A CA 1
ATOM 1605 C C . GLU A 1 195 ? 32.317 30.245 -75.771 1.00 90.62 195 GLU A C 1
ATOM 1607 O O . GLU A 1 195 ? 33.101 30.961 -76.390 1.00 90.62 195 GLU A O 1
ATOM 1612 N N . GLU A 1 196 ? 31.015 30.212 -76.081 1.00 89.88 196 GLU A N 1
ATOM 1613 C CA . GLU A 1 196 ? 30.408 31.061 -77.120 1.00 89.88 196 GLU A CA 1
ATOM 1614 C C . GLU A 1 196 ? 30.643 32.553 -76.839 1.00 89.88 196 GLU A C 1
ATOM 1616 O O . GLU A 1 196 ? 31.023 33.309 -77.737 1.00 89.88 196 GLU A O 1
ATOM 1621 N N . SER A 1 197 ? 30.485 32.976 -75.582 1.00 89.12 197 SER A N 1
ATOM 1622 C CA . SER A 1 197 ? 30.724 34.362 -75.160 1.00 89.12 197 SER A CA 1
ATOM 1623 C C . SER A 1 197 ? 32.201 34.752 -75.278 1.00 89.12 197 SER A C 1
ATOM 1625 O O . SER A 1 197 ? 32.516 35.867 -75.701 1.00 89.12 197 SER A O 1
ATOM 1627 N N . ARG A 1 198 ? 33.125 33.838 -74.950 1.00 90.25 198 ARG A N 1
ATOM 1628 C CA . ARG A 1 198 ? 34.571 34.044 -75.129 1.00 90.25 198 ARG A CA 1
ATOM 1629 C C . ARG A 1 198 ? 34.944 34.169 -76.599 1.00 90.25 198 ARG A C 1
ATOM 1631 O O . ARG A 1 198 ? 35.652 35.110 -76.948 1.00 90.25 198 ARG A O 1
ATOM 1638 N N . VAL A 1 199 ? 34.440 33.280 -77.453 1.00 90.25 199 VAL A N 1
ATOM 1639 C CA . VAL A 1 199 ? 34.679 33.326 -78.904 1.00 90.25 199 VAL A CA 1
ATOM 1640 C C . VAL A 1 199 ? 34.117 34.616 -79.502 1.00 90.25 199 VAL A C 1
ATOM 1642 O O . VAL A 1 199 ? 34.799 35.270 -80.291 1.00 90.25 199 VAL A O 1
ATOM 1645 N N . ALA A 1 200 ? 32.918 35.040 -79.091 1.00 89.62 200 ALA A N 1
ATOM 1646 C CA . ALA A 1 200 ? 32.348 36.319 -79.508 1.00 89.62 200 ALA A CA 1
ATOM 1647 C C . ALA A 1 200 ? 33.238 37.505 -79.089 1.00 89.62 200 ALA A C 1
ATOM 1649 O O . ALA A 1 200 ? 33.538 38.368 -79.914 1.00 89.62 200 ALA A O 1
ATOM 1650 N N . ALA A 1 201 ? 33.735 37.517 -77.847 1.00 88.75 201 ALA A N 1
ATOM 1651 C CA . ALA A 1 201 ? 34.642 38.556 -77.358 1.00 88.75 201 ALA A CA 1
ATOM 1652 C C . ALA A 1 201 ? 36.004 38.558 -78.082 1.00 88.75 201 ALA A C 1
ATOM 1654 O O . ALA A 1 201 ? 36.563 39.622 -78.355 1.00 88.75 201 ALA A O 1
ATOM 1655 N N . GLU A 1 202 ? 36.553 37.387 -78.414 1.00 88.25 202 GLU A N 1
ATOM 1656 C CA . GLU A 1 202 ? 37.772 37.261 -79.222 1.00 88.25 202 GLU A CA 1
ATOM 1657 C C . GLU A 1 202 ? 37.555 37.762 -80.652 1.00 88.25 202 GLU A C 1
ATOM 1659 O O . GLU A 1 202 ? 38.380 38.520 -81.166 1.00 88.25 202 GLU A O 1
ATOM 1664 N N . HIS A 1 203 ? 36.424 37.421 -81.273 1.00 89.00 203 HIS A N 1
ATOM 1665 C CA . HIS A 1 203 ? 36.053 37.922 -82.593 1.00 89.00 203 HIS A CA 1
ATOM 1666 C C . HIS A 1 203 ? 35.888 39.449 -82.593 1.00 89.00 203 HIS A C 1
ATOM 1668 O O . HIS A 1 203 ? 36.420 40.123 -83.474 1.00 89.00 203 HIS A O 1
ATOM 1674 N N . GLU A 1 204 ? 35.231 40.028 -81.582 1.00 88.88 204 GLU A N 1
ATOM 1675 C CA . GLU A 1 204 ? 35.150 41.485 -81.420 1.00 88.88 204 GLU A CA 1
ATOM 1676 C C . GLU A 1 204 ? 36.533 42.137 -81.296 1.00 88.88 204 GLU A C 1
ATOM 1678 O O . GLU A 1 204 ? 36.787 43.163 -81.932 1.00 88.88 204 GLU A O 1
ATOM 1683 N N . ARG A 1 205 ? 37.452 41.544 -80.519 1.00 90.12 205 ARG A N 1
ATOM 1684 C CA . ARG A 1 205 ? 38.841 42.027 -80.415 1.00 90.12 205 ARG A CA 1
ATOM 1685 C C . ARG A 1 205 ? 39.573 41.942 -81.750 1.00 90.12 205 ARG A C 1
ATOM 1687 O O . ARG A 1 205 ? 40.228 42.906 -82.133 1.00 90.12 205 ARG A O 1
ATOM 1694 N N . MET A 1 206 ? 39.445 40.828 -82.473 1.00 88.00 206 MET A N 1
ATOM 1695 C CA . MET A 1 206 ? 40.048 40.679 -83.800 1.00 88.00 206 MET A CA 1
ATOM 1696 C C . MET A 1 206 ? 39.505 41.710 -84.789 1.00 88.00 206 MET A C 1
ATOM 1698 O O . MET A 1 206 ? 40.283 42.293 -85.539 1.00 88.00 206 MET A O 1
ATOM 1702 N N . MET A 1 207 ? 38.197 41.974 -84.774 1.00 87.62 207 MET A N 1
ATOM 1703 C CA . MET A 1 207 ? 37.582 42.979 -85.643 1.00 87.62 207 MET A CA 1
ATOM 1704 C C . MET A 1 207 ? 38.062 44.395 -85.312 1.00 87.62 207 MET A C 1
ATOM 1706 O O . MET A 1 207 ? 38.357 45.151 -86.235 1.00 87.62 207 MET A O 1
ATOM 1710 N N . LYS A 1 208 ? 38.215 44.741 -84.026 1.00 88.69 208 LYS A N 1
ATOM 1711 C CA . LYS A 1 208 ? 38.821 46.019 -83.609 1.00 88.69 208 LYS A CA 1
ATOM 1712 C C . LYS A 1 208 ? 40.274 46.137 -84.072 1.00 88.69 208 LYS A C 1
ATOM 1714 O O . LYS A 1 208 ? 40.612 47.110 -84.734 1.00 88.69 208 LYS A O 1
ATOM 1719 N N . ASN A 1 209 ? 41.098 45.113 -83.836 1.00 88.56 209 ASN A N 1
ATOM 1720 C CA . ASN A 1 209 ? 42.485 45.088 -84.314 1.00 88.56 209 ASN A CA 1
ATOM 1721 C C . ASN A 1 209 ? 42.567 45.205 -85.844 1.00 88.56 209 ASN A C 1
ATOM 1723 O O . ASN A 1 209 ? 43.451 45.871 -86.374 1.00 88.56 209 ASN A O 1
ATOM 1727 N N . ARG A 1 210 ? 41.645 44.566 -86.573 1.00 87.31 210 ARG A N 1
ATOM 1728 C CA . ARG A 1 210 ? 41.564 44.677 -88.032 1.00 87.31 210 ARG A CA 1
ATOM 1729 C C . ARG A 1 210 ? 41.229 46.102 -88.469 1.00 87.31 210 ARG A C 1
ATOM 1731 O O . ARG A 1 210 ? 41.875 46.596 -89.385 1.00 87.31 210 ARG A O 1
ATOM 1738 N N . GLN A 1 211 ? 40.267 46.757 -87.820 1.00 86.00 211 GLN A N 1
ATOM 1739 C CA . GLN A 1 211 ? 39.937 48.160 -88.095 1.00 86.00 211 GLN A CA 1
ATOM 1740 C C . GLN A 1 211 ? 41.138 49.083 -87.842 1.00 86.00 211 GLN A C 1
ATOM 1742 O O . GLN A 1 211 ? 41.414 49.955 -88.660 1.00 86.00 211 GLN A O 1
ATOM 1747 N N . GLU A 1 212 ? 41.888 48.862 -86.760 1.00 85.44 212 GLU A N 1
ATOM 1748 C CA . GLU A 1 212 ? 43.121 49.607 -86.463 1.00 85.44 212 GLU A CA 1
ATOM 1749 C C . GLU A 1 212 ? 44.211 49.373 -87.525 1.00 85.44 212 GLU A C 1
ATOM 1751 O O . GLU A 1 212 ? 44.861 50.318 -87.969 1.00 85.44 212 GLU A O 1
ATOM 1756 N N . LEU A 1 213 ? 44.391 48.131 -87.991 1.00 84.06 213 LEU A N 1
ATOM 1757 C CA . LEU A 1 213 ? 45.340 47.805 -89.062 1.00 84.06 213 LEU A CA 1
ATOM 1758 C C . LEU A 1 213 ? 44.928 48.396 -90.419 1.00 84.06 213 LEU A C 1
ATOM 1760 O O . LEU A 1 213 ? 45.787 48.871 -91.158 1.00 84.06 213 LEU A O 1
ATOM 1764 N N . GLU A 1 214 ? 43.637 48.387 -90.756 1.00 85.06 214 GLU A N 1
ATOM 1765 C CA . GLU A 1 214 ? 43.114 49.026 -91.971 1.00 85.06 214 GLU A CA 1
ATOM 1766 C C . GLU A 1 214 ? 43.351 50.547 -91.931 1.00 85.06 214 GLU A C 1
ATOM 1768 O O . GLU A 1 214 ? 43.812 51.109 -92.925 1.00 85.06 214 GLU A O 1
ATOM 1773 N N . GLN A 1 215 ? 43.164 51.194 -90.771 1.00 82.00 215 GLN A N 1
ATOM 1774 C CA . GLN A 1 215 ? 43.520 52.606 -90.570 1.00 82.00 215 GLN A CA 1
ATOM 1775 C C . GLN A 1 215 ? 45.021 52.858 -90.789 1.00 82.00 215 GLN A C 1
ATOM 1777 O O . GLN A 1 215 ? 45.389 53.751 -91.557 1.00 82.00 215 GLN A O 1
ATOM 1782 N N . GLN A 1 216 ? 45.893 52.028 -90.208 1.00 82.19 216 GLN A N 1
ATOM 1783 C CA . GLN A 1 216 ? 47.344 52.125 -90.418 1.00 82.19 216 GLN A CA 1
ATOM 1784 C C . GLN A 1 216 ? 47.744 51.911 -91.885 1.00 82.19 216 GLN A C 1
ATOM 1786 O O . GLN A 1 216 ? 48.660 52.570 -92.378 1.00 82.19 216 GLN A O 1
ATOM 1791 N N . LEU A 1 217 ? 47.076 51.005 -92.607 1.00 80.06 217 LEU A N 1
ATOM 1792 C CA . LEU A 1 217 ? 47.320 50.795 -94.036 1.00 80.06 217 LEU A CA 1
ATOM 1793 C C . LEU A 1 217 ? 46.905 52.014 -94.859 1.00 80.06 217 LEU A C 1
ATOM 1795 O O . LEU A 1 217 ? 47.693 52.440 -95.699 1.00 80.06 217 LEU A O 1
ATOM 1799 N N . THR A 1 218 ? 45.751 52.627 -94.581 1.00 81.62 218 THR A N 1
ATOM 1800 C CA . THR A 1 218 ? 45.352 53.876 -95.251 1.00 81.62 218 THR A CA 1
ATOM 1801 C C . THR A 1 218 ? 46.310 55.036 -94.967 1.00 81.62 218 THR A C 1
ATOM 1803 O O . THR A 1 218 ? 46.635 55.801 -95.875 1.00 81.62 218 THR A O 1
ATOM 1806 N N . GLU A 1 219 ? 46.840 55.150 -93.744 1.00 77.94 219 GLU A N 1
ATOM 1807 C CA . GLU A 1 219 ? 47.894 56.125 -93.425 1.00 77.94 219 GLU A CA 1
ATOM 1808 C C . GLU A 1 219 ? 49.188 55.839 -94.197 1.00 77.94 219 GLU A C 1
ATOM 1810 O O . GLU A 1 219 ? 49.824 56.755 -94.720 1.00 77.94 219 GLU A O 1
ATOM 1815 N N . ARG A 1 220 ? 49.556 54.563 -94.336 1.00 81.44 220 ARG A N 1
ATOM 1816 C CA . ARG A 1 220 ? 50.751 54.141 -95.073 1.00 81.44 220 ARG A CA 1
ATOM 1817 C C . ARG A 1 220 ? 50.602 54.310 -96.586 1.00 81.44 220 ARG A C 1
ATOM 1819 O O . ARG A 1 220 ? 51.578 54.608 -97.266 1.00 81.44 220 ARG A O 1
ATOM 1826 N N . GLU A 1 221 ? 49.403 54.134 -97.131 1.00 80.25 221 GLU A N 1
ATOM 1827 C CA . GLU A 1 221 ? 49.089 54.430 -98.533 1.00 80.25 221 GLU A CA 1
ATOM 1828 C C . GLU A 1 221 ? 49.147 55.929 -98.813 1.00 80.25 221 GLU A C 1
ATOM 1830 O O . GLU A 1 221 ? 49.698 56.332 -99.836 1.00 80.25 221 GLU A O 1
ATOM 1835 N N . ARG A 1 222 ? 48.675 56.762 -97.879 1.00 77.88 222 ARG A N 1
ATOM 1836 C CA . ARG A 1 222 ? 48.848 58.216 -97.951 1.00 77.88 222 ARG A CA 1
ATOM 1837 C C . ARG A 1 222 ? 50.329 58.606 -97.971 1.00 77.88 222 ARG A C 1
ATOM 1839 O O . ARG A 1 222 ? 50.725 59.389 -98.828 1.00 77.88 222 ARG A O 1
ATOM 1846 N N . GLN A 1 223 ? 51.149 58.004 -97.107 1.00 76.31 223 GLN A N 1
ATOM 1847 C CA . GLN A 1 223 ? 52.606 58.200 -97.116 1.00 76.31 223 GLN A CA 1
ATOM 1848 C C . GLN A 1 223 ? 53.238 57.757 -98.443 1.00 76.31 223 GLN A C 1
ATOM 1850 O O . GLN A 1 223 ? 54.019 58.502 -99.024 1.00 76.31 223 GLN A O 1
ATOM 1855 N N . ARG A 1 224 ? 52.851 56.596 -98.992 1.00 77.12 224 ARG A N 1
ATOM 1856 C CA . ARG A 1 224 ? 53.338 56.156 -100.314 1.00 77.12 224 ARG A CA 1
ATOM 1857 C C . ARG A 1 224 ? 52.892 57.071 -101.451 1.00 77.12 224 ARG A C 1
ATOM 1859 O O . ARG A 1 224 ? 53.627 57.214 -102.420 1.00 77.12 224 ARG A O 1
ATOM 1866 N N . ALA A 1 225 ? 51.706 57.670 -101.374 1.00 75.50 225 ALA A N 1
ATOM 1867 C CA . ALA A 1 225 ? 51.252 58.643 -102.365 1.00 75.50 225 ALA A CA 1
ATOM 1868 C C . ALA A 1 225 ? 52.078 59.941 -102.293 1.00 75.50 225 ALA A C 1
ATOM 1870 O O . ALA A 1 225 ? 52.424 60.504 -103.331 1.00 75.50 225 ALA A O 1
ATOM 1871 N N . GLU A 1 226 ? 52.449 60.376 -101.085 1.00 74.06 226 GLU A N 1
ATOM 1872 C CA . GLU A 1 226 ? 53.380 61.491 -100.864 1.00 74.06 226 GLU A CA 1
ATOM 1873 C C . GLU A 1 226 ? 54.792 61.164 -101.394 1.00 74.06 226 GLU A C 1
ATOM 1875 O O . GLU A 1 226 ? 55.390 61.986 -102.091 1.00 74.06 226 GLU A O 1
ATOM 1880 N N . GLU A 1 227 ? 55.298 59.948 -101.163 1.00 75.44 227 GLU A N 1
ATOM 1881 C CA . GLU A 1 227 ? 56.580 59.463 -101.703 1.00 75.44 227 GLU A CA 1
ATOM 1882 C C . GLU A 1 227 ? 56.559 59.319 -103.236 1.00 75.44 227 GLU A C 1
ATOM 1884 O O . GLU A 1 227 ? 57.509 59.714 -103.909 1.00 75.44 227 GLU A O 1
ATOM 1889 N N . ALA A 1 228 ? 55.470 58.811 -103.819 1.00 76.31 228 ALA A N 1
ATOM 1890 C CA . ALA A 1 228 ? 55.307 58.690 -105.269 1.00 76.31 228 ALA A CA 1
ATOM 1891 C C . ALA A 1 228 ? 55.221 60.063 -105.956 1.00 76.31 228 ALA A C 1
ATOM 1893 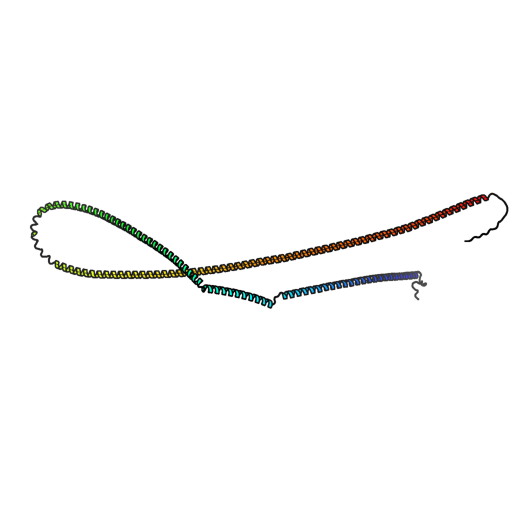O O . ALA A 1 228 ? 55.746 60.238 -107.056 1.00 76.31 228 ALA A O 1
ATOM 1894 N N . TYR A 1 229 ? 54.613 61.055 -105.299 1.00 74.38 229 TYR A N 1
ATOM 1895 C CA . TYR A 1 229 ? 54.634 62.445 -105.753 1.00 74.38 229 TYR A CA 1
ATOM 1896 C C . TYR A 1 229 ? 56.061 63.021 -105.741 1.00 74.38 229 TYR A C 1
ATOM 1898 O O . TYR A 1 229 ? 56.467 63.674 -106.703 1.00 74.38 229 TYR A O 1
ATOM 1906 N N . GLN A 1 230 ? 56.860 62.720 -104.709 1.00 71.81 230 GLN A N 1
ATOM 1907 C CA . GLN A 1 230 ? 58.280 63.096 -104.672 1.00 71.81 230 GLN A CA 1
ATOM 1908 C C . GLN A 1 230 ? 59.106 62.374 -105.752 1.00 71.81 230 GLN A C 1
ATOM 1910 O O . GLN A 1 230 ? 59.903 63.017 -106.433 1.00 71.81 230 GLN A O 1
ATOM 1915 N N . GLN A 1 231 ? 58.872 61.079 -105.986 1.00 68.62 231 GLN A N 1
ATOM 1916 C CA . GLN A 1 231 ? 59.542 60.312 -107.046 1.00 68.62 231 GLN A CA 1
ATOM 1917 C C . GLN A 1 231 ? 59.159 60.765 -108.462 1.00 68.62 231 GLN A C 1
ATOM 1919 O O . GLN A 1 231 ? 59.999 60.726 -109.358 1.00 68.62 231 GLN A O 1
ATOM 1924 N N . ALA A 1 232 ? 57.928 61.227 -108.699 1.00 70.31 232 ALA A N 1
ATOM 1925 C CA . ALA A 1 232 ? 57.550 61.829 -109.981 1.00 70.31 232 ALA A CA 1
ATOM 1926 C C . ALA A 1 232 ? 58.371 63.102 -110.268 1.00 70.31 232 ALA A C 1
ATOM 1928 O O . ALA A 1 232 ? 58.818 63.313 -111.394 1.00 70.31 232 ALA A O 1
ATOM 1929 N N . LEU A 1 233 ? 58.653 63.881 -109.220 1.00 70.00 233 LEU A N 1
ATOM 1930 C CA . LEU A 1 233 ? 59.493 65.079 -109.259 1.00 70.00 233 LEU A CA 1
ATOM 1931 C C . LEU A 1 233 ? 60.984 64.757 -109.504 1.00 70.00 233 LEU A C 1
ATOM 1933 O O . LEU A 1 233 ? 61.710 65.549 -110.105 1.00 70.00 233 LEU A O 1
ATOM 1937 N N . GLU A 1 234 ? 61.456 63.590 -109.055 1.00 68.50 234 GLU A N 1
ATOM 1938 C CA . GLU A 1 234 ? 62.812 63.088 -109.330 1.00 68.50 234 GLU A CA 1
ATOM 1939 C C . GLU A 1 234 ? 62.944 62.435 -110.717 1.00 68.50 234 GLU A C 1
ATOM 1941 O O . GLU A 1 234 ? 63.977 62.583 -111.370 1.00 68.50 234 GLU A O 1
ATOM 1946 N N . ASN A 1 235 ? 61.898 61.776 -111.223 1.00 67.56 235 ASN A N 1
ATOM 1947 C CA . ASN A 1 235 ? 61.889 61.167 -112.557 1.00 67.56 235 ASN A CA 1
ATOM 1948 C C . ASN A 1 235 ? 61.907 62.200 -113.699 1.00 67.56 235 ASN A C 1
ATOM 1950 O O . ASN A 1 235 ? 62.492 61.928 -114.750 1.00 67.56 235 ASN A O 1
ATOM 1954 N N . GLU A 1 236 ? 61.350 63.399 -113.500 1.00 65.25 236 GLU A N 1
ATOM 1955 C CA . GLU A 1 236 ? 61.553 64.526 -114.426 1.00 65.25 236 GLU A CA 1
ATOM 1956 C C . GLU A 1 236 ? 63.041 64.906 -114.536 1.00 65.25 236 GLU A C 1
ATOM 1958 O O . GLU A 1 236 ? 63.538 65.113 -115.642 1.00 65.25 236 GLU A O 1
ATOM 1963 N N . LYS A 1 237 ? 63.787 64.876 -113.420 1.00 64.19 237 LYS A N 1
ATOM 1964 C CA . LYS A 1 237 ? 65.244 65.120 -113.397 1.00 64.19 237 LYS A CA 1
ATOM 1965 C C . LYS A 1 237 ? 66.052 63.957 -113.985 1.00 64.19 237 LYS A C 1
ATOM 1967 O O . LYS A 1 237 ? 67.121 64.160 -114.555 1.00 64.19 237 LYS A O 1
ATOM 1972 N N . TRP A 1 238 ? 65.562 62.723 -113.864 1.00 62.47 238 TRP A N 1
ATOM 1973 C CA . TRP A 1 238 ? 66.228 61.536 -114.408 1.00 62.47 238 TRP A CA 1
ATOM 1974 C C . TRP A 1 238 ? 66.126 61.434 -115.941 1.00 62.47 238 TRP A C 1
ATOM 1976 O O . TRP A 1 238 ? 67.091 61.035 -116.599 1.00 62.47 238 TRP A O 1
ATOM 1986 N N . ASN A 1 239 ? 65.009 61.866 -116.537 1.00 60.81 239 ASN A N 1
ATOM 1987 C CA . ASN A 1 239 ? 64.847 61.903 -117.997 1.00 60.81 239 ASN A CA 1
ATOM 1988 C C . ASN A 1 239 ? 65.784 62.912 -118.696 1.00 60.81 239 ASN A C 1
ATOM 1990 O O . ASN A 1 239 ? 66.083 62.735 -119.878 1.00 60.81 239 ASN A O 1
ATOM 1994 N N . GLU A 1 240 ? 66.319 63.908 -117.981 1.00 55.50 240 GLU A N 1
ATOM 1995 C CA . GLU A 1 240 ? 67.389 64.784 -118.484 1.00 55.50 240 GLU A CA 1
ATOM 1996 C C . GLU A 1 240 ? 68.765 64.084 -118.510 1.00 55.50 240 GLU A C 1
ATOM 1998 O O . GLU A 1 240 ? 69.544 64.298 -119.439 1.00 55.50 240 GLU A O 1
ATOM 2003 N N . ASN A 1 241 ? 69.047 63.176 -117.566 1.00 58.53 241 ASN A N 1
ATOM 2004 C CA . ASN A 1 241 ? 70.338 62.476 -117.455 1.00 58.53 241 ASN A CA 1
ATOM 2005 C C . ASN A 1 241 ? 70.459 61.213 -118.330 1.00 58.53 241 ASN A C 1
ATOM 2007 O O . ASN A 1 241 ? 71.568 60.800 -118.671 1.00 58.53 241 ASN A O 1
ATOM 2011 N N . ARG A 1 242 ? 69.341 60.606 -118.753 1.00 55.62 242 ARG A N 1
ATOM 2012 C CA . ARG A 1 242 ? 69.339 59.377 -119.575 1.00 55.62 242 ARG A CA 1
ATOM 2013 C C . ARG A 1 242 ? 69.856 59.573 -121.010 1.00 55.62 242 ARG A C 1
ATOM 2015 O O . ARG A 1 242 ? 70.252 58.603 -121.639 1.00 55.62 242 ARG A O 1
ATOM 2022 N N . ARG A 1 243 ? 69.953 60.813 -121.511 1.00 57.09 243 ARG A N 1
ATOM 2023 C CA . ARG A 1 243 ? 70.622 61.129 -122.794 1.00 57.09 243 ARG A CA 1
ATOM 2024 C C . ARG A 1 243 ? 72.147 60.938 -122.775 1.00 57.09 243 ARG A C 1
ATOM 2026 O O . ARG A 1 243 ? 72.748 60.941 -123.842 1.00 57.09 243 ARG A O 1
ATOM 2033 N N . LEU A 1 244 ? 72.765 60.780 -121.602 1.00 55.19 244 LEU A N 1
ATOM 2034 C CA . LEU A 1 244 ? 74.220 60.639 -121.444 1.00 55.19 244 LEU A CA 1
ATOM 2035 C C . LEU A 1 244 ? 74.674 59.191 -121.154 1.00 55.19 244 LEU A C 1
ATOM 2037 O O . LEU A 1 244 ? 75.871 58.937 -121.088 1.00 55.19 244 LEU A O 1
ATOM 2041 N N . GLY A 1 245 ? 73.746 58.238 -120.980 1.00 59.25 245 GLY A N 1
ATOM 2042 C CA . GLY A 1 245 ? 74.054 56.860 -120.558 1.00 59.25 245 GLY A CA 1
ATOM 2043 C C . GLY A 1 245 ? 74.306 55.847 -121.683 1.00 59.25 245 GLY A C 1
ATOM 2044 O O . GLY A 1 245 ? 74.986 54.850 -121.454 1.00 59.25 245 GLY A O 1
ATOM 2045 N N . ASP A 1 246 ? 73.832 56.109 -122.905 1.00 52.34 246 ASP A N 1
ATOM 2046 C CA . ASP A 1 246 ? 73.867 55.140 -124.018 1.00 52.34 246 ASP A CA 1
ATOM 2047 C C . ASP A 1 246 ? 75.286 54.856 -124.580 1.00 52.34 246 ASP A C 1
ATOM 2049 O O . ASP A 1 246 ? 75.456 53.999 -125.450 1.00 52.34 246 ASP A O 1
ATOM 2053 N N . GLU A 1 247 ? 76.333 55.519 -124.071 1.00 53.66 247 GLU A N 1
ATOM 2054 C CA . GLU A 1 247 ? 77.739 55.245 -124.419 1.00 53.66 247 GLU A CA 1
ATOM 2055 C C . GLU A 1 247 ? 78.457 54.281 -123.450 1.00 53.66 247 GLU A C 1
ATOM 2057 O O . GLU A 1 247 ? 79.495 53.725 -123.814 1.00 53.66 247 GLU A O 1
ATOM 2062 N N . ILE A 1 248 ? 77.908 54.005 -122.259 1.00 59.03 248 ILE A N 1
ATOM 2063 C CA . ILE A 1 248 ? 78.581 53.182 -121.229 1.00 59.03 248 ILE A CA 1
ATOM 2064 C C . ILE A 1 248 ? 78.337 51.672 -121.442 1.00 59.03 248 ILE A C 1
ATOM 2066 O O . ILE A 1 248 ? 79.225 50.850 -121.201 1.00 59.03 248 ILE A O 1
ATOM 2070 N N . ASP A 1 249 ? 77.208 51.296 -122.046 1.00 53.53 249 ASP A N 1
ATOM 2071 C CA . ASP A 1 249 ? 76.797 49.892 -122.231 1.00 53.53 249 ASP A CA 1
ATOM 2072 C C . ASP A 1 249 ? 77.552 49.138 -123.348 1.00 53.53 249 ASP A C 1
ATOM 2074 O O . ASP A 1 249 ? 77.339 47.941 -123.571 1.00 53.53 249 ASP A O 1
ATOM 2078 N N . LYS A 1 250 ? 78.490 49.800 -124.041 1.00 53.22 250 LYS A N 1
ATOM 2079 C CA . LYS A 1 250 ? 79.450 49.129 -124.937 1.00 53.22 250 LYS A CA 1
ATOM 2080 C C . LYS A 1 250 ? 80.626 48.473 -124.198 1.00 53.22 250 LYS A C 1
ATOM 2082 O O . LYS A 1 250 ? 81.305 47.662 -124.819 1.00 53.22 250 LYS A O 1
ATOM 2087 N N . LEU A 1 251 ? 80.847 48.755 -122.908 1.00 53.91 251 LEU A N 1
ATOM 2088 C CA . LEU A 1 251 ? 82.040 48.307 -122.166 1.00 53.91 251 LEU A CA 1
ATOM 2089 C C . LEU A 1 251 ? 81.790 47.211 -121.113 1.00 53.91 251 LEU A C 1
ATOM 2091 O O . LEU A 1 251 ? 82.745 46.644 -120.591 1.00 53.91 251 LEU A O 1
ATOM 2095 N N . GLU A 1 252 ? 80.541 46.824 -120.834 1.00 51.72 252 GLU A N 1
ATOM 2096 C CA . GLU A 1 252 ? 80.251 45.801 -119.808 1.00 51.72 252 GLU A CA 1
ATOM 2097 C C . GLU A 1 252 ? 80.144 44.359 -120.346 1.00 51.72 252 GLU A C 1
ATOM 2099 O O . GLU A 1 252 ? 80.009 43.407 -119.576 1.00 51.72 252 GLU A O 1
ATOM 2104 N N . ARG A 1 253 ? 80.306 44.166 -121.666 1.00 51.44 253 ARG A N 1
ATOM 2105 C CA . ARG A 1 253 ? 80.385 42.832 -122.303 1.00 51.44 253 ARG A CA 1
ATOM 2106 C C . ARG A 1 253 ? 81.768 42.169 -122.220 1.00 51.44 253 ARG A C 1
ATOM 2108 O O . ARG A 1 253 ? 81.897 41.020 -122.622 1.00 51.44 253 ARG A O 1
ATOM 2115 N N . GLU A 1 254 ? 82.768 42.831 -121.635 1.00 48.78 254 GLU A N 1
ATOM 2116 C CA . GLU A 1 254 ? 84.104 42.259 -121.365 1.00 48.78 254 GLU A CA 1
ATOM 2117 C C . GLU A 1 254 ? 84.262 41.706 -119.929 1.00 48.78 254 GLU A C 1
ATOM 2119 O O . GLU A 1 254 ? 85.314 41.187 -119.564 1.00 48.78 254 GLU A O 1
ATOM 2124 N N . LYS A 1 255 ? 83.206 41.730 -119.100 1.00 49.44 255 LYS A N 1
ATOM 2125 C CA . LYS A 1 255 ? 83.234 41.258 -117.698 1.00 49.44 255 LYS A CA 1
ATOM 2126 C C . LYS A 1 255 ? 82.631 39.854 -117.500 1.00 49.44 255 LYS A C 1
ATOM 2128 O O . LYS A 1 255 ? 82.142 39.535 -116.421 1.00 49.44 255 LYS A O 1
ATOM 2133 N N . GLN A 1 256 ? 82.639 39.007 -118.533 1.00 49.62 256 GLN A N 1
ATOM 2134 C CA . GLN A 1 256 ? 82.108 37.631 -118.483 1.00 49.62 256 GLN A CA 1
ATOM 2135 C C . GLN A 1 256 ? 83.186 36.529 -118.385 1.00 49.62 256 GLN A C 1
ATOM 2137 O O . GLN A 1 256 ? 82.874 35.352 -118.518 1.00 49.62 256 GLN A O 1
ATOM 2142 N N . GLU A 1 257 ? 84.442 36.867 -118.059 1.00 51.41 257 GLU A N 1
ATOM 2143 C CA . GLU A 1 257 ? 85.535 35.878 -117.927 1.00 51.41 257 GLU A CA 1
ATOM 2144 C C . GLU A 1 257 ? 86.076 35.642 -116.495 1.00 51.41 257 GLU A C 1
ATOM 2146 O O . GLU A 1 257 ? 87.030 34.886 -116.317 1.00 51.41 257 GLU A O 1
ATOM 2151 N N . GLN A 1 258 ? 85.458 36.183 -115.434 1.00 47.59 258 GLN A N 1
ATOM 2152 C CA . GLN A 1 258 ? 85.900 35.961 -114.035 1.00 47.59 258 GLN A CA 1
ATOM 2153 C C . GLN A 1 258 ? 85.011 35.005 -113.207 1.00 47.59 258 GLN A C 1
ATOM 2155 O O . GLN A 1 258 ? 85.049 35.007 -111.979 1.00 47.59 258 GLN A O 1
ATOM 2160 N N . GLU A 1 259 ? 84.271 34.100 -113.855 1.00 48.97 259 GLU A N 1
ATOM 2161 C CA . GLU A 1 259 ? 83.461 33.043 -113.210 1.00 48.97 259 GLU A CA 1
ATOM 2162 C C . GLU A 1 259 ? 84.260 31.788 -112.775 1.00 48.97 259 GLU A C 1
ATOM 2164 O O . GLU A 1 259 ? 83.703 30.717 -112.537 1.00 48.97 259 GLU A O 1
ATOM 2169 N N . LYS A 1 260 ? 85.587 31.895 -112.607 1.00 51.91 260 LYS A N 1
ATOM 2170 C CA . LYS A 1 260 ? 86.459 30.771 -112.193 1.00 51.91 260 LYS A CA 1
ATOM 2171 C C . LYS A 1 260 ? 86.981 30.834 -110.747 1.00 51.91 260 LYS A C 1
ATOM 2173 O O . LYS A 1 260 ? 87.916 30.113 -110.415 1.00 51.91 260 LYS A O 1
ATOM 2178 N N . PHE A 1 261 ? 86.353 31.618 -109.861 1.00 50.66 261 PHE A N 1
ATOM 2179 C CA . PHE A 1 261 ? 86.718 31.698 -108.429 1.00 50.66 261 PHE A CA 1
ATOM 2180 C C . PHE A 1 261 ? 85.709 31.022 -107.464 1.00 50.66 261 PHE A C 1
ATOM 2182 O O . PHE A 1 261 ? 85.984 30.869 -106.277 1.00 50.66 261 PHE A O 1
ATOM 2189 N N . TYR A 1 262 ? 84.548 30.554 -107.944 1.00 53.84 262 TYR A N 1
ATOM 2190 C CA . TYR A 1 262 ? 83.450 30.092 -107.071 1.00 53.84 262 TYR A CA 1
ATOM 2191 C C . TYR A 1 262 ? 83.591 28.645 -106.542 1.00 53.84 262 TYR A C 1
ATOM 2193 O O . TYR A 1 262 ? 82.980 28.277 -105.540 1.00 53.84 262 TYR A O 1
ATOM 2201 N N . ASN A 1 263 ? 84.455 27.818 -107.142 1.00 55.47 263 ASN A N 1
ATOM 2202 C CA . ASN A 1 263 ? 84.551 26.387 -106.809 1.00 55.47 263 ASN A CA 1
ATOM 2203 C C . ASN A 1 263 ? 85.521 26.025 -105.666 1.00 55.47 263 ASN A C 1
ATOM 2205 O O . ASN A 1 263 ? 85.699 24.844 -105.378 1.00 55.47 263 ASN A O 1
ATOM 2209 N N . GLN A 1 264 ? 86.101 27.005 -104.959 1.00 54.38 264 GLN A N 1
ATOM 2210 C CA . GLN A 1 264 ? 86.944 26.751 -103.776 1.00 54.38 264 GLN A CA 1
ATOM 2211 C C . GLN A 1 264 ? 86.230 27.021 -102.432 1.00 54.38 264 GLN A C 1
ATOM 2213 O O . GLN A 1 264 ? 86.624 26.453 -101.414 1.00 54.38 264 GLN A O 1
ATOM 2218 N N . GLN A 1 265 ? 85.131 27.794 -102.406 1.00 55.75 265 GLN A N 1
ATOM 2219 C CA . GLN A 1 265 ? 84.359 28.051 -101.173 1.00 55.75 265 GLN A CA 1
ATOM 2220 C C . GLN A 1 265 ? 83.331 26.957 -100.822 1.00 55.75 265 GLN A C 1
ATOM 2222 O O . GLN A 1 265 ? 83.009 26.772 -99.646 1.00 55.75 265 GLN A O 1
ATOM 2227 N N . GLN A 1 266 ? 82.861 26.166 -101.794 1.00 57.69 266 GLN A N 1
ATOM 2228 C CA . GLN A 1 266 ? 81.870 25.108 -101.535 1.00 57.69 266 GLN A CA 1
ATOM 2229 C C . GLN A 1 266 ? 82.411 23.930 -100.697 1.00 57.69 266 GLN A C 1
ATOM 2231 O O . GLN A 1 266 ? 81.626 23.211 -100.074 1.00 57.69 266 GLN A O 1
ATOM 2236 N N . LEU A 1 267 ? 83.736 23.748 -100.614 1.00 58.44 267 LEU A N 1
ATOM 2237 C CA . LEU A 1 267 ? 84.349 22.685 -99.806 1.00 58.44 267 LEU A CA 1
ATOM 2238 C C . LEU A 1 267 ? 84.380 23.029 -98.301 1.00 58.44 267 LEU A C 1
ATOM 2240 O O . LEU A 1 267 ? 84.156 22.154 -97.466 1.00 58.44 267 LEU A O 1
ATOM 2244 N N . LEU A 1 268 ? 84.569 24.306 -97.942 1.00 59.00 268 LEU A N 1
ATOM 2245 C CA . LEU A 1 268 ? 84.551 24.778 -96.548 1.00 59.00 268 LEU A CA 1
ATOM 2246 C C . LEU A 1 268 ? 83.136 24.768 -95.945 1.00 59.00 268 LEU A C 1
ATOM 2248 O O . LEU A 1 268 ? 82.974 24.407 -94.779 1.00 59.00 268 LEU A O 1
ATOM 2252 N N . MET A 1 269 ? 82.099 25.072 -96.736 1.00 60.72 269 MET A N 1
ATOM 2253 C CA . MET A 1 269 ? 80.706 25.022 -96.262 1.00 60.72 269 MET A CA 1
ATOM 2254 C C . MET A 1 269 ? 80.238 23.598 -95.931 1.00 60.72 269 MET A C 1
ATOM 2256 O O . MET A 1 269 ? 79.561 23.405 -94.922 1.00 60.72 269 MET A O 1
ATOM 2260 N N . ARG A 1 270 ? 80.632 22.581 -96.715 1.00 59.28 270 ARG A N 1
ATOM 2261 C CA . ARG A 1 270 ? 80.260 21.177 -96.435 1.00 59.28 270 ARG A CA 1
ATOM 2262 C C . ARG A 1 270 ? 80.865 20.659 -95.130 1.00 59.28 270 ARG A C 1
ATOM 2264 O O . ARG A 1 270 ? 80.178 19.990 -94.366 1.00 59.28 270 ARG A O 1
ATOM 2271 N N . MET A 1 271 ? 82.106 21.037 -94.832 1.00 63.44 271 MET A N 1
ATOM 2272 C CA . MET A 1 271 ? 82.788 20.644 -93.596 1.00 63.44 271 MET A CA 1
ATOM 2273 C C . MET A 1 271 ? 82.210 21.359 -92.354 1.00 63.44 271 MET A C 1
ATOM 2275 O O . MET A 1 271 ? 82.180 20.795 -91.259 1.00 63.44 271 MET A O 1
ATOM 2279 N N . HIS A 1 272 ? 81.692 22.584 -92.517 1.00 62.72 272 HIS A N 1
ATOM 2280 C CA . HIS A 1 272 ? 81.022 23.316 -91.437 1.00 62.72 272 HIS A CA 1
ATOM 2281 C C . HIS A 1 272 ? 79.630 22.747 -91.111 1.00 62.72 272 HIS A C 1
ATOM 2283 O O . HIS A 1 272 ? 79.277 22.647 -89.934 1.00 62.72 272 HIS A O 1
ATOM 2289 N N . ILE A 1 273 ? 78.879 22.309 -92.130 1.00 67.56 273 ILE A N 1
ATOM 2290 C CA . ILE A 1 273 ? 77.571 21.647 -91.977 1.00 67.56 273 ILE A CA 1
ATOM 2291 C C . ILE A 1 273 ? 77.713 20.317 -91.226 1.00 67.56 273 ILE A C 1
ATOM 2293 O O . ILE A 1 273 ? 76.929 20.040 -90.321 1.00 67.56 273 ILE A O 1
ATOM 2297 N N . GLU A 1 274 ? 78.746 19.526 -91.528 1.00 64.50 274 GLU A N 1
ATOM 2298 C CA . GLU A 1 274 ? 78.967 18.231 -90.869 1.00 64.50 274 GLU A CA 1
ATOM 2299 C C . GLU A 1 274 ? 79.340 18.383 -89.377 1.00 64.50 274 GLU A C 1
ATOM 2301 O O . GLU A 1 274 ? 78.887 17.613 -88.526 1.00 64.50 274 GLU A O 1
ATOM 2306 N N . ASN A 1 275 ? 80.104 19.424 -89.022 1.00 66.56 275 ASN A N 1
ATOM 2307 C CA . ASN A 1 275 ? 80.423 19.747 -87.625 1.00 66.56 275 ASN A CA 1
ATOM 2308 C C . ASN A 1 275 ? 79.215 20.310 -86.853 1.00 66.56 275 ASN A C 1
ATOM 2310 O O . ASN A 1 275 ? 79.043 19.981 -85.677 1.00 66.56 275 ASN A O 1
ATOM 2314 N N . LEU A 1 276 ? 78.345 21.089 -87.506 1.00 65.88 276 LEU A N 1
ATOM 2315 C CA . LEU A 1 276 ? 77.077 21.554 -86.927 1.00 65.88 276 LEU A CA 1
ATOM 2316 C C . LEU A 1 276 ? 76.085 20.400 -86.721 1.00 65.88 276 LEU A C 1
ATOM 2318 O O . LEU A 1 276 ? 75.431 20.348 -85.684 1.00 65.88 276 LEU A O 1
ATOM 2322 N N . GLN A 1 277 ? 76.035 19.421 -87.629 1.00 65.75 277 GLN A N 1
ATOM 2323 C CA . GLN A 1 277 ? 75.226 18.207 -87.457 1.00 65.75 277 GLN A CA 1
ATOM 2324 C C . GLN A 1 277 ? 75.731 17.327 -86.303 1.00 65.75 277 GLN A C 1
ATOM 2326 O O . GLN A 1 277 ? 74.929 16.809 -85.526 1.00 65.75 277 GLN A O 1
ATOM 2331 N N . ARG A 1 278 ? 77.054 17.197 -86.112 1.00 65.75 278 ARG A N 1
ATOM 2332 C CA . ARG A 1 278 ? 77.617 16.479 -84.948 1.00 65.75 278 ARG A CA 1
ATOM 2333 C C . ARG A 1 278 ? 77.374 17.212 -83.623 1.00 65.75 278 ARG A C 1
ATOM 2335 O O . ARG A 1 278 ? 77.175 16.550 -82.603 1.00 65.75 278 ARG A O 1
ATOM 2342 N N . ALA A 1 279 ? 77.367 18.547 -83.622 1.00 66.31 279 ALA A N 1
ATOM 2343 C CA . ALA A 1 279 ? 76.999 19.349 -82.454 1.00 66.31 279 ALA A CA 1
ATOM 2344 C C . ALA A 1 279 ? 75.496 19.239 -82.134 1.00 66.31 279 ALA A C 1
ATOM 2346 O O . ALA A 1 279 ? 75.143 18.967 -80.988 1.00 66.31 279 ALA A O 1
ATOM 2347 N N . HIS A 1 280 ? 74.632 19.326 -83.150 1.00 70.88 280 HIS A N 1
ATOM 2348 C CA . HIS A 1 280 ? 73.181 19.190 -83.014 1.00 70.88 280 HIS A CA 1
ATOM 2349 C C . HIS A 1 280 ? 72.768 17.793 -82.520 1.00 70.88 280 HIS A C 1
ATOM 2351 O O . HIS A 1 280 ? 71.963 17.681 -81.600 1.00 70.88 280 HIS A O 1
ATOM 2357 N N . ASN A 1 281 ? 73.401 16.722 -83.016 1.00 67.44 281 ASN A N 1
ATOM 2358 C CA . ASN A 1 281 ? 73.132 15.356 -82.544 1.00 67.44 281 ASN A CA 1
ATOM 2359 C C . ASN A 1 281 ? 73.579 15.122 -81.085 1.00 67.44 281 ASN A C 1
ATOM 2361 O O . ASN A 1 281 ? 72.930 14.377 -80.351 1.00 67.44 281 ASN A O 1
ATOM 2365 N N . LYS A 1 282 ? 74.656 15.780 -80.625 1.00 69.06 282 LYS A N 1
ATOM 2366 C CA . LYS A 1 282 ? 75.054 15.767 -79.201 1.00 69.06 282 LYS A CA 1
ATOM 2367 C C . LYS A 1 282 ? 74.090 16.558 -78.314 1.00 69.06 282 LYS A C 1
ATOM 2369 O O . LYS A 1 282 ? 73.925 16.209 -77.147 1.00 69.06 282 LYS A O 1
ATOM 2374 N N . GLU A 1 283 ? 73.487 17.617 -78.840 1.00 68.06 283 GLU A N 1
ATOM 2375 C CA . GLU A 1 283 ? 72.518 18.447 -78.124 1.00 68.06 283 GLU A CA 1
ATOM 2376 C C . GLU A 1 283 ? 71.146 17.764 -78.026 1.00 68.06 283 GLU A C 1
ATOM 2378 O O . GLU A 1 283 ? 70.581 17.710 -76.936 1.00 68.06 283 GLU A O 1
ATOM 2383 N N . MET A 1 284 ? 70.684 17.118 -79.103 1.00 68.25 284 MET A N 1
ATOM 2384 C CA . MET A 1 284 ? 69.487 16.266 -79.109 1.00 68.25 284 MET A CA 1
ATOM 2385 C C . MET A 1 284 ? 69.612 15.104 -78.116 1.00 68.25 284 MET A C 1
ATOM 2387 O O . MET A 1 284 ? 68.757 14.951 -77.255 1.00 68.25 284 MET A O 1
ATOM 2391 N N . SER A 1 285 ? 70.734 14.371 -78.112 1.00 67.69 285 SER A N 1
ATOM 2392 C CA . SER A 1 285 ? 70.953 13.282 -77.142 1.00 67.69 285 SER A CA 1
ATOM 2393 C C . SER A 1 285 ? 71.014 13.767 -75.681 1.00 67.69 285 SER A C 1
ATOM 2395 O O . SER A 1 285 ? 70.598 13.051 -74.768 1.00 67.69 285 SER A O 1
ATOM 2397 N N . ARG A 1 286 ? 71.487 14.999 -75.431 1.00 69.88 286 ARG A N 1
ATOM 2398 C CA . ARG A 1 286 ? 71.424 15.629 -74.098 1.00 69.88 286 ARG A CA 1
ATOM 2399 C C . ARG A 1 286 ? 70.008 16.075 -73.731 1.00 69.88 286 ARG A C 1
ATOM 2401 O O . ARG A 1 286 ? 69.663 16.008 -72.553 1.00 69.88 286 ARG A O 1
ATOM 2408 N N . ASN A 1 287 ? 69.211 16.527 -74.695 1.00 71.31 287 ASN A N 1
ATOM 2409 C CA . ASN A 1 287 ? 67.820 16.914 -74.471 1.00 71.31 287 ASN A CA 1
ATOM 2410 C C . ASN A 1 287 ? 66.923 15.694 -74.235 1.00 71.31 287 ASN A C 1
ATOM 2412 O O . ASN A 1 287 ? 66.169 15.715 -73.269 1.00 71.31 287 ASN A O 1
ATOM 2416 N N . ASP A 1 288 ? 67.106 14.595 -74.968 1.00 71.19 288 ASP A N 1
ATOM 2417 C CA . ASP A 1 288 ? 66.392 13.332 -74.726 1.00 71.19 288 ASP A CA 1
ATOM 2418 C C . ASP A 1 288 ? 66.680 12.783 -73.316 1.00 71.19 288 ASP A C 1
ATOM 2420 O O . ASP A 1 288 ? 65.777 12.336 -72.607 1.00 71.19 288 ASP A O 1
ATOM 2424 N N . GLY A 1 289 ? 67.936 12.882 -72.860 1.00 70.62 289 GLY A N 1
ATOM 2425 C CA . GLY A 1 289 ? 68.319 12.529 -71.489 1.00 70.62 289 GLY A CA 1
ATOM 2426 C C . GLY A 1 289 ? 67.670 13.428 -70.428 1.00 70.62 289 GLY A C 1
ATOM 2427 O O . GLY A 1 289 ? 67.256 12.939 -69.378 1.00 70.62 289 GLY A O 1
ATOM 2428 N N . LYS A 1 290 ? 67.525 14.733 -70.700 1.00 75.00 290 LYS A N 1
ATOM 2429 C CA . LYS A 1 290 ? 66.804 15.663 -69.814 1.00 75.00 290 LYS A CA 1
ATOM 2430 C C . LYS A 1 290 ? 65.302 15.386 -69.799 1.00 75.00 290 LYS A C 1
ATOM 2432 O O . LYS A 1 290 ? 64.711 15.399 -68.727 1.00 75.00 290 LYS A O 1
ATOM 2437 N N . GLU A 1 291 ? 64.691 15.097 -70.944 1.00 76.19 291 GLU A N 1
ATOM 2438 C CA . GLU A 1 291 ? 63.269 14.751 -71.030 1.00 76.19 291 GLU A CA 1
ATOM 2439 C C . GLU A 1 291 ? 62.949 13.438 -70.310 1.00 76.19 291 GLU A C 1
ATOM 2441 O O . GLU A 1 291 ? 61.938 13.358 -69.612 1.00 76.19 291 GLU A O 1
ATOM 2446 N N . MET A 1 292 ? 63.818 12.425 -70.409 1.00 75.31 292 MET A N 1
ATOM 2447 C CA . MET A 1 292 ? 63.677 11.201 -69.614 1.00 75.31 292 MET A CA 1
ATOM 2448 C C . MET A 1 292 ? 63.769 11.479 -68.112 1.00 75.31 292 MET A C 1
ATOM 2450 O O . MET A 1 292 ? 62.940 10.980 -67.358 1.00 75.31 292 MET A O 1
ATOM 2454 N N . MET A 1 293 ? 64.726 12.302 -67.672 1.00 76.88 293 MET A N 1
ATOM 2455 C CA . MET A 1 293 ? 64.837 12.675 -66.257 1.00 76.88 293 MET A CA 1
ATOM 2456 C C . MET A 1 293 ? 63.603 13.444 -65.770 1.00 76.88 293 MET A C 1
ATOM 2458 O O . MET A 1 293 ? 63.116 13.169 -64.680 1.00 76.88 293 MET A O 1
ATOM 2462 N N . VAL A 1 294 ? 63.036 14.333 -66.592 1.00 82.31 294 VAL A N 1
ATOM 2463 C CA . VAL A 1 294 ? 61.780 15.034 -66.275 1.00 82.31 294 VAL A CA 1
ATOM 2464 C C . VAL A 1 294 ? 60.604 14.059 -66.165 1.00 82.31 294 VAL A C 1
ATOM 2466 O O . VAL A 1 294 ? 59.781 14.213 -65.264 1.00 82.31 294 VAL A O 1
ATOM 2469 N N . LYS A 1 295 ? 60.527 13.036 -67.027 1.00 82.94 295 LYS A N 1
ATOM 2470 C CA . LYS A 1 295 ? 59.498 11.984 -66.933 1.00 82.94 295 LYS A CA 1
ATOM 2471 C C . LYS A 1 295 ? 59.655 11.141 -65.666 1.00 82.94 295 LYS A C 1
ATOM 2473 O O . LYS A 1 295 ? 58.671 10.938 -64.968 1.00 82.94 295 LYS A O 1
ATOM 2478 N N . ILE A 1 296 ? 60.880 10.738 -65.322 1.00 80.06 296 ILE A N 1
ATOM 2479 C CA . ILE A 1 296 ? 61.171 9.996 -64.083 1.00 80.06 296 ILE A CA 1
ATOM 2480 C C . ILE A 1 296 ? 60.832 10.847 -62.850 1.00 80.06 296 ILE A C 1
ATOM 2482 O O . ILE A 1 296 ? 60.198 10.366 -61.916 1.00 80.06 296 ILE A O 1
ATOM 2486 N N . GLU A 1 297 ? 61.195 12.132 -62.841 1.00 82.12 297 GLU A N 1
ATOM 2487 C CA . GLU A 1 297 ? 60.830 13.043 -61.752 1.00 82.12 297 GLU A CA 1
ATOM 2488 C C . GLU A 1 297 ? 59.315 13.259 -61.647 1.00 82.12 297 GLU A C 1
ATOM 2490 O O . GLU A 1 297 ? 58.795 13.379 -60.537 1.00 82.12 297 GLU A O 1
ATOM 2495 N N . ALA A 1 298 ? 58.599 13.311 -62.773 1.00 84.75 298 ALA A N 1
ATOM 2496 C CA . ALA A 1 298 ? 57.143 13.409 -62.791 1.00 84.75 298 ALA A CA 1
ATOM 2497 C C . ALA A 1 298 ? 56.482 12.133 -62.244 1.00 84.75 298 ALA A C 1
ATOM 2499 O O . ALA A 1 298 ? 55.588 12.235 -61.407 1.00 84.75 298 ALA A O 1
ATOM 2500 N N . GLU A 1 299 ? 56.968 10.949 -62.629 1.00 85.94 299 GLU A N 1
ATOM 2501 C CA . GLU A 1 299 ? 56.492 9.664 -62.099 1.00 85.94 299 GLU A CA 1
ATOM 2502 C C . GLU A 1 299 ? 56.740 9.539 -60.587 1.00 85.94 299 GLU A C 1
ATOM 2504 O O . GLU A 1 299 ? 55.827 9.166 -59.850 1.00 85.94 299 GLU A O 1
ATOM 2509 N N . ILE A 1 300 ? 57.920 9.943 -60.095 1.00 83.69 300 ILE A N 1
ATOM 2510 C CA . ILE A 1 300 ? 58.231 9.966 -58.652 1.00 83.69 300 ILE A CA 1
ATOM 2511 C C . ILE A 1 300 ? 57.312 10.944 -57.903 1.00 83.69 300 ILE A C 1
ATOM 2513 O O . ILE A 1 300 ? 56.869 10.652 -56.790 1.00 83.69 300 ILE A O 1
ATOM 2517 N N . ARG A 1 301 ? 56.998 12.109 -58.489 1.00 87.62 301 ARG A N 1
ATOM 2518 C CA . ARG A 1 301 ? 56.050 13.064 -57.887 1.00 87.62 301 ARG A CA 1
ATOM 2519 C C . ARG A 1 301 ? 54.635 12.499 -57.838 1.00 87.62 301 ARG A C 1
ATOM 2521 O O . ARG A 1 301 ? 53.987 12.622 -56.802 1.00 87.62 301 ARG A O 1
ATOM 2528 N N . GLU A 1 302 ? 54.166 11.859 -58.905 1.00 89.94 302 GLU A N 1
ATOM 2529 C CA . GLU A 1 302 ? 52.857 11.202 -58.905 1.00 89.94 302 GLU A CA 1
ATOM 2530 C C . GLU A 1 302 ? 52.778 10.066 -57.883 1.00 89.94 302 GLU A C 1
ATOM 2532 O O . GLU A 1 302 ? 51.762 9.915 -57.203 1.00 89.94 302 GLU A O 1
ATOM 2537 N N . GLU A 1 303 ? 53.838 9.268 -57.748 1.00 87.88 303 GLU A N 1
ATOM 2538 C CA . GLU A 1 303 ? 53.903 8.195 -56.759 1.00 87.88 303 GLU A CA 1
ATOM 2539 C C . GLU A 1 303 ? 53.892 8.756 -55.328 1.00 87.88 303 GLU A C 1
ATOM 2541 O O . GLU A 1 303 ? 53.106 8.304 -54.493 1.00 87.88 303 GLU A O 1
ATOM 2546 N N . ALA A 1 304 ? 54.640 9.833 -55.067 1.00 85.94 304 ALA A N 1
ATOM 2547 C CA . ALA A 1 304 ? 54.605 10.541 -53.788 1.00 85.94 304 ALA A CA 1
ATOM 2548 C C . ALA A 1 304 ? 53.223 11.156 -53.479 1.00 85.94 304 ALA A C 1
ATOM 2550 O O . ALA A 1 304 ? 52.785 11.155 -52.323 1.00 85.94 304 ALA A O 1
ATOM 2551 N N . GLU A 1 305 ? 52.506 11.665 -54.485 1.00 90.25 305 GLU A N 1
ATOM 2552 C CA . GLU A 1 305 ? 51.130 12.146 -54.321 1.00 90.25 305 GLU A CA 1
ATOM 2553 C C . GLU A 1 305 ? 50.143 11.012 -54.034 1.00 90.25 305 GLU A C 1
ATOM 2555 O O . GLU A 1 305 ? 49.280 11.164 -53.163 1.00 90.25 305 GLU A O 1
ATOM 2560 N N . ARG A 1 306 ? 50.274 9.866 -54.715 1.00 90.50 306 ARG A N 1
ATOM 2561 C CA . ARG A 1 306 ? 49.468 8.667 -54.433 1.00 90.50 306 ARG A CA 1
ATOM 2562 C C . ARG A 1 306 ? 49.692 8.183 -53.004 1.00 90.50 306 ARG A C 1
ATOM 2564 O O . ARG A 1 306 ? 48.720 7.954 -52.285 1.00 90.50 306 ARG A O 1
ATOM 2571 N N . ASP A 1 307 ? 50.939 8.128 -52.553 1.00 89.50 307 ASP A N 1
ATOM 2572 C CA . ASP A 1 307 ? 51.278 7.763 -51.176 1.00 89.50 307 ASP A CA 1
ATOM 2573 C C . ASP A 1 307 ? 50.718 8.747 -50.150 1.00 89.50 307 ASP A C 1
ATOM 2575 O O . ASP A 1 307 ? 50.228 8.342 -49.090 1.00 89.50 307 ASP A O 1
ATOM 2579 N N . ARG A 1 308 ? 50.743 10.049 -50.455 1.00 90.31 308 ARG A N 1
ATOM 2580 C CA . ARG A 1 308 ? 50.135 11.074 -49.601 1.00 90.31 308 ARG A CA 1
ATOM 2581 C C . ARG A 1 308 ? 48.625 10.874 -49.481 1.00 90.31 308 ARG A C 1
ATOM 2583 O O . ARG A 1 308 ? 48.117 10.870 -48.362 1.00 90.31 308 ARG A O 1
ATOM 2590 N N . ARG A 1 309 ? 47.930 10.646 -50.602 1.00 90.88 309 ARG A N 1
ATOM 2591 C CA . ARG A 1 309 ? 46.482 10.373 -50.628 1.00 90.88 309 ARG A CA 1
ATOM 2592 C C . ARG A 1 309 ? 46.137 9.088 -49.878 1.00 90.88 309 ARG A C 1
ATOM 2594 O O . ARG A 1 309 ? 45.186 9.074 -49.107 1.00 90.88 309 ARG A O 1
ATOM 2601 N N . ASN A 1 310 ? 46.937 8.033 -50.026 1.00 91.19 310 ASN A N 1
ATOM 2602 C CA . ASN A 1 310 ? 46.739 6.779 -49.295 1.00 91.19 310 ASN A CA 1
ATOM 2603 C C . ASN A 1 310 ? 46.897 6.966 -47.778 1.00 91.19 310 ASN A C 1
ATOM 2605 O O . ASN A 1 310 ? 46.078 6.465 -47.008 1.00 91.19 310 ASN A O 1
ATOM 2609 N N . LYS A 1 311 ? 47.904 7.732 -47.334 1.00 92.50 311 LYS A N 1
ATOM 2610 C CA . LYS A 1 311 ? 48.083 8.078 -45.912 1.00 92.50 311 LYS A CA 1
ATOM 2611 C C . LYS A 1 311 ? 46.924 8.916 -45.372 1.00 92.50 311 LYS A C 1
ATOM 2613 O O . LYS A 1 311 ? 46.504 8.716 -44.234 1.00 92.50 311 LYS A O 1
ATOM 2618 N N . GLU A 1 312 ? 46.408 9.841 -46.174 1.00 91.25 312 GLU A N 1
ATOM 2619 C CA . GLU A 1 312 ? 45.260 10.674 -45.812 1.00 91.25 312 GLU A CA 1
ATOM 2620 C C . GLU A 1 312 ? 43.966 9.854 -45.715 1.00 91.25 312 GLU A C 1
ATOM 2622 O O . GLU A 1 312 ? 43.247 9.967 -44.723 1.00 91.25 312 GLU A O 1
ATOM 2627 N N . ASN A 1 313 ? 43.725 8.944 -46.662 1.00 92.56 313 ASN A N 1
ATOM 2628 C CA . ASN A 1 313 ? 42.605 8.003 -46.614 1.00 92.56 313 ASN A CA 1
ATOM 2629 C C . ASN A 1 313 ? 42.673 7.107 -45.373 1.00 92.56 313 ASN A C 1
ATOM 2631 O O . ASN A 1 313 ? 41.690 7.014 -44.641 1.00 92.56 313 ASN A O 1
ATOM 2635 N N . LEU A 1 314 ? 43.841 6.529 -45.069 1.00 92.69 314 LEU A N 1
ATOM 2636 C CA . LEU A 1 314 ? 44.028 5.702 -43.874 1.00 92.69 314 LEU A CA 1
ATOM 2637 C C . LEU A 1 314 ? 43.771 6.495 -42.584 1.00 92.69 314 LEU A C 1
ATOM 2639 O O . LEU A 1 314 ? 43.131 5.996 -41.658 1.00 92.69 314 LEU A O 1
ATOM 2643 N N . ARG A 1 315 ? 44.237 7.748 -42.516 1.00 92.81 315 ARG A N 1
ATOM 2644 C CA . ARG A 1 315 ? 43.953 8.640 -41.383 1.00 92.81 315 ARG A CA 1
ATOM 2645 C C . ARG A 1 315 ? 42.451 8.895 -41.244 1.00 92.81 315 ARG A C 1
ATOM 2647 O O . ARG A 1 315 ? 41.934 8.848 -40.130 1.00 92.81 315 ARG A O 1
ATOM 2654 N N . ASN A 1 316 ? 41.753 9.149 -42.347 1.00 92.62 316 ASN A N 1
ATOM 2655 C CA . ASN A 1 316 ? 40.312 9.398 -42.342 1.00 92.62 316 ASN A CA 1
ATOM 2656 C C . ASN A 1 316 ? 39.517 8.150 -41.928 1.00 92.62 316 ASN A C 1
ATOM 2658 O O . ASN A 1 316 ? 38.592 8.259 -41.126 1.00 92.62 316 ASN A O 1
ATOM 2662 N N . GLU A 1 317 ? 39.912 6.961 -42.384 1.00 89.62 317 GLU A N 1
ATOM 2663 C CA . GLU A 1 317 ? 39.325 5.688 -41.945 1.00 89.62 317 GLU A CA 1
ATOM 2664 C C . GLU A 1 317 ? 39.524 5.451 -40.441 1.00 89.62 317 GLU A C 1
ATOM 2666 O O . GLU A 1 317 ? 38.589 5.054 -39.741 1.00 89.62 317 GLU A O 1
ATOM 2671 N N . GLN A 1 318 ? 40.718 5.743 -39.914 1.00 91.50 318 GLN A N 1
ATOM 2672 C CA . GLN A 1 318 ? 41.000 5.649 -38.478 1.00 91.50 318 GLN A CA 1
ATOM 2673 C C . GLN A 1 318 ? 40.153 6.632 -37.659 1.00 91.50 318 GLN A C 1
ATOM 2675 O O . GLN A 1 318 ? 39.625 6.258 -36.610 1.00 91.50 318 GLN A O 1
ATOM 2680 N N . LEU A 1 319 ? 39.988 7.869 -38.137 1.00 91.19 319 LEU A N 1
ATOM 2681 C CA . LEU A 1 319 ? 39.129 8.867 -37.495 1.00 91.19 319 LEU A CA 1
ATOM 2682 C C . LEU A 1 319 ? 37.660 8.426 -37.496 1.00 91.19 319 LEU A C 1
ATOM 2684 O O . LEU A 1 319 ? 37.022 8.453 -36.444 1.00 91.19 319 LEU A O 1
ATOM 2688 N N . LEU A 1 320 ? 37.159 7.925 -38.627 1.00 93.12 320 LEU A N 1
ATOM 2689 C CA . LEU A 1 320 ? 35.801 7.392 -38.737 1.00 93.12 320 LEU A CA 1
ATOM 2690 C C . LEU A 1 320 ? 35.577 6.218 -37.771 1.00 93.12 320 LEU A C 1
ATOM 2692 O O . LEU A 1 320 ? 34.548 6.137 -37.100 1.00 93.12 320 LEU A O 1
ATOM 2696 N N . TYR A 1 321 ? 36.552 5.315 -37.653 1.00 92.12 321 TYR A N 1
ATOM 2697 C CA . TYR A 1 321 ? 36.478 4.203 -36.709 1.00 92.12 321 TYR A CA 1
ATOM 2698 C C . TYR A 1 321 ? 36.403 4.682 -35.250 1.00 92.12 321 TYR A C 1
ATOM 2700 O O . TYR A 1 321 ? 35.598 4.165 -34.468 1.00 92.12 321 TYR A O 1
ATOM 2708 N N . LEU A 1 322 ? 37.188 5.700 -34.881 1.00 90.50 322 LEU A N 1
ATOM 2709 C CA . LEU A 1 322 ? 37.139 6.306 -33.547 1.00 90.50 322 LEU A CA 1
ATOM 2710 C C . LEU A 1 322 ? 35.789 6.981 -33.265 1.00 90.50 322 LEU A C 1
ATOM 2712 O O . LEU A 1 322 ? 35.255 6.834 -32.162 1.00 90.50 322 LEU A O 1
ATOM 2716 N N . GLU A 1 323 ? 35.203 7.663 -34.248 1.00 91.50 323 GLU A N 1
ATOM 2717 C CA . GLU A 1 323 ? 33.862 8.248 -34.130 1.00 91.50 323 GLU A CA 1
ATOM 2718 C C . GLU A 1 323 ? 32.784 7.176 -33.936 1.00 91.50 323 GLU A C 1
ATOM 2720 O O . GLU A 1 323 ? 31.943 7.299 -33.042 1.00 91.50 323 GLU A O 1
ATOM 2725 N N . ILE A 1 324 ? 32.847 6.074 -34.690 1.00 92.12 324 ILE A N 1
ATOM 2726 C CA . ILE A 1 324 ? 31.927 4.938 -34.527 1.00 92.12 324 ILE A CA 1
ATOM 2727 C C . ILE A 1 324 ? 32.059 4.326 -33.126 1.00 92.12 324 ILE A C 1
ATOM 2729 O O . ILE A 1 324 ? 31.048 4.015 -32.488 1.00 92.12 324 ILE A O 1
ATOM 2733 N N . LEU A 1 325 ? 33.283 4.152 -32.618 1.00 92.44 325 LEU A N 1
ATOM 2734 C CA . LEU A 1 325 ? 33.508 3.650 -31.260 1.00 92.44 325 LEU A CA 1
ATOM 2735 C C . LEU A 1 325 ? 32.937 4.593 -30.198 1.00 92.44 325 LEU A C 1
ATOM 2737 O O . LEU A 1 325 ? 32.297 4.129 -29.249 1.00 92.44 325 LEU A O 1
ATOM 2741 N N . ARG A 1 326 ? 33.121 5.906 -30.367 1.00 93.00 326 ARG A N 1
ATOM 2742 C CA . ARG A 1 326 ? 32.542 6.920 -29.480 1.00 93.00 326 ARG A CA 1
ATOM 2743 C C . ARG A 1 326 ? 31.016 6.842 -29.476 1.00 93.00 326 ARG A C 1
ATOM 2745 O O . ARG A 1 326 ? 30.429 6.721 -28.402 1.00 93.00 326 ARG A O 1
ATOM 2752 N N . ALA A 1 327 ? 30.390 6.799 -30.652 1.00 89.06 327 ALA A N 1
ATOM 2753 C CA . ALA A 1 327 ? 28.940 6.690 -30.793 1.00 89.06 327 ALA A CA 1
ATOM 2754 C C . ALA A 1 327 ? 28.386 5.403 -30.154 1.00 89.06 327 ALA A C 1
ATOM 2756 O O . ALA A 1 327 ? 27.361 5.428 -29.472 1.00 89.06 327 ALA A O 1
ATOM 2757 N N . ARG A 1 328 ? 29.085 4.266 -30.302 1.00 90.31 328 ARG A N 1
ATOM 2758 C CA . ARG A 1 328 ? 28.710 3.007 -29.633 1.00 90.31 328 ARG A CA 1
ATOM 2759 C C . ARG A 1 328 ? 28.786 3.116 -28.111 1.00 90.31 328 ARG A C 1
ATOM 2761 O O . ARG A 1 328 ? 27.896 2.613 -27.427 1.00 90.31 328 ARG A O 1
ATOM 2768 N N . LYS A 1 329 ? 29.819 3.775 -27.580 1.00 91.25 329 LYS A N 1
ATOM 2769 C CA . LYS A 1 329 ? 29.980 3.988 -26.135 1.00 91.25 329 LYS A CA 1
ATOM 2770 C C . LYS A 1 329 ? 28.891 4.906 -25.574 1.00 91.25 329 LYS A C 1
ATOM 2772 O O . LYS A 1 329 ? 28.328 4.602 -24.526 1.00 91.25 329 LYS A O 1
ATOM 2777 N N . GLU A 1 330 ? 28.564 5.986 -26.279 1.00 91.19 330 GLU A N 1
ATOM 2778 C CA . GLU A 1 330 ? 27.475 6.899 -25.908 1.00 91.19 330 GLU A CA 1
ATOM 2779 C C . GLU A 1 330 ? 26.117 6.187 -25.931 1.00 91.19 330 GLU A C 1
ATOM 2781 O O . GLU A 1 330 ? 25.355 6.290 -24.969 1.00 91.19 330 GLU A O 1
ATOM 2786 N N . LYS A 1 331 ? 25.849 5.371 -26.960 1.00 91.81 331 LYS A N 1
ATOM 2787 C CA . LYS A 1 331 ? 24.639 4.542 -27.027 1.00 91.81 331 LYS A CA 1
ATOM 2788 C C . LYS A 1 331 ? 24.543 3.565 -25.850 1.00 91.81 331 LYS A C 1
ATOM 2790 O O . LYS A 1 331 ? 23.501 3.499 -25.207 1.00 91.81 331 LYS A O 1
ATOM 2795 N N . ALA A 1 332 ? 25.625 2.852 -25.531 1.00 87.88 332 ALA A N 1
ATOM 2796 C CA . ALA A 1 332 ? 25.650 1.922 -24.400 1.00 87.88 332 ALA A CA 1
ATOM 2797 C C . ALA A 1 332 ? 25.401 2.633 -23.056 1.00 87.88 332 ALA A C 1
ATOM 2799 O O . ALA A 1 332 ? 24.678 2.114 -22.205 1.00 87.88 332 ALA A O 1
ATOM 2800 N N . LEU A 1 333 ? 25.950 3.840 -22.876 1.00 92.00 333 LEU A N 1
ATOM 2801 C CA . LEU A 1 333 ? 25.703 4.665 -21.692 1.00 92.00 333 LEU A CA 1
ATOM 2802 C C . LEU A 1 333 ? 24.226 5.084 -21.594 1.00 92.00 333 LEU A C 1
ATOM 2804 O O . LEU A 1 333 ? 23.638 5.001 -20.518 1.00 92.00 333 LEU A O 1
ATOM 2808 N N . MET A 1 334 ? 23.619 5.504 -22.708 1.00 90.25 334 MET A N 1
ATOM 2809 C CA . MET A 1 334 ? 22.200 5.877 -22.766 1.00 90.25 334 MET A CA 1
ATOM 2810 C C . MET A 1 334 ? 21.282 4.684 -22.471 1.00 90.25 334 MET A C 1
ATOM 2812 O O . MET A 1 334 ? 20.336 4.821 -21.704 1.00 90.25 334 MET A O 1
ATOM 2816 N N . GLU A 1 335 ? 21.586 3.500 -23.007 1.00 88.81 335 GLU A N 1
ATOM 2817 C CA . GLU A 1 335 ? 20.847 2.265 -22.708 1.00 88.81 335 GLU A CA 1
ATOM 2818 C C . GLU A 1 335 ? 21.007 1.812 -21.250 1.00 88.81 335 GLU A C 1
ATOM 2820 O O . GLU A 1 335 ? 20.102 1.183 -20.702 1.00 88.81 335 GLU A O 1
ATOM 2825 N N . SER A 1 336 ? 22.153 2.083 -20.617 1.00 88.94 336 SER A N 1
ATOM 2826 C CA . SER A 1 336 ? 22.338 1.838 -19.181 1.00 88.94 336 SER A CA 1
ATOM 2827 C C . SER A 1 336 ? 21.470 2.787 -18.358 1.00 88.94 336 SER A C 1
ATOM 2829 O O . SER A 1 336 ? 20.684 2.324 -17.543 1.00 88.94 336 SER A O 1
ATOM 2831 N N . LYS A 1 337 ? 21.534 4.096 -18.637 1.00 90.12 337 LYS A N 1
ATOM 2832 C CA . LYS A 1 337 ? 20.716 5.101 -17.941 1.00 90.12 337 LYS A CA 1
ATOM 2833 C C . LYS A 1 337 ? 19.220 4.831 -18.086 1.00 90.12 337 LYS A C 1
ATOM 2835 O O . LYS A 1 337 ? 18.509 4.845 -17.096 1.00 90.12 337 LYS A O 1
ATOM 2840 N N . ALA A 1 338 ? 18.756 4.492 -19.288 1.00 88.06 338 ALA A N 1
ATOM 2841 C CA . ALA A 1 338 ? 17.352 4.157 -19.517 1.00 88.06 338 ALA A CA 1
ATOM 2842 C C . ALA A 1 338 ? 16.898 2.918 -18.720 1.00 88.06 338 ALA A C 1
ATOM 2844 O O . ALA A 1 338 ? 15.751 2.852 -18.279 1.00 88.06 338 ALA A O 1
ATOM 2845 N N . ARG A 1 339 ? 17.788 1.934 -18.521 1.00 86.06 339 ARG A N 1
ATOM 2846 C CA . ARG A 1 339 ? 17.516 0.777 -17.655 1.00 86.06 339 ARG A CA 1
ATOM 2847 C C . ARG A 1 339 ? 17.435 1.179 -16.187 1.00 86.06 339 ARG A C 1
ATOM 2849 O O . ARG A 1 339 ? 16.519 0.727 -15.506 1.00 86.06 339 ARG A O 1
ATOM 2856 N N . ASP A 1 340 ? 18.346 2.029 -15.727 1.00 85.44 340 ASP A N 1
ATOM 2857 C CA . ASP A 1 340 ? 18.356 2.526 -14.350 1.00 85.44 340 ASP A CA 1
ATOM 2858 C C . ASP A 1 340 ? 17.110 3.375 -14.055 1.00 85.44 340 ASP A C 1
ATOM 2860 O O . ASP A 1 340 ? 16.451 3.157 -13.040 1.00 85.44 340 ASP A O 1
ATOM 2864 N N . ASP A 1 341 ? 16.715 4.258 -14.976 1.00 87.94 341 ASP A N 1
ATOM 2865 C CA . ASP A 1 341 ? 15.496 5.071 -14.871 1.00 87.94 341 ASP A CA 1
ATOM 2866 C C . ASP A 1 341 ? 14.236 4.192 -14.819 1.00 87.94 341 ASP A C 1
ATOM 2868 O O . ASP A 1 341 ? 13.333 4.425 -14.012 1.00 87.94 341 ASP A O 1
ATOM 2872 N N . TYR A 1 342 ? 14.180 3.137 -15.640 1.00 89.06 342 TYR A N 1
ATOM 2873 C CA . TYR A 1 342 ? 13.081 2.172 -15.616 1.00 89.06 342 TYR A CA 1
ATOM 2874 C C . TYR A 1 342 ? 13.014 1.400 -14.288 1.00 89.06 342 TYR A C 1
ATOM 2876 O O . TYR A 1 342 ? 11.934 1.245 -13.713 1.00 89.06 342 TYR A O 1
ATOM 2884 N N . LEU A 1 343 ? 14.159 0.938 -13.774 1.00 86.62 343 LEU A N 1
ATOM 2885 C CA . LEU A 1 343 ? 14.238 0.255 -12.480 1.00 86.62 343 LEU A CA 1
ATOM 2886 C C . LEU A 1 343 ? 13.840 1.181 -11.326 1.00 86.62 343 LEU A C 1
ATOM 2888 O O . LEU A 1 343 ? 13.075 0.769 -10.454 1.00 86.62 343 LEU A O 1
ATOM 2892 N N . MET A 1 344 ? 14.296 2.433 -11.350 1.00 87.75 344 MET A N 1
ATOM 2893 C CA . MET A 1 344 ? 13.911 3.450 -10.374 1.00 87.75 344 MET A CA 1
ATOM 2894 C C . MET A 1 344 ? 12.399 3.700 -10.408 1.00 87.75 344 MET A C 1
ATOM 2896 O O . MET A 1 344 ? 11.756 3.727 -9.360 1.00 87.75 344 MET A O 1
ATOM 2900 N N . GLY A 1 345 ? 11.805 3.798 -11.602 1.00 87.88 345 GLY A N 1
ATOM 2901 C CA . GLY A 1 345 ? 10.356 3.913 -11.772 1.00 87.88 345 GLY A CA 1
ATOM 2902 C C . GLY A 1 345 ? 9.589 2.740 -11.153 1.00 87.88 345 GLY A C 1
ATOM 2903 O O . GLY A 1 345 ? 8.629 2.955 -10.415 1.00 87.88 345 GLY A O 1
ATOM 2904 N N . LEU A 1 346 ? 10.048 1.501 -11.371 1.00 85.62 346 LEU A N 1
ATOM 2905 C CA . LEU A 1 346 ? 9.451 0.311 -10.750 1.00 85.62 346 LEU A CA 1
ATOM 2906 C C . LEU A 1 346 ? 9.558 0.323 -9.218 1.00 85.62 346 LEU A C 1
ATOM 2908 O O . LEU A 1 346 ? 8.617 -0.102 -8.542 1.00 85.62 346 LEU A O 1
ATOM 2912 N N . MET A 1 347 ? 10.680 0.797 -8.669 1.00 82.81 347 MET A N 1
ATOM 2913 C CA . MET A 1 347 ? 10.866 0.923 -7.220 1.00 82.81 347 MET A CA 1
ATOM 2914 C C . MET A 1 347 ? 9.922 1.967 -6.617 1.00 82.81 347 MET A C 1
ATOM 2916 O O . MET A 1 347 ? 9.243 1.664 -5.637 1.00 82.81 347 MET A O 1
ATOM 2920 N N . LEU A 1 348 ? 9.815 3.148 -7.232 1.00 88.12 348 LEU A N 1
ATOM 2921 C CA . LEU A 1 348 ? 8.909 4.211 -6.784 1.00 88.12 348 LEU A CA 1
ATOM 2922 C C . LEU A 1 348 ? 7.437 3.779 -6.854 1.00 88.12 348 LEU A C 1
ATOM 2924 O O . LEU A 1 348 ? 6.663 4.051 -5.936 1.00 88.12 348 LEU A O 1
ATOM 2928 N N . ASP A 1 349 ? 7.041 3.052 -7.900 1.00 90.56 349 ASP A N 1
ATOM 2929 C CA . ASP A 1 349 ? 5.689 2.493 -8.008 1.00 90.56 349 ASP A CA 1
ATOM 2930 C C . ASP A 1 349 ? 5.409 1.430 -6.936 1.00 90.56 349 ASP A C 1
ATOM 2932 O O . ASP A 1 349 ? 4.295 1.352 -6.405 1.00 90.56 349 ASP A O 1
ATOM 2936 N N . ALA A 1 350 ? 6.401 0.597 -6.608 1.00 83.50 350 ALA A N 1
ATOM 2937 C CA . ALA A 1 350 ? 6.286 -0.380 -5.531 1.00 83.50 350 ALA A CA 1
ATOM 2938 C C . ALA A 1 350 ? 6.147 0.307 -4.164 1.00 83.50 350 ALA A C 1
ATOM 2940 O O . ALA A 1 350 ? 5.274 -0.074 -3.382 1.00 83.50 350 ALA A O 1
ATOM 2941 N N . GLU A 1 351 ? 6.939 1.348 -3.907 1.00 85.06 351 GLU A N 1
ATOM 2942 C CA . GLU A 1 351 ? 6.875 2.157 -2.688 1.00 85.06 351 GLU A CA 1
ATOM 2943 C C . GLU A 1 351 ? 5.525 2.873 -2.559 1.00 85.06 351 GLU A C 1
ATOM 2945 O O . GLU A 1 351 ? 4.873 2.796 -1.517 1.00 85.06 351 GLU A O 1
ATOM 2950 N N . LYS A 1 352 ? 5.022 3.460 -3.651 1.00 88.94 352 LYS A N 1
ATOM 2951 C CA . LYS A 1 352 ? 3.695 4.085 -3.692 1.00 88.94 352 LYS A CA 1
ATOM 2952 C C . LYS A 1 352 ? 2.579 3.084 -3.387 1.00 88.94 352 LYS A C 1
ATOM 2954 O O . LYS A 1 352 ? 1.678 3.392 -2.609 1.00 88.94 352 LYS A O 1
ATOM 2959 N N . LYS A 1 353 ? 2.640 1.871 -3.952 1.00 89.25 353 LYS A N 1
ATOM 2960 C CA . LYS A 1 353 ? 1.683 0.789 -3.645 1.00 89.25 353 LYS A CA 1
ATOM 2961 C C . LYS A 1 353 ? 1.757 0.356 -2.183 1.00 89.25 353 LYS A C 1
ATOM 2963 O O . LYS A 1 353 ? 0.724 0.035 -1.601 1.00 89.25 353 LYS A O 1
ATOM 2968 N N . LEU A 1 354 ? 2.953 0.322 -1.600 1.00 89.81 354 LEU A N 1
ATOM 2969 C CA . LEU A 1 354 ? 3.157 -0.058 -0.204 1.00 89.81 354 LEU A CA 1
ATOM 2970 C C . LEU A 1 354 ? 2.608 1.019 0.742 1.00 89.81 354 LEU A C 1
ATOM 2972 O O . LEU A 1 354 ? 1.793 0.699 1.601 1.00 89.81 354 LEU A O 1
ATOM 2976 N N . SER A 1 355 ? 2.921 2.291 0.488 1.00 89.25 355 SER A N 1
ATOM 2977 C CA . SER A 1 355 ? 2.360 3.432 1.222 1.00 89.25 355 SER A CA 1
ATOM 2978 C C . SER A 1 355 ? 0.831 3.496 1.116 1.00 89.25 355 SER A C 1
ATOM 2980 O O . SER A 1 355 ? 0.139 3.779 2.094 1.00 89.25 355 SER A O 1
ATOM 2982 N N . GLN A 1 356 ? 0.270 3.173 -0.053 1.00 90.94 356 GLN A N 1
ATOM 2983 C CA . GLN A 1 356 ? -1.179 3.100 -0.222 1.00 90.94 356 GLN A CA 1
ATOM 2984 C C . GLN A 1 356 ? -1.798 1.975 0.618 1.00 90.94 356 GLN A C 1
ATOM 2986 O O . GLN A 1 356 ? -2.784 2.216 1.307 1.00 90.94 356 GLN A O 1
ATOM 2991 N N . ARG A 1 357 ? -1.181 0.785 0.652 1.00 88.94 357 ARG A N 1
ATOM 2992 C CA . ARG A 1 357 ? -1.626 -0.315 1.525 1.00 88.94 357 ARG A CA 1
ATOM 2993 C C . ARG A 1 357 ? -1.568 0.059 3.002 1.00 88.94 357 ARG A C 1
ATOM 2995 O O . ARG A 1 357 ? -2.508 -0.243 3.724 1.00 88.94 357 ARG A O 1
ATOM 3002 N N . GLU A 1 358 ? -0.499 0.713 3.448 1.00 89.00 358 GLU A N 1
ATOM 3003 C CA . GLU A 1 358 ? -0.366 1.166 4.838 1.00 89.00 358 GLU A CA 1
ATOM 3004 C C . GLU A 1 358 ? -1.437 2.198 5.206 1.00 89.00 358 GLU A C 1
ATOM 3006 O O . GLU A 1 358 ? -2.031 2.116 6.282 1.00 89.00 358 GLU A O 1
ATOM 3011 N N . ASN A 1 359 ? -1.734 3.133 4.299 1.00 91.69 359 ASN A N 1
ATOM 3012 C CA . ASN A 1 359 ? -2.808 4.105 4.482 1.00 91.69 359 ASN A CA 1
ATOM 3013 C C . ASN A 1 359 ? -4.188 3.442 4.540 1.00 91.69 359 ASN A C 1
ATOM 3015 O O . ASN A 1 359 ? -4.991 3.800 5.405 1.00 91.69 359 ASN A O 1
ATOM 3019 N N . ASP A 1 360 ? -4.460 2.466 3.673 1.00 91.56 360 ASP A N 1
ATOM 3020 C CA . ASP A 1 360 ? -5.714 1.709 3.679 1.00 91.56 360 ASP A CA 1
ATOM 3021 C C . ASP A 1 360 ? -5.871 0.911 4.986 1.00 91.56 360 ASP A C 1
ATOM 3023 O O . ASP A 1 360 ? -6.934 0.936 5.614 1.00 91.56 360 ASP A O 1
ATOM 3027 N N . ASP A 1 361 ? -4.798 0.269 5.460 1.00 91.25 361 ASP A N 1
ATOM 3028 C CA . ASP A 1 361 ? -4.775 -0.451 6.738 1.00 91.25 361 ASP A CA 1
ATOM 3029 C C . ASP A 1 361 ? -4.992 0.497 7.926 1.00 91.25 361 ASP A C 1
ATOM 3031 O O . ASP A 1 361 ? -5.739 0.187 8.860 1.00 91.25 361 ASP A O 1
ATOM 3035 N N . LEU A 1 362 ? -4.387 1.686 7.887 1.00 92.00 362 LEU A N 1
ATOM 3036 C CA . LEU A 1 362 ? -4.561 2.716 8.906 1.00 92.00 362 LEU A CA 1
ATOM 3037 C C . LEU A 1 362 ? -5.994 3.263 8.916 1.00 92.00 362 LEU A C 1
ATOM 3039 O O . LEU A 1 362 ? -6.576 3.425 9.991 1.00 92.00 362 LEU A O 1
ATOM 3043 N N . GLN A 1 363 ? -6.601 3.494 7.749 1.00 91.00 363 GLN A N 1
ATOM 3044 C CA . GLN A 1 363 ? -8.017 3.860 7.648 1.00 91.00 363 GLN A CA 1
ATOM 3045 C C . GLN A 1 363 ? -8.925 2.750 8.181 1.00 91.00 363 GLN A C 1
ATOM 3047 O O . GLN A 1 363 ? -9.863 3.032 8.926 1.00 91.00 363 GLN A O 1
ATOM 3052 N N . ARG A 1 364 ? -8.632 1.485 7.861 1.00 92.69 364 ARG A N 1
ATOM 3053 C CA . ARG A 1 364 ? -9.387 0.335 8.371 1.00 92.69 364 ARG A CA 1
ATOM 3054 C C . ARG A 1 364 ? -9.321 0.246 9.896 1.00 92.69 364 ARG A C 1
ATOM 3056 O O . ARG A 1 364 ? -10.348 0.028 10.535 1.00 92.69 364 ARG A O 1
ATOM 3063 N N . ARG A 1 365 ? -8.140 0.457 10.489 1.00 88.44 365 ARG A N 1
ATOM 3064 C CA . ARG A 1 365 ? -7.965 0.507 11.951 1.00 88.44 365 ARG A CA 1
ATOM 3065 C C . ARG A 1 365 ? -8.733 1.664 12.583 1.00 88.44 365 ARG A C 1
ATOM 3067 O O . ARG A 1 365 ? -9.346 1.459 13.624 1.00 88.44 365 ARG A O 1
ATOM 3074 N N . LYS A 1 366 ? -8.733 2.848 11.958 1.00 89.88 366 LYS A N 1
ATOM 3075 C CA . LYS A 1 366 ? -9.526 3.999 12.424 1.00 89.88 366 LYS A CA 1
ATOM 3076 C C . LYS A 1 366 ? -11.022 3.689 12.442 1.00 89.88 366 LYS A C 1
ATOM 3078 O O . LYS A 1 366 ? -11.640 3.893 13.478 1.00 89.88 366 LYS A O 1
ATOM 3083 N N . ARG A 1 367 ? -11.563 3.109 11.363 1.00 91.75 367 ARG A N 1
ATOM 3084 C CA . ARG A 1 367 ? -12.975 2.688 11.306 1.00 91.75 367 ARG A CA 1
ATOM 3085 C C . ARG A 1 367 ? -13.310 1.670 12.392 1.00 91.75 367 ARG A C 1
ATOM 3087 O O . ARG A 1 367 ? -14.243 1.883 13.143 1.00 91.75 367 ARG A O 1
ATOM 3094 N N . MET A 1 368 ? -12.494 0.624 12.556 1.00 89.50 368 MET A N 1
ATOM 3095 C CA . MET A 1 368 ? -12.715 -0.350 13.635 1.00 89.50 368 MET A CA 1
ATOM 3096 C C . MET A 1 368 ? -12.650 0.285 15.030 1.00 89.50 368 MET A C 1
ATOM 3098 O O . MET A 1 368 ? -13.383 -0.124 15.925 1.00 89.50 368 MET A O 1
ATOM 3102 N N . ALA A 1 369 ? -11.772 1.269 15.245 1.00 88.75 369 ALA A N 1
ATOM 3103 C CA . ALA A 1 369 ? -11.703 1.983 16.516 1.00 88.75 369 ALA A CA 1
ATOM 3104 C C . ALA A 1 369 ? -12.952 2.847 16.763 1.00 88.75 369 ALA A C 1
ATOM 3106 O O . ALA A 1 369 ? -13.436 2.885 17.895 1.00 88.75 369 ALA A O 1
ATOM 3107 N N . GLU A 1 370 ? -13.478 3.505 15.727 1.00 90.31 370 GLU A N 1
ATOM 3108 C CA . GLU A 1 370 ? -14.748 4.241 15.770 1.00 90.31 370 GLU A CA 1
ATOM 3109 C C . GLU A 1 370 ? -15.924 3.295 16.040 1.00 90.31 370 GLU A C 1
ATOM 3111 O O . GLU A 1 370 ? -16.640 3.508 17.013 1.00 90.31 370 GLU A O 1
ATOM 3116 N N . ASP A 1 371 ? -16.035 2.182 15.310 1.00 88.38 371 ASP A N 1
ATOM 3117 C CA . ASP A 1 371 ? -17.075 1.166 15.521 1.00 88.38 371 ASP A CA 1
ATOM 3118 C C . ASP A 1 371 ? -17.039 0.603 16.954 1.00 88.38 371 ASP A C 1
ATOM 3120 O O . ASP A 1 371 ? -18.069 0.467 17.615 1.00 88.38 371 ASP A O 1
ATOM 3124 N N . CYS A 1 372 ? -15.845 0.309 17.483 1.00 87.50 372 CYS A N 1
ATOM 3125 C CA . CYS A 1 372 ? -15.670 -0.129 18.871 1.00 87.50 372 CYS A CA 1
ATOM 3126 C C . CYS A 1 372 ? -16.076 0.954 19.878 1.00 87.50 372 CYS A C 1
ATOM 3128 O O . CYS A 1 372 ? -16.633 0.642 20.934 1.00 87.50 372 CYS A O 1
ATOM 3130 N N . LYS A 1 373 ? -15.778 2.223 19.585 1.00 87.81 373 LYS A N 1
ATOM 3131 C CA . LYS A 1 373 ? -16.168 3.353 20.431 1.00 87.81 373 LYS A CA 1
ATOM 3132 C C . LYS A 1 373 ? -17.687 3.512 20.443 1.00 87.81 373 LYS A C 1
ATOM 3134 O O . LYS A 1 373 ? -18.252 3.629 21.528 1.00 87.81 373 LYS A O 1
ATOM 3139 N N . ASP A 1 374 ? -18.328 3.443 19.283 1.00 87.69 374 ASP A N 1
ATOM 3140 C CA . ASP A 1 374 ? -19.779 3.549 19.131 1.00 87.69 374 ASP A CA 1
ATOM 3141 C C . ASP A 1 374 ? -20.494 2.369 19.792 1.00 87.69 374 ASP A C 1
ATOM 3143 O O . ASP A 1 374 ? -21.455 2.565 20.538 1.00 87.69 374 ASP A O 1
ATOM 3147 N N . PHE A 1 375 ? -19.972 1.149 19.631 1.00 85.88 375 PHE A N 1
ATOM 3148 C CA . PHE A 1 375 ? -20.475 -0.035 20.324 1.00 85.88 375 PHE A CA 1
ATOM 3149 C C . PHE A 1 375 ? -20.375 0.105 21.849 1.00 85.88 375 PHE A C 1
ATOM 3151 O O . PHE A 1 375 ? -21.346 -0.147 22.566 1.00 85.88 375 PHE A O 1
ATOM 3158 N N . ASN A 1 376 ? -19.224 0.548 22.366 1.00 83.69 376 ASN A N 1
ATOM 3159 C CA . ASN A 1 376 ? -19.047 0.772 23.801 1.00 83.69 376 ASN A CA 1
ATOM 3160 C C . ASN A 1 376 ? -19.967 1.881 24.326 1.00 83.69 376 ASN A C 1
ATOM 3162 O O . ASN A 1 376 ? -20.527 1.741 25.413 1.00 83.69 376 ASN A O 1
ATOM 3166 N N . TYR A 1 377 ? -20.150 2.959 23.561 1.00 82.00 377 TYR A N 1
ATOM 3167 C CA . TYR A 1 377 ? -21.039 4.060 23.923 1.00 82.00 377 TYR A CA 1
ATOM 3168 C C . TYR A 1 377 ? -22.507 3.614 23.943 1.00 82.00 377 TYR A C 1
ATOM 3170 O O . TYR A 1 377 ? -23.213 3.858 24.920 1.00 82.00 377 TYR A O 1
ATOM 3178 N N . SER A 1 378 ? -22.943 2.868 22.924 1.00 81.06 378 SER A N 1
ATOM 3179 C CA . SER A 1 378 ? -24.276 2.260 22.859 1.00 81.06 378 SER A CA 1
ATOM 3180 C C . SER A 1 378 ? -24.523 1.315 24.038 1.00 81.06 378 SER A C 1
ATOM 3182 O O . SER A 1 378 ? -25.541 1.438 24.717 1.00 81.06 378 SER A O 1
ATOM 3184 N N . ARG A 1 379 ? -23.560 0.442 24.360 1.00 81.62 379 ARG A N 1
ATOM 3185 C CA . ARG A 1 379 ? -23.656 -0.497 25.489 1.00 81.62 379 ARG A CA 1
ATOM 3186 C C . ARG A 1 379 ? -23.694 0.204 26.851 1.00 81.62 379 ARG A C 1
ATOM 3188 O O . ARG A 1 379 ? -24.388 -0.251 27.762 1.00 81.62 379 ARG A O 1
ATOM 3195 N N . MET A 1 380 ? -22.947 1.298 27.012 1.00 75.38 380 MET A N 1
ATOM 3196 C CA . MET A 1 380 ? -22.998 2.125 28.221 1.00 75.38 380 MET A CA 1
ATOM 3197 C C . MET A 1 380 ? -24.366 2.799 28.362 1.00 75.38 380 MET A C 1
ATOM 3199 O O . MET A 1 380 ? -24.968 2.708 29.432 1.00 75.38 380 MET A O 1
ATOM 3203 N N . ASN A 1 381 ? -24.895 3.386 27.285 1.00 75.50 381 ASN A N 1
ATOM 3204 C CA . ASN A 1 381 ? -26.202 4.045 27.295 1.00 75.50 381 ASN A CA 1
ATOM 3205 C C . ASN A 1 381 ? -27.353 3.060 27.527 1.00 75.50 381 ASN A C 1
ATOM 3207 O O . ASN A 1 381 ? -28.203 3.328 28.371 1.00 75.50 381 ASN A O 1
ATOM 3211 N N . SER A 1 382 ? -27.336 1.875 26.905 1.00 70.19 382 SER A N 1
ATOM 3212 C CA . SER A 1 382 ? -28.343 0.838 27.176 1.00 70.19 382 SER A CA 1
ATOM 3213 C C . SER A 1 382 ? -28.316 0.378 28.639 1.00 70.19 382 SER A C 1
ATOM 3215 O O . SER A 1 382 ? -29.345 0.053 29.224 1.00 70.19 382 SER A O 1
ATOM 3217 N N . GLY A 1 383 ? -27.132 0.374 29.266 1.00 75.50 383 GLY A N 1
ATOM 3218 C CA . GLY A 1 383 ? -26.988 0.101 30.696 1.00 75.50 383 GLY A CA 1
ATOM 3219 C C . GLY A 1 383 ? -27.554 1.210 31.592 1.00 75.50 383 GLY A C 1
ATOM 3220 O O . GLY A 1 383 ? -28.030 0.917 32.688 1.00 75.50 383 GLY A O 1
ATOM 3221 N N . VAL A 1 384 ? -27.520 2.469 31.144 1.00 74.94 384 VAL A N 1
ATOM 3222 C CA . VAL A 1 384 ? -28.146 3.606 31.841 1.00 74.94 384 VAL A CA 1
ATOM 3223 C C . VAL A 1 384 ? -29.665 3.542 31.703 1.00 74.94 384 VAL A C 1
ATOM 3225 O O . VAL A 1 384 ? -30.354 3.616 32.716 1.00 74.94 384 VAL A O 1
ATOM 3228 N N . GLU A 1 385 ? -30.183 3.296 30.500 1.00 75.00 385 GLU A N 1
ATOM 3229 C CA . GLU A 1 385 ? -31.623 3.140 30.251 1.00 75.00 385 GLU A CA 1
ATOM 3230 C C . GLU A 1 385 ? -32.219 1.976 31.054 1.00 75.00 385 GLU A C 1
ATOM 3232 O O . GLU A 1 385 ? -33.259 2.135 31.690 1.00 75.00 385 GLU A O 1
ATOM 3237 N N . ALA A 1 386 ? -31.529 0.831 31.122 1.00 75.44 386 ALA A N 1
ATOM 3238 C CA . ALA A 1 386 ? -31.957 -0.305 31.941 1.00 75.44 386 ALA A CA 1
ATOM 3239 C C . ALA A 1 386 ? -31.969 0.023 33.447 1.00 75.44 386 ALA A C 1
ATOM 3241 O O . ALA A 1 386 ? -32.867 -0.405 34.173 1.00 75.44 386 ALA A O 1
ATOM 3242 N N . LYS A 1 387 ? -30.996 0.810 33.930 1.00 79.06 387 LYS A N 1
ATOM 3243 C CA . LYS A 1 387 ? -30.965 1.275 35.327 1.00 79.06 387 LYS A CA 1
ATOM 3244 C C . LYS A 1 387 ? -32.072 2.282 35.624 1.00 79.06 387 LYS A C 1
ATOM 3246 O O . LYS A 1 387 ? -32.656 2.222 36.703 1.00 79.06 387 LYS A O 1
ATOM 3251 N N . GLU A 1 388 ? -32.369 3.190 34.699 1.00 80.69 388 GLU A N 1
ATOM 3252 C CA . GLU A 1 388 ? -33.482 4.133 34.839 1.00 80.69 388 GLU A CA 1
ATOM 3253 C C . GLU A 1 388 ? -34.838 3.427 34.791 1.00 80.69 388 GLU A C 1
ATOM 3255 O O . GLU A 1 388 ? -35.707 3.748 35.598 1.00 80.69 388 GLU A O 1
ATOM 3260 N N . ALA A 1 389 ? -35.008 2.433 33.917 1.00 79.12 389 ALA A N 1
ATOM 3261 C CA . ALA A 1 389 ? -36.210 1.606 33.864 1.00 79.12 389 ALA A CA 1
ATOM 3262 C C . ALA A 1 389 ? -36.423 0.846 35.183 1.00 79.12 389 ALA A C 1
ATOM 3264 O O . ALA A 1 389 ? -37.484 0.973 35.788 1.00 79.12 389 ALA A O 1
ATOM 3265 N N . ALA A 1 390 ? -35.388 0.170 35.695 1.00 81.50 390 ALA A N 1
ATOM 3266 C CA . ALA A 1 390 ? -35.449 -0.522 36.985 1.00 81.50 390 ALA A CA 1
ATOM 3267 C C . ALA A 1 390 ? -35.696 0.438 38.163 1.00 81.50 390 ALA A C 1
ATOM 3269 O O . ALA A 1 390 ? -36.348 0.080 39.144 1.00 81.50 390 ALA A O 1
ATOM 3270 N N . ARG A 1 391 ? -35.187 1.676 38.089 1.00 86.25 391 ARG A N 1
ATOM 3271 C CA . ARG A 1 391 ? -35.465 2.709 39.093 1.00 86.25 391 ARG A CA 1
ATOM 3272 C C . ARG A 1 391 ? -36.926 3.161 39.044 1.00 86.25 391 ARG A C 1
ATOM 3274 O O . ARG A 1 391 ? -37.539 3.244 40.101 1.00 86.25 391 ARG A O 1
ATOM 3281 N N . ARG A 1 392 ? -37.484 3.406 37.853 1.00 85.81 392 ARG A N 1
ATOM 3282 C CA . ARG A 1 392 ? -38.906 3.758 37.683 1.00 85.81 392 ARG A CA 1
ATOM 3283 C C . ARG A 1 392 ? -39.828 2.635 38.146 1.00 85.81 392 ARG A C 1
ATOM 3285 O O . ARG A 1 392 ? -40.835 2.915 38.780 1.00 85.81 392 ARG A O 1
ATOM 3292 N N . GLU A 1 393 ? -39.472 1.385 37.865 1.00 85.94 393 GLU A N 1
ATOM 3293 C CA . GLU A 1 393 ? -40.224 0.213 38.320 1.00 85.94 393 GLU A CA 1
ATOM 3294 C C . GLU A 1 393 ? -40.236 0.131 39.852 1.00 85.94 393 GLU A C 1
ATOM 3296 O O . GLU A 1 393 ? -41.306 0.060 40.449 1.00 85.94 393 GLU A O 1
ATOM 3301 N N . LYS A 1 394 ? -39.080 0.304 40.510 1.00 85.94 394 LYS A N 1
ATOM 3302 C CA . LYS A 1 394 ? -39.017 0.382 41.980 1.00 85.94 394 LYS A CA 1
ATOM 3303 C C . LYS A 1 394 ? -39.759 1.578 42.569 1.00 85.94 394 LYS A C 1
ATOM 3305 O O . LYS A 1 394 ? -40.345 1.459 43.640 1.00 85.94 394 LYS A O 1
ATOM 3310 N N . GLU A 1 395 ? -39.713 2.738 41.918 1.00 87.19 395 GLU A N 1
ATOM 3311 C CA . GLU A 1 395 ? -40.472 3.919 42.347 1.00 87.19 395 GLU A CA 1
ATOM 3312 C C . GLU A 1 395 ? -41.987 3.672 42.225 1.00 87.19 395 GLU A C 1
ATOM 3314 O O . GLU A 1 395 ? -42.736 4.063 43.119 1.00 87.19 395 GLU A O 1
ATOM 3319 N N . ALA A 1 396 ? -42.433 2.958 41.187 1.00 87.19 396 ALA A N 1
ATOM 3320 C CA . ALA A 1 396 ? -43.826 2.549 41.020 1.00 87.19 396 ALA A CA 1
ATOM 3321 C C . ALA A 1 396 ? -44.262 1.495 42.055 1.00 87.19 396 ALA A C 1
ATOM 3323 O O . ALA A 1 396 ? -45.331 1.636 42.645 1.00 87.19 396 ALA A O 1
ATOM 3324 N N . GLU A 1 397 ? -43.429 0.486 42.331 1.00 86.56 397 GLU A N 1
ATOM 3325 C CA . GLU A 1 397 ? -43.669 -0.498 43.399 1.00 86.56 397 GLU A CA 1
ATOM 3326 C C . GLU A 1 397 ? -43.782 0.178 44.771 1.00 86.56 397 GLU A C 1
ATOM 3328 O O . GLU A 1 397 ? -44.675 -0.139 45.557 1.00 86.56 397 GLU A O 1
ATOM 3333 N N . LEU A 1 398 ? -42.904 1.144 45.057 1.00 87.12 398 LEU A N 1
ATOM 3334 C CA . LEU A 1 398 ? -42.924 1.884 46.316 1.00 87.12 398 LEU A CA 1
ATOM 3335 C C . LEU A 1 398 ? -44.168 2.776 46.426 1.00 87.12 398 LEU A C 1
ATOM 3337 O O . LEU A 1 398 ? -44.770 2.849 47.494 1.00 87.12 398 LEU A O 1
ATOM 3341 N N . ALA A 1 399 ? -44.583 3.417 45.330 1.00 86.38 399 ALA A N 1
ATOM 3342 C CA . ALA A 1 399 ? -45.819 4.194 45.284 1.00 86.38 399 ALA A CA 1
ATOM 3343 C C . ALA A 1 399 ? -47.062 3.313 45.504 1.00 86.38 399 ALA A C 1
ATOM 3345 O O . ALA A 1 399 ? -47.955 3.707 46.251 1.00 86.38 399 ALA A O 1
ATOM 3346 N N . ALA A 1 400 ? -47.100 2.112 44.917 1.00 87.56 400 ALA A N 1
ATOM 3347 C CA . ALA A 1 400 ? -48.173 1.145 45.143 1.00 87.56 400 ALA A CA 1
ATOM 3348 C C . ALA A 1 400 ? -48.215 0.676 46.608 1.00 87.56 400 ALA A C 1
ATOM 3350 O O . ALA A 1 400 ? -49.268 0.721 47.235 1.00 87.56 400 ALA A O 1
ATOM 3351 N N . ALA A 1 401 ? -47.064 0.332 47.194 1.00 84.50 401 ALA A N 1
ATOM 3352 C CA . ALA A 1 401 ? -46.983 -0.074 48.597 1.00 84.50 401 ALA A CA 1
ATOM 3353 C C . ALA A 1 401 ? -47.407 1.043 49.571 1.00 84.50 401 ALA A C 1
ATOM 3355 O O . ALA A 1 401 ? -48.018 0.769 50.604 1.00 84.50 401 ALA A O 1
ATOM 3356 N N . LEU A 1 402 ? -47.098 2.306 49.251 1.00 86.25 402 LEU A N 1
ATOM 3357 C CA . LEU A 1 402 ? -47.568 3.458 50.024 1.00 86.25 402 LEU A CA 1
ATOM 3358 C C . LEU A 1 402 ? -49.082 3.657 49.888 1.00 86.25 402 LEU A C 1
ATOM 3360 O O . LEU A 1 402 ? -49.741 3.918 50.890 1.00 86.25 402 LEU A O 1
ATOM 3364 N N . ALA A 1 403 ? -49.643 3.485 48.689 1.00 85.56 403 ALA A N 1
ATOM 3365 C CA . ALA A 1 403 ? -51.086 3.563 48.473 1.00 85.56 403 ALA A CA 1
ATOM 3366 C C . ALA A 1 403 ? -51.846 2.461 49.235 1.00 85.56 403 ALA A C 1
ATOM 3368 O O . ALA A 1 403 ? -52.882 2.740 49.840 1.00 85.56 403 ALA A O 1
ATOM 3369 N N . ASP A 1 404 ? -51.309 1.238 49.268 1.00 86.50 404 ASP A N 1
ATOM 3370 C CA . ASP A 1 404 ? -51.872 0.129 50.046 1.00 86.50 404 ASP A CA 1
ATOM 3371 C C . ASP A 1 404 ? -51.820 0.409 51.557 1.00 86.50 404 ASP A C 1
ATOM 3373 O O . ASP A 1 404 ? -52.786 0.147 52.276 1.00 86.50 404 ASP A O 1
ATOM 3377 N N . LEU A 1 405 ? -50.723 0.999 52.049 1.00 87.50 405 LEU A N 1
ATOM 3378 C CA . LEU A 1 405 ? -50.610 1.444 53.442 1.00 87.50 405 LEU A CA 1
ATOM 3379 C C . LEU A 1 405 ? -51.633 2.535 53.780 1.00 87.50 405 LEU A C 1
ATOM 3381 O O . LEU A 1 405 ? -52.300 2.439 54.808 1.00 87.50 405 LEU A O 1
ATOM 3385 N N . GLU A 1 406 ? -51.798 3.541 52.919 1.00 87.00 406 GLU A N 1
ATOM 3386 C CA . GLU A 1 406 ? -52.809 4.587 53.109 1.00 87.00 406 GLU A CA 1
ATOM 3387 C C . GLU A 1 406 ? -54.235 4.019 53.100 1.00 87.00 406 GLU A C 1
ATOM 3389 O O . GLU A 1 406 ? -55.087 4.464 53.875 1.00 87.00 406 GLU A O 1
ATOM 3394 N N . ALA A 1 407 ? -54.515 3.036 52.240 1.00 86.12 407 ALA A N 1
ATOM 3395 C CA . ALA A 1 407 ? -55.802 2.350 52.207 1.00 86.12 407 ALA A CA 1
ATOM 3396 C C . ALA A 1 407 ? -56.057 1.583 53.512 1.00 86.12 407 ALA A C 1
ATOM 3398 O O . ALA A 1 407 ? -57.126 1.723 54.106 1.00 86.12 407 ALA A O 1
ATOM 3399 N N . PHE A 1 408 ? -55.053 0.857 54.005 1.00 89.50 408 PHE A N 1
ATOM 3400 C CA . PHE A 1 408 ? -55.134 0.131 55.270 1.00 89.50 408 PHE A CA 1
ATOM 3401 C C . PHE A 1 408 ? -55.317 1.067 56.477 1.00 89.50 408 PHE A C 1
ATOM 3403 O O . PHE A 1 408 ? -56.118 0.797 57.373 1.00 89.50 408 PHE A O 1
ATOM 3410 N N . GLU A 1 409 ? -54.618 2.205 56.510 1.00 86.62 409 GLU A N 1
ATOM 3411 C CA . GLU A 1 409 ? -54.800 3.211 57.562 1.00 86.62 409 GLU A CA 1
ATOM 3412 C C . GLU A 1 409 ? -56.201 3.835 57.531 1.00 86.62 409 GLU A C 1
ATOM 3414 O O . GLU A 1 409 ? -56.799 4.048 58.590 1.00 86.62 409 GLU A O 1
ATOM 3419 N N . LYS A 1 410 ? -56.756 4.086 56.337 1.00 88.88 410 LYS A N 1
ATOM 3420 C CA . LYS A 1 410 ? -58.143 4.552 56.181 1.00 88.88 410 LYS A CA 1
ATOM 3421 C C . LYS A 1 410 ? -59.148 3.516 56.669 1.00 88.88 410 LYS A C 1
ATOM 3423 O O . LYS A 1 410 ? -60.045 3.883 57.424 1.00 88.88 410 LYS A O 1
ATOM 3428 N N . GLU A 1 411 ? -58.980 2.249 56.302 1.00 88.00 411 GLU A N 1
ATOM 3429 C CA . GLU A 1 411 ? -59.851 1.157 56.751 1.00 88.00 411 GLU A CA 1
ATOM 3430 C C . GLU A 1 411 ? -59.832 1.032 58.282 1.00 88.00 411 GLU A C 1
ATOM 3432 O O . GLU A 1 411 ? -60.881 1.033 58.927 1.00 88.00 411 GLU A O 1
ATOM 3437 N N . LYS A 1 412 ? -58.642 1.077 58.890 1.00 89.94 412 LYS A N 1
ATOM 3438 C CA . LYS A 1 412 ? -58.484 1.066 60.350 1.00 89.94 412 LYS A CA 1
ATOM 3439 C C . LYS A 1 412 ? -59.136 2.278 61.026 1.00 89.94 412 LYS A C 1
ATOM 3441 O O . LYS A 1 412 ? -59.715 2.153 62.106 1.00 89.94 412 LYS A O 1
ATOM 3446 N N . LEU A 1 413 ? -59.044 3.463 60.419 1.00 88.06 413 LEU A N 1
ATOM 3447 C CA . LEU A 1 413 ? -59.722 4.665 60.913 1.00 88.06 413 LEU A CA 1
ATOM 3448 C C . LEU A 1 413 ? -61.246 4.549 60.806 1.00 88.06 413 LEU A C 1
ATOM 3450 O O . LEU A 1 413 ? -61.951 5.013 61.702 1.00 88.06 413 LEU A O 1
ATOM 3454 N N . GLU A 1 414 ? -61.765 3.945 59.740 1.00 88.62 414 GLU A N 1
ATOM 3455 C CA . GLU A 1 414 ? -63.196 3.684 59.587 1.00 88.62 414 GLU A CA 1
ATOM 3456 C C . GLU A 1 414 ? -63.705 2.655 60.599 1.00 88.62 414 GLU A C 1
ATOM 3458 O O . GLU A 1 414 ? -64.762 2.869 61.194 1.00 88.62 414 GLU A O 1
ATOM 3463 N N . GLU A 1 415 ? -62.951 1.588 60.867 1.00 88.62 415 GLU A N 1
ATOM 3464 C CA . GLU A 1 415 ? -63.275 0.631 61.931 1.00 88.62 415 GLU A CA 1
ATOM 3465 C C . GLU A 1 415 ? -63.291 1.290 63.311 1.00 88.62 415 GLU A C 1
ATOM 3467 O O . GLU A 1 415 ? -64.243 1.106 64.070 1.00 88.62 415 GLU A O 1
ATOM 3472 N N . LEU A 1 416 ? -62.288 2.114 63.627 1.00 87.62 416 LEU A N 1
ATOM 3473 C CA . LEU A 1 416 ? -62.252 2.859 64.888 1.00 87.62 416 LEU A CA 1
ATOM 3474 C C . LEU A 1 416 ? -63.425 3.838 65.012 1.00 87.62 416 LEU A C 1
ATOM 3476 O O . LEU A 1 416 ? -63.992 3.972 66.095 1.00 87.62 416 LEU A O 1
ATOM 3480 N N . LYS A 1 417 ? -63.825 4.497 63.917 1.00 88.25 417 LYS A N 1
ATOM 3481 C CA . LYS A 1 417 ? -65.027 5.346 63.899 1.00 88.25 417 LYS A CA 1
ATOM 3482 C C . LYS A 1 417 ? -66.293 4.537 64.158 1.00 88.25 417 LYS A C 1
ATOM 3484 O O . LYS A 1 417 ? -67.099 4.959 64.978 1.00 88.25 417 LYS A O 1
ATOM 3489 N N . LYS A 1 418 ? -66.450 3.366 63.530 1.00 89.31 418 LYS A N 1
ATOM 3490 C CA . LYS A 1 418 ? -67.593 2.473 63.791 1.00 89.31 418 LYS A CA 1
ATOM 3491 C C . LYS A 1 418 ? -67.642 2.040 65.256 1.00 89.31 418 LYS A C 1
ATOM 3493 O O . LYS A 1 418 ? -68.692 2.158 65.876 1.00 89.31 418 LYS A O 1
ATOM 3498 N N . GLN A 1 419 ? -66.509 1.626 65.828 1.00 87.50 419 GLN A N 1
ATOM 3499 C CA . GLN A 1 419 ? -66.416 1.263 67.248 1.00 87.50 419 GLN A CA 1
ATOM 3500 C C . GLN A 1 419 ? -66.756 2.441 68.169 1.00 87.50 419 GLN A C 1
ATOM 3502 O O . GLN A 1 419 ? -67.433 2.264 69.179 1.00 87.50 419 GLN A O 1
ATOM 3507 N N . TYR A 1 420 ? -66.315 3.651 67.820 1.00 89.44 420 TYR A N 1
ATOM 3508 C CA . TYR A 1 420 ? -66.653 4.860 68.565 1.00 89.44 420 TYR A CA 1
ATOM 3509 C C . TYR A 1 420 ? -68.150 5.187 68.487 1.00 89.44 420 TYR A C 1
ATOM 3511 O O . TYR A 1 420 ? -68.767 5.473 69.511 1.00 89.44 420 TYR A O 1
ATOM 3519 N N . ASP A 1 421 ? -68.754 5.097 67.301 1.00 88.56 421 ASP A N 1
ATOM 3520 C CA . ASP A 1 421 ? -70.187 5.338 67.110 1.00 88.56 421 ASP A CA 1
ATOM 3521 C C . ASP A 1 421 ? -71.043 4.286 67.836 1.00 88.56 421 ASP A C 1
ATOM 3523 O O . ASP A 1 421 ? -72.077 4.620 68.419 1.00 88.56 421 ASP A O 1
ATOM 3527 N N . GLU A 1 422 ? -70.610 3.024 67.855 1.00 87.94 422 GLU A N 1
ATOM 3528 C CA . GLU A 1 422 ? -71.233 1.956 68.644 1.00 87.94 422 GLU A CA 1
ATOM 3529 C C . GLU A 1 422 ? -71.128 2.224 70.149 1.00 87.94 422 GLU A C 1
ATOM 3531 O O . GLU A 1 422 ? -72.133 2.134 70.858 1.00 87.94 422 GLU A O 1
ATOM 3536 N N . ALA A 1 423 ? -69.947 2.618 70.635 1.00 85.12 423 ALA A N 1
ATOM 3537 C CA . ALA A 1 423 ? -69.743 2.986 72.034 1.00 85.12 423 ALA A CA 1
ATOM 3538 C C . ALA A 1 423 ? -70.606 4.192 72.437 1.00 85.12 423 ALA A C 1
ATOM 3540 O O . ALA A 1 423 ? -71.217 4.181 73.505 1.00 85.12 423 ALA A O 1
ATOM 3541 N N . LYS A 1 424 ? -70.727 5.194 71.561 1.00 88.00 424 LYS A N 1
ATOM 3542 C CA . LYS A 1 424 ? -71.575 6.368 71.782 1.00 88.00 424 LYS A CA 1
ATOM 3543 C C . LYS A 1 424 ? -73.059 6.001 71.853 1.00 88.00 424 LYS A C 1
ATOM 3545 O O . LYS A 1 424 ? -73.751 6.443 72.762 1.00 88.00 424 LYS A O 1
ATOM 3550 N N . ARG A 1 425 ? -73.551 5.150 70.945 1.00 86.19 425 ARG A N 1
ATOM 3551 C CA . ARG A 1 425 ? -74.937 4.637 71.000 1.00 86.19 425 ARG A CA 1
ATOM 3552 C C . ARG A 1 425 ? -75.200 3.844 72.276 1.00 86.19 425 ARG A C 1
ATOM 3554 O O . ARG A 1 425 ? -76.288 3.926 72.839 1.00 86.19 425 ARG A O 1
ATOM 3561 N N . PHE A 1 426 ? -74.213 3.078 72.734 1.00 87.56 426 PHE A N 1
ATOM 3562 C CA . PHE A 1 426 ? -74.308 2.347 73.991 1.00 87.56 426 PHE A CA 1
ATOM 3563 C C . PHE A 1 426 ? -74.353 3.292 75.202 1.00 87.56 426 PHE A C 1
ATOM 3565 O O . PHE A 1 426 ? -75.156 3.086 76.109 1.00 87.56 426 PHE A O 1
ATOM 3572 N N . GLU A 1 427 ? -73.558 4.363 75.201 1.00 85.75 427 GLU A N 1
ATOM 3573 C CA . GLU A 1 427 ? -73.607 5.407 76.230 1.00 85.75 427 GLU A CA 1
ATOM 3574 C C . GLU A 1 427 ? -74.962 6.138 76.244 1.00 85.75 427 GLU A C 1
ATOM 3576 O O . GLU A 1 427 ? -75.567 6.291 77.304 1.00 85.75 427 GLU A O 1
ATOM 3581 N N . GLU A 1 428 ? -75.492 6.513 75.075 1.00 86.44 428 GLU A N 1
ATOM 3582 C CA . GLU A 1 428 ? -76.831 7.107 74.932 1.00 86.44 428 GLU A CA 1
ATOM 3583 C C . GLU A 1 428 ? -77.930 6.168 75.460 1.00 86.44 428 GLU A C 1
ATOM 3585 O O . GLU A 1 428 ? -78.849 6.607 76.156 1.00 86.44 428 GLU A O 1
ATOM 3590 N N . PHE A 1 429 ? -77.814 4.864 75.196 1.00 87.94 429 PHE A N 1
ATOM 3591 C CA . PHE A 1 429 ? -78.718 3.851 75.740 1.00 87.94 429 PHE A CA 1
ATOM 3592 C C . PHE A 1 429 ? -78.639 3.754 77.272 1.00 87.94 429 PHE A C 1
ATOM 3594 O O . PHE A 1 429 ? -79.674 3.696 77.939 1.00 87.94 429 PHE A O 1
ATOM 3601 N N . LEU A 1 430 ? -77.434 3.778 77.853 1.00 86.31 430 LEU A N 1
ATOM 3602 C CA . LEU A 1 430 ? -77.262 3.786 79.310 1.00 86.31 430 LEU A CA 1
ATOM 3603 C C . LEU A 1 430 ? -77.860 5.048 79.941 1.00 86.31 430 LEU A C 1
ATOM 3605 O O . LEU A 1 430 ? -78.555 4.951 80.953 1.00 86.31 430 LEU A O 1
ATOM 3609 N N . LEU A 1 431 ? -77.645 6.219 79.335 1.00 83.75 431 LEU A N 1
ATOM 3610 C CA . LEU A 1 431 ? -78.246 7.472 79.794 1.00 83.75 431 LEU A CA 1
ATOM 3611 C C . LEU A 1 431 ? -79.776 7.393 79.768 1.00 83.75 431 LEU A C 1
ATOM 3613 O O . LEU A 1 431 ? -80.414 7.711 80.774 1.00 83.75 431 LEU A O 1
ATOM 3617 N N . MET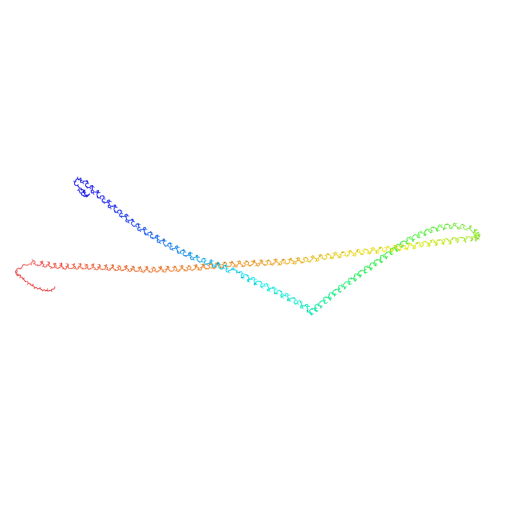 A 1 432 ? -80.359 6.863 78.690 1.00 86.94 432 MET A N 1
ATOM 3618 C CA . MET A 1 432 ? -81.802 6.629 78.589 1.00 86.94 432 MET A CA 1
ATOM 3619 C C . MET A 1 432 ? -82.315 5.721 79.715 1.00 86.94 432 MET A C 1
ATOM 3621 O O . MET A 1 432 ? -83.300 6.064 80.365 1.00 86.94 432 MET A O 1
ATOM 3625 N N . GLN A 1 433 ? -81.621 4.619 80.026 1.00 83.62 433 GLN A N 1
ATOM 3626 C CA . GLN A 1 433 ? -81.990 3.762 81.160 1.00 83.62 433 GLN A CA 1
ATOM 3627 C C . GLN A 1 433 ? -81.899 4.490 82.505 1.00 83.62 433 GLN A C 1
ATOM 3629 O O . GLN A 1 433 ? -82.755 4.293 83.372 1.00 83.62 433 GLN A O 1
ATOM 3634 N N . THR A 1 434 ? -80.886 5.340 82.704 1.00 82.62 434 THR A N 1
ATOM 3635 C CA . THR A 1 434 ? -80.788 6.128 83.941 1.00 82.62 434 THR A CA 1
ATOM 3636 C C . THR A 1 434 ? -81.917 7.144 84.065 1.00 82.62 434 THR A C 1
ATOM 3638 O O . THR A 1 434 ? -82.432 7.343 85.166 1.00 82.62 434 THR A O 1
ATOM 3641 N N . ASP A 1 435 ? -82.343 7.753 82.960 1.00 82.25 435 ASP A N 1
ATOM 3642 C CA . ASP A 1 435 ? -83.448 8.705 82.952 1.00 82.25 435 ASP A CA 1
ATOM 3643 C C . ASP A 1 435 ? -84.800 8.006 83.124 1.00 82.25 435 ASP A C 1
ATOM 3645 O O . ASP A 1 435 ? -85.613 8.471 83.923 1.00 82.25 435 ASP A O 1
ATOM 3649 N N . GLU A 1 436 ? -85.019 6.841 82.506 1.00 80.94 436 GLU A N 1
ATOM 3650 C CA . GLU A 1 436 ? -86.181 5.986 82.787 1.00 80.94 436 GLU A CA 1
ATOM 3651 C C . GLU A 1 436 ? -86.232 5.575 84.264 1.00 80.94 436 GLU A C 1
ATOM 3653 O O . GLU A 1 436 ? -87.293 5.611 84.892 1.00 80.94 436 GLU A O 1
ATOM 3658 N N . HIS A 1 437 ? -85.090 5.214 84.856 1.00 81.50 437 HIS A N 1
ATOM 3659 C CA . HIS A 1 437 ? -85.017 4.858 86.269 1.00 81.50 437 HIS A CA 1
ATOM 3660 C C . HIS A 1 437 ? -85.339 6.053 87.178 1.00 81.50 437 HIS A C 1
ATOM 3662 O O . HIS A 1 437 ? -86.133 5.918 88.111 1.00 81.50 437 HIS A O 1
ATOM 3668 N N . LYS A 1 438 ? -84.802 7.244 86.876 1.00 80.44 438 LYS A N 1
ATOM 3669 C CA . LYS A 1 438 ? -85.151 8.486 87.587 1.00 80.44 438 LYS A CA 1
ATOM 3670 C C . LYS A 1 438 ? -86.635 8.820 87.449 1.00 80.44 438 LYS A C 1
ATOM 3672 O O . LYS A 1 438 ? -87.255 9.192 88.442 1.00 80.44 438 LYS A O 1
ATOM 3677 N N . GLN A 1 439 ? -87.214 8.668 86.257 1.00 80.06 439 GLN A N 1
ATOM 3678 C CA . GLN A 1 439 ? -88.642 8.890 86.021 1.00 80.06 439 GLN A CA 1
ATOM 3679 C C . GLN A 1 439 ? -89.507 7.910 86.819 1.00 80.06 439 GLN A C 1
ATOM 3681 O O . GLN A 1 439 ? -90.505 8.331 87.398 1.00 80.06 439 GLN A O 1
ATOM 3686 N N . ARG A 1 440 ? -89.111 6.632 86.925 1.00 80.19 440 ARG A N 1
ATOM 3687 C CA . ARG A 1 440 ? -89.799 5.648 87.781 1.00 80.19 440 ARG A CA 1
ATOM 3688 C C . ARG A 1 440 ? -89.742 6.033 89.257 1.00 80.19 440 ARG A C 1
ATOM 3690 O O . ARG A 1 440 ? -90.787 6.067 89.896 1.00 80.19 440 ARG A O 1
ATOM 3697 N N . ILE A 1 441 ? -88.567 6.403 89.773 1.00 80.25 441 ILE A N 1
ATOM 3698 C CA . ILE A 1 441 ? -88.416 6.871 91.163 1.00 80.25 441 ILE A CA 1
ATOM 3699 C C . ILE A 1 441 ? -89.274 8.119 91.415 1.00 80.25 441 ILE A C 1
ATOM 3701 O O . ILE A 1 441 ? -89.910 8.243 92.461 1.00 80.25 441 ILE A O 1
ATOM 3705 N N . GLN A 1 442 ? -89.306 9.057 90.467 1.00 79.56 442 GLN A N 1
ATOM 3706 C CA . GLN A 1 442 ? -90.114 10.266 90.592 1.00 79.56 442 GLN A CA 1
ATOM 3707 C C . GLN A 1 442 ? -91.616 9.945 90.564 1.00 79.56 442 GLN A C 1
ATOM 3709 O O . GLN A 1 442 ? -92.361 10.469 91.387 1.00 79.56 442 GLN A O 1
ATOM 3714 N N . ALA A 1 443 ? -92.053 9.030 89.695 1.00 77.31 443 ALA A N 1
ATOM 3715 C CA . ALA A 1 443 ? -93.436 8.564 89.644 1.00 77.31 4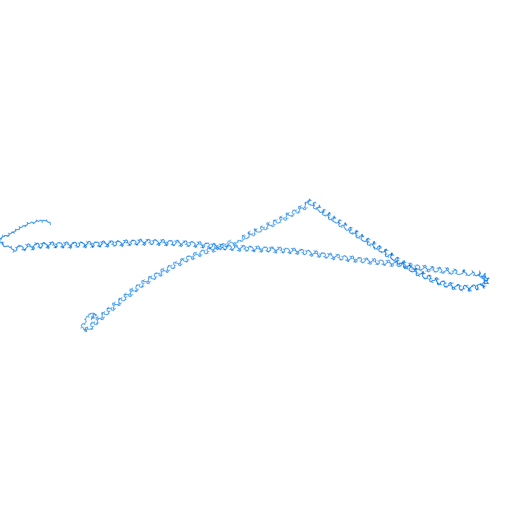43 ALA A CA 1
ATOM 3716 C C . ALA A 1 443 ? -93.856 7.830 90.931 1.00 77.31 443 ALA A C 1
ATOM 3718 O O . ALA A 1 443 ? -94.978 8.023 91.399 1.00 77.31 443 ALA A O 1
ATOM 3719 N N . GLU A 1 444 ? -92.965 7.037 91.534 1.00 80.31 444 GLU A N 1
ATOM 3720 C CA . GLU A 1 444 ? -93.187 6.403 92.841 1.00 80.31 444 GLU A CA 1
ATOM 3721 C C . GLU A 1 444 ? -93.339 7.449 93.953 1.00 80.31 444 GLU A C 1
ATOM 3723 O O . GLU A 1 444 ? -94.298 7.387 94.723 1.00 80.31 444 GLU A O 1
ATOM 3728 N N . ARG A 1 445 ? -92.467 8.468 93.989 1.00 79.75 445 ARG A N 1
ATOM 3729 C CA . ARG A 1 445 ? -92.577 9.589 94.941 1.00 79.75 445 ARG A CA 1
ATOM 3730 C C . ARG A 1 445 ? -93.872 10.378 94.769 1.00 79.75 445 ARG A C 1
ATOM 3732 O O . ARG A 1 445 ? -94.514 10.717 95.762 1.00 79.75 445 ARG A O 1
ATOM 3739 N N . ASP A 1 446 ? -94.281 10.652 93.533 1.00 79.75 446 ASP A N 1
ATOM 3740 C CA . ASP A 1 446 ? -95.524 11.370 93.241 1.00 79.75 446 ASP A CA 1
ATOM 3741 C C . ASP A 1 446 ? -96.762 10.527 93.598 1.00 79.75 446 ASP A C 1
ATOM 3743 O O . ASP A 1 446 ? -97.767 11.058 94.085 1.00 79.75 446 ASP A O 1
ATOM 3747 N N . ALA A 1 447 ? -96.705 9.206 93.396 1.00 77.38 447 ALA A N 1
ATOM 3748 C CA . ALA A 1 447 ? -97.749 8.276 93.823 1.00 77.38 447 ALA A CA 1
ATOM 3749 C C . ALA A 1 447 ? -97.853 8.204 95.355 1.00 77.38 447 ALA A C 1
ATOM 3751 O O . ALA A 1 447 ? -98.959 8.243 95.900 1.00 77.38 447 ALA A O 1
ATOM 3752 N N . GLU A 1 448 ? -96.719 8.173 96.054 1.00 78.19 448 GLU A N 1
ATOM 3753 C CA . GLU A 1 448 ? -96.659 8.181 97.515 1.00 78.19 448 GLU A CA 1
ATOM 3754 C C . GLU A 1 448 ? -97.155 9.515 98.097 1.00 78.19 448 GLU A C 1
ATOM 3756 O O . GLU A 1 448 ? -97.951 9.523 99.039 1.00 78.19 448 GLU A O 1
ATOM 3761 N N . ALA A 1 449 ? -96.804 10.647 97.480 1.00 76.75 449 ALA A N 1
ATOM 3762 C CA . ALA A 1 449 ? -97.337 11.960 97.841 1.00 76.75 449 ALA A CA 1
ATOM 3763 C C . ALA A 1 449 ? -98.866 12.027 97.668 1.00 76.75 449 ALA A C 1
ATOM 3765 O O . ALA A 1 449 ? -99.572 12.467 98.579 1.00 76.75 449 ALA A O 1
ATOM 3766 N N . LYS A 1 450 ? -99.402 11.523 96.545 1.00 80.06 450 LYS A N 1
ATOM 3767 C CA . LYS A 1 450 ? -100.857 11.420 96.316 1.00 80.06 450 LYS A CA 1
ATOM 3768 C C . LYS A 1 450 ? -101.544 10.510 97.336 1.00 80.06 450 LYS A C 1
ATOM 3770 O O . LYS A 1 450 ? -102.649 10.824 97.779 1.00 80.06 450 LYS A O 1
ATOM 3775 N N . TYR A 1 451 ? -100.909 9.407 97.726 1.00 76.50 451 TYR A N 1
ATOM 3776 C CA . TYR A 1 451 ? -101.427 8.502 98.752 1.00 76.50 451 TYR A CA 1
ATOM 3777 C C . TYR A 1 451 ? -101.479 9.173 100.134 1.00 76.50 451 TYR A C 1
ATOM 3779 O O . TYR A 1 451 ? -102.508 9.126 100.809 1.00 76.50 451 TYR A O 1
ATOM 3787 N N . GLN A 1 452 ? -100.413 9.875 100.531 1.00 77.25 452 GLN A N 1
ATOM 3788 C CA . GLN A 1 452 ? -100.372 10.634 101.786 1.00 77.25 452 GLN A CA 1
ATOM 3789 C C . GLN A 1 452 ? -101.411 11.762 101.814 1.00 77.25 452 GLN A C 1
ATOM 3791 O O . GLN A 1 452 ? -102.012 12.025 102.856 1.00 77.25 452 GLN A O 1
ATOM 3796 N N . GLN A 1 453 ? -101.655 12.413 100.675 1.00 77.62 453 GLN A N 1
ATOM 3797 C CA . GLN A 1 453 ? -102.667 13.459 100.561 1.00 77.62 453 GLN A CA 1
ATOM 3798 C C . GLN A 1 453 ? -104.088 12.899 100.696 1.00 77.62 453 GLN A C 1
ATOM 3800 O O . GLN A 1 453 ? -104.849 13.406 101.513 1.00 77.62 453 GLN A O 1
ATOM 3805 N N . ARG A 1 454 ? -104.403 11.776 100.031 1.00 78.12 454 ARG A N 1
ATOM 3806 C CA . ARG A 1 454 ? -105.683 11.067 100.231 1.00 78.12 454 ARG A CA 1
ATOM 3807 C C . ARG A 1 454 ? -105.903 10.659 101.683 1.00 78.12 454 ARG A C 1
ATOM 3809 O O . ARG A 1 454 ? -106.994 10.847 102.202 1.00 78.12 454 ARG A O 1
ATOM 3816 N N . LYS A 1 455 ? -104.864 10.164 102.358 1.00 80.44 455 LYS A N 1
ATOM 3817 C CA . LYS A 1 455 ? -104.946 9.804 103.778 1.00 80.44 455 LYS A CA 1
ATOM 3818 C C . LYS A 1 455 ? -105.236 11.024 104.661 1.00 80.44 455 LYS A C 1
ATOM 3820 O O . LYS A 1 455 ? -106.034 10.926 105.588 1.00 80.44 455 LYS A O 1
ATOM 3825 N N . LYS A 1 456 ? -104.626 12.181 104.372 1.00 76.69 456 LYS A N 1
ATOM 3826 C CA . LYS A 1 456 ? -104.942 13.444 105.064 1.00 76.69 456 LYS A CA 1
ATOM 3827 C C . LYS A 1 456 ? -106.394 13.862 104.828 1.00 76.69 456 LYS A C 1
ATOM 3829 O O . LYS A 1 456 ? -107.081 14.186 105.795 1.00 76.69 456 LYS A O 1
ATOM 3834 N N . ASP A 1 457 ? -106.866 13.793 103.589 1.00 78.06 457 ASP A N 1
ATOM 3835 C CA . ASP A 1 457 ? -108.241 14.150 103.231 1.00 78.06 457 ASP A CA 1
ATOM 3836 C C . ASP A 1 457 ? -109.265 13.206 103.890 1.00 78.06 457 ASP A C 1
ATOM 3838 O O . ASP A 1 457 ? -110.274 13.668 104.419 1.00 78.06 457 ASP A O 1
ATOM 3842 N N . GLU A 1 458 ? -108.977 11.901 103.965 1.00 76.00 458 GLU A N 1
ATOM 3843 C CA . GLU A 1 458 ? -109.784 10.920 104.706 1.00 76.00 458 GLU A CA 1
ATOM 3844 C C . GLU A 1 458 ? -109.815 11.225 106.210 1.00 76.00 458 GLU A C 1
ATOM 3846 O O . GLU A 1 458 ? -110.893 11.270 106.803 1.00 76.00 458 GLU A O 1
ATOM 3851 N N . THR A 1 459 ? -108.667 11.534 106.830 1.00 74.50 459 THR A N 1
ATOM 3852 C CA . THR A 1 459 ? -108.639 11.929 108.253 1.00 74.50 459 THR A CA 1
ATOM 3853 C C . THR A 1 459 ? -109.382 13.240 108.519 1.00 74.50 459 THR A C 1
ATOM 3855 O O . THR A 1 459 ? -110.020 13.388 109.563 1.00 74.50 459 THR A O 1
ATOM 3858 N N . ALA A 1 460 ? -109.350 14.188 107.577 1.00 73.94 460 ALA A N 1
ATOM 3859 C CA . ALA A 1 460 ? -110.101 15.435 107.667 1.00 73.94 460 ALA A CA 1
ATOM 3860 C C . ALA A 1 460 ? -111.614 15.191 107.526 1.00 73.94 460 ALA A C 1
ATOM 3862 O O . ALA A 1 460 ? -112.400 15.755 108.292 1.00 73.94 460 ALA A O 1
ATOM 3863 N N . ALA A 1 461 ? -112.024 14.313 106.607 1.00 76.69 461 ALA A N 1
ATOM 3864 C CA . ALA A 1 461 ? -113.416 13.905 106.433 1.00 76.69 461 ALA A CA 1
ATOM 3865 C C . ALA A 1 461 ? -113.962 13.159 107.665 1.00 76.69 461 ALA A C 1
ATOM 3867 O O . ALA A 1 461 ? -115.089 13.417 108.094 1.00 76.69 461 ALA A O 1
ATOM 3868 N N . ASP A 1 462 ? -113.164 12.288 108.285 1.00 73.69 462 ASP A N 1
ATOM 3869 C CA . ASP A 1 462 ? -113.549 11.603 109.522 1.00 73.69 462 ASP A CA 1
ATOM 3870 C C . ASP A 1 462 ? -113.636 12.565 110.715 1.00 73.69 462 ASP A C 1
ATOM 3872 O O . ASP A 1 462 ? -114.602 12.500 111.478 1.00 73.69 462 ASP A O 1
ATOM 3876 N N . MET A 1 463 ? -112.720 13.533 110.841 1.00 73.50 463 MET A N 1
ATOM 3877 C CA . MET A 1 463 ? -112.844 14.610 111.835 1.00 73.50 463 MET A CA 1
ATOM 3878 C C . MET A 1 463 ? -114.115 15.446 111.636 1.00 73.50 463 MET A C 1
ATOM 3880 O O . MET A 1 463 ? -114.798 15.766 112.610 1.00 73.50 463 MET A O 1
ATOM 3884 N N . GLN A 1 464 ? -114.486 15.763 110.392 1.00 76.25 464 GLN A N 1
ATOM 3885 C CA . GLN A 1 464 ? -115.741 16.464 110.104 1.00 76.25 464 GLN A CA 1
ATOM 3886 C C . GLN A 1 464 ? -116.971 15.629 110.486 1.00 76.25 464 GLN A C 1
ATOM 3888 O O . GLN A 1 464 ? -117.907 16.168 111.080 1.00 76.25 464 GLN A O 1
ATOM 3893 N N . ARG A 1 465 ? -116.967 14.312 110.229 1.00 75.56 465 ARG A N 1
ATOM 3894 C CA . ARG A 1 465 ? -118.040 13.406 110.684 1.00 75.56 465 ARG A CA 1
ATOM 3895 C C . ARG A 1 465 ? -118.137 13.345 112.205 1.00 75.56 465 ARG A C 1
ATOM 3897 O O . ARG A 1 465 ? -119.247 13.363 112.735 1.00 75.56 465 ARG A O 1
ATOM 3904 N N . ILE A 1 466 ? -117.004 13.285 112.908 1.00 71.44 466 ILE A N 1
ATOM 3905 C CA . ILE A 1 466 ? -116.961 13.282 114.378 1.00 71.44 466 ILE A CA 1
ATOM 3906 C C . ILE A 1 466 ? -117.527 14.596 114.932 1.00 71.44 466 ILE A C 1
ATOM 3908 O O . ILE A 1 466 ? -118.409 14.558 115.789 1.00 71.44 466 ILE A O 1
ATOM 3912 N N . ASN A 1 467 ? -117.109 15.744 114.394 1.00 72.88 467 ASN A N 1
ATOM 3913 C CA . ASN A 1 467 ? -117.597 17.055 114.830 1.00 72.88 467 ASN A CA 1
ATOM 3914 C C . ASN A 1 467 ? -119.091 17.260 114.538 1.00 72.88 467 ASN A C 1
ATOM 3916 O O . ASN A 1 467 ? -119.812 17.771 115.392 1.00 72.88 467 ASN A O 1
ATOM 3920 N N . ALA A 1 468 ? -119.594 16.805 113.386 1.00 71.94 468 ALA A N 1
ATOM 3921 C CA . ALA A 1 468 ? -121.028 16.838 113.086 1.00 71.94 468 ALA A CA 1
ATOM 3922 C C . ALA A 1 468 ? -121.841 15.974 114.070 1.00 71.94 468 ALA A C 1
ATOM 3924 O O . ALA A 1 468 ? -122.934 16.354 114.497 1.00 71.94 468 ALA A O 1
ATOM 3925 N N . ARG A 1 469 ? -121.290 14.825 114.481 1.00 75.06 469 ARG A N 1
ATOM 3926 C CA . ARG A 1 469 ? -121.922 13.929 115.456 1.00 75.06 469 ARG A CA 1
ATOM 3927 C C . ARG A 1 469 ? -121.925 14.531 116.863 1.00 75.06 469 ARG A C 1
ATOM 3929 O O . ARG A 1 469 ? -122.954 14.444 117.531 1.00 75.06 469 ARG A O 1
ATOM 3936 N N . LEU A 1 470 ? -120.834 15.186 117.270 1.00 71.56 470 LEU A N 1
ATOM 3937 C CA . LEU A 1 470 ? -120.739 15.940 118.526 1.00 71.56 470 LEU A CA 1
ATOM 3938 C C . LEU A 1 470 ? -121.717 17.123 118.560 1.00 71.56 470 LEU A C 1
ATOM 3940 O O . LEU A 1 470 ? -122.460 17.249 119.528 1.00 71.56 470 LEU A O 1
ATOM 3944 N N . GLY A 1 471 ? -121.828 17.904 117.480 1.00 69.81 471 GLY A N 1
ATOM 3945 C CA . GLY A 1 471 ? -122.810 18.992 117.386 1.00 69.81 471 GLY A CA 1
ATOM 3946 C C . GLY A 1 471 ? -124.265 18.510 117.491 1.00 69.81 471 GLY A C 1
ATOM 3947 O O . GLY A 1 471 ? -125.082 19.147 118.152 1.00 69.81 471 GLY A O 1
ATOM 3948 N N . SER A 1 472 ? -124.586 17.337 116.924 1.00 68.00 472 SER A N 1
ATOM 3949 C CA . SER A 1 472 ? -125.919 16.718 117.069 1.00 68.00 472 SER A CA 1
ATOM 3950 C C . SER A 1 472 ? -126.213 16.185 118.482 1.00 68.00 472 SER A C 1
ATOM 3952 O O . SER A 1 472 ? -127.371 15.978 118.843 1.00 68.00 472 SER A O 1
ATOM 3954 N N . LEU A 1 473 ? -125.168 15.921 119.274 1.00 63.84 473 LEU A N 1
ATOM 3955 C CA . LEU A 1 473 ? -125.287 15.482 120.665 1.00 63.84 473 LEU A CA 1
ATOM 3956 C C . LEU A 1 473 ? -125.390 16.683 121.614 1.00 63.84 473 LEU A C 1
ATOM 3958 O O . LEU A 1 473 ? -126.180 16.634 122.552 1.00 63.84 473 LEU A O 1
ATOM 3962 N N . GLU A 1 474 ? -124.681 17.781 121.342 1.00 62.31 474 GLU A N 1
ATOM 3963 C CA . GLU A 1 474 ? -124.819 19.033 122.097 1.00 62.31 474 GLU A CA 1
ATOM 3964 C C . GLU A 1 474 ? -126.207 19.672 121.936 1.00 62.31 474 GLU A C 1
ATOM 3966 O O . GLU A 1 474 ? -126.756 20.185 122.914 1.00 62.31 474 GLU A O 1
ATOM 3971 N N . SER A 1 475 ? -126.821 19.593 120.748 1.00 61.38 475 SER A N 1
ATOM 3972 C CA . SER A 1 475 ? -128.197 20.071 120.549 1.00 61.38 475 SER A CA 1
ATOM 3973 C C . SER A 1 475 ? -129.218 19.247 121.344 1.00 61.38 475 SER A C 1
ATOM 3975 O O . SER A 1 475 ? -130.099 19.819 121.979 1.00 61.38 475 SER A O 1
ATOM 3977 N N . LYS A 1 476 ? -129.041 17.920 121.411 1.00 60.34 476 LYS A N 1
ATOM 3978 C CA . LYS A 1 476 ? -129.894 17.018 122.207 1.00 60.34 476 LYS A CA 1
ATOM 3979 C C . LYS A 1 476 ? -129.755 17.202 123.719 1.00 60.34 476 LYS A C 1
ATOM 3981 O O . LYS A 1 476 ? -130.695 16.906 124.445 1.00 60.34 476 LYS A O 1
ATOM 3986 N N . ILE A 1 477 ? -128.613 17.685 124.210 1.00 60.03 477 ILE A N 1
ATOM 3987 C CA . ILE A 1 477 ? -128.407 17.940 125.646 1.00 60.03 477 ILE A CA 1
ATOM 3988 C C . ILE A 1 477 ? -129.100 19.239 126.094 1.00 60.03 477 ILE A C 1
ATOM 3990 O O . ILE A 1 477 ? -129.547 19.323 127.236 1.00 60.03 477 ILE A O 1
ATOM 3994 N N . ARG A 1 478 ? -129.258 20.239 125.214 1.00 59.03 478 ARG A N 1
ATOM 3995 C CA . ARG A 1 478 ? -129.964 21.488 125.564 1.00 59.03 478 ARG A CA 1
ATOM 3996 C C . ARG A 1 478 ? -131.482 21.332 125.685 1.00 59.03 478 ARG A C 1
ATOM 3998 O O . ARG A 1 478 ? -132.082 22.067 126.458 1.00 59.03 478 ARG A O 1
ATOM 4005 N N . GLU A 1 479 ? -132.088 20.368 124.996 1.00 56.25 479 GLU A N 1
ATOM 4006 C CA . GLU A 1 479 ? -133.545 20.136 125.020 1.00 56.25 479 GLU A CA 1
ATOM 4007 C C . GLU A 1 479 ? -134.054 19.438 126.299 1.00 56.25 479 GLU A C 1
ATOM 4009 O O . GLU A 1 479 ? -135.258 19.379 126.521 1.00 56.25 479 GLU A O 1
ATOM 4014 N N . VAL A 1 480 ? -133.171 18.937 127.173 1.00 56.44 480 VAL A N 1
ATOM 4015 C CA . VAL A 1 480 ? -133.561 18.134 128.356 1.00 56.44 480 VAL A CA 1
ATOM 4016 C C . VAL A 1 480 ? -133.611 18.951 129.665 1.00 56.44 480 VAL A C 1
ATOM 4018 O O . VAL A 1 480 ? -134.026 18.435 130.697 1.00 56.44 480 VAL A O 1
ATOM 4021 N N . ASN A 1 481 ? -133.257 20.242 129.656 1.00 49.00 481 ASN A N 1
ATOM 4022 C CA . ASN A 1 481 ? -133.198 21.059 130.883 1.00 49.00 481 ASN A CA 1
ATOM 4023 C C . ASN A 1 481 ? -134.499 21.798 131.269 1.00 49.00 481 ASN A C 1
ATOM 4025 O O . ASN A 1 481 ? -134.509 22.500 132.279 1.00 49.00 481 ASN A O 1
ATOM 4029 N N . GLU A 1 482 ? -135.608 21.608 130.551 1.00 41.94 482 GLU A N 1
ATOM 4030 C CA . GLU A 1 482 ? -136.919 22.171 130.910 1.00 41.94 482 GLU A CA 1
ATOM 4031 C C . GLU A 1 482 ? -137.995 21.071 130.908 1.00 41.94 482 GLU A C 1
ATOM 4033 O O . GLU A 1 482 ? -138.624 20.844 129.883 1.00 41.94 482 GLU A O 1
ATOM 4038 N N . VAL A 1 483 ? -138.155 20.353 132.036 1.00 45.44 483 VAL A N 1
ATOM 4039 C CA . VAL A 1 483 ? -139.402 19.756 132.599 1.00 45.44 483 VAL A CA 1
ATOM 4040 C C . VAL A 1 483 ? -139.042 18.790 133.753 1.00 45.44 483 VAL A C 1
ATOM 4042 O O . VAL A 1 483 ? -138.249 17.866 133.592 1.00 45.44 483 VAL A O 1
ATOM 4045 N N . GLN A 1 484 ? -139.637 19.007 134.934 1.00 38.38 484 GLN A N 1
ATOM 4046 C CA . GLN A 1 484 ? -139.544 18.159 136.137 1.00 38.38 484 GLN A CA 1
ATOM 4047 C C . GLN A 1 484 ? -140.641 17.078 136.157 1.00 38.38 484 GLN A C 1
ATOM 4049 O O . GLN A 1 484 ? -141.799 17.460 136.103 1.00 38.38 484 GLN A O 1
ATOM 4054 N N . PHE A 1 485 ? -140.299 15.796 136.359 1.00 37.81 485 PHE A N 1
ATOM 4055 C CA . PHE A 1 485 ? -141.136 14.704 136.927 1.00 37.81 485 PHE A CA 1
ATOM 4056 C C . PHE A 1 485 ? -140.172 13.578 137.386 1.00 37.81 485 PHE A C 1
ATOM 4058 O O . PHE A 1 485 ? -139.333 13.154 136.600 1.00 37.81 485 PHE A O 1
ATOM 4065 N N . TRP A 1 486 ? -139.952 13.349 138.687 1.00 34.25 486 TRP A N 1
ATOM 4066 C CA . TRP A 1 486 ? -140.613 12.416 139.629 1.00 34.25 486 TRP A CA 1
ATOM 4067 C C . TRP A 1 486 ? -140.641 10.922 139.227 1.00 34.25 486 TRP A C 1
ATOM 4069 O O . TRP A 1 486 ? -141.169 10.549 138.189 1.00 34.25 486 TRP A O 1
ATOM 4079 N N . ASP A 1 487 ? -140.110 10.127 140.166 1.00 34.72 487 ASP A N 1
ATOM 4080 C CA . ASP A 1 487 ? -140.132 8.671 140.378 1.00 34.72 487 ASP A CA 1
ATOM 4081 C C . ASP A 1 487 ? -139.175 7.714 139.631 1.00 34.72 487 ASP A C 1
ATOM 4083 O O . ASP A 1 487 ? -139.254 7.460 138.435 1.00 34.72 487 ASP A O 1
ATOM 4087 N N . ASN A 1 488 ? -138.282 7.142 140.457 1.00 35.53 488 ASN A N 1
ATOM 4088 C CA . ASN A 1 488 ? -137.950 5.721 140.606 1.00 35.53 488 ASN A CA 1
ATOM 4089 C C . ASN A 1 488 ? -137.907 4.845 139.341 1.00 35.53 488 ASN A C 1
ATOM 4091 O O . ASN A 1 488 ? -138.934 4.451 138.814 1.00 35.53 488 ASN A O 1
ATOM 4095 N N . GLU A 1 489 ? -136.710 4.372 138.984 1.00 35.62 489 GLU A N 1
ATOM 4096 C CA . GLU A 1 489 ? -136.317 2.957 139.127 1.00 35.62 489 GLU A CA 1
ATOM 4097 C C . GLU A 1 489 ? -134.999 2.673 138.390 1.00 35.62 489 GLU A C 1
ATOM 4099 O O . GLU A 1 489 ? -134.775 3.045 137.241 1.00 35.62 489 GLU A O 1
ATOM 4104 N N . ARG A 1 490 ? -134.098 1.967 139.080 1.00 44.16 490 ARG A N 1
ATOM 4105 C CA . ARG A 1 490 ? -132.914 1.331 138.492 1.00 44.16 490 ARG A CA 1
ATOM 4106 C C . ARG A 1 490 ? -133.339 0.133 137.637 1.00 44.16 490 ARG A C 1
ATOM 4108 O O . ARG A 1 490 ? -134.005 -0.749 138.173 1.00 44.16 490 ARG A O 1
ATOM 4115 N N . PRO A 1 491 ? -132.734 -0.062 136.455 1.00 41.50 491 PRO A N 1
ATOM 4116 C CA . PRO A 1 491 ? -132.571 -1.392 135.884 1.00 41.50 491 PRO A CA 1
ATOM 4117 C C . PRO A 1 491 ? -131.091 -1.802 135.866 1.00 41.50 491 PRO A C 1
ATOM 4119 O O . PRO A 1 491 ? -130.219 -1.094 135.363 1.00 41.50 491 PRO A O 1
ATOM 4122 N N . ARG A 1 492 ? -130.807 -2.986 136.420 1.00 44.22 492 ARG A N 1
ATOM 4123 C CA . ARG A 1 492 ? -129.594 -3.770 136.125 1.00 44.22 492 ARG A CA 1
ATOM 4124 C C . ARG A 1 492 ? -129.832 -4.653 134.861 1.00 44.22 492 ARG A C 1
ATOM 4126 O O . ARG A 1 492 ? -130.823 -4.456 134.169 1.00 44.22 492 ARG A O 1
ATOM 4133 N N . PRO A 1 493 ? -128.970 -5.637 134.532 1.00 51.47 493 PRO A N 1
ATOM 4134 C CA . PRO A 1 493 ? -128.025 -5.610 133.414 1.00 51.47 493 PRO A CA 1
ATOM 4135 C C . PRO A 1 493 ? -128.375 -6.639 132.313 1.00 51.47 493 PRO A C 1
ATOM 4137 O O . PRO A 1 493 ? -129.147 -7.567 132.545 1.00 51.47 493 PRO A O 1
ATOM 4140 N N . LYS A 1 494 ? -127.725 -6.583 131.140 1.00 38.78 494 LYS A N 1
ATOM 4141 C CA . LYS A 1 494 ? -127.695 -7.731 130.210 1.00 38.78 494 LYS A CA 1
ATOM 4142 C C . LYS A 1 494 ? -126.303 -7.984 129.625 1.00 38.78 494 LYS A C 1
ATOM 4144 O O . LYS A 1 494 ? -125.715 -7.132 128.973 1.00 38.78 494 LYS A O 1
ATOM 4149 N N . LYS A 1 495 ? -125.820 -9.200 129.901 1.00 46.44 495 LYS A N 1
ATOM 4150 C CA . LYS A 1 495 ? -124.737 -9.935 129.231 1.00 46.44 495 LYS A CA 1
ATOM 4151 C C . LYS A 1 495 ? -125.178 -10.372 127.825 1.00 46.44 495 LYS A C 1
ATOM 4153 O O . LYS A 1 495 ? -126.333 -10.762 127.694 1.00 46.44 495 LYS A O 1
ATOM 4158 N N . GLN A 1 496 ? -124.238 -10.428 126.875 1.00 45.06 496 GLN A N 1
ATOM 4159 C CA . GLN A 1 496 ? -124.146 -11.317 125.686 1.00 45.06 496 GLN A CA 1
ATOM 4160 C C . GLN A 1 496 ? -122.835 -10.922 124.954 1.00 45.06 496 GLN A C 1
ATOM 4162 O O . GLN A 1 496 ? -122.689 -9.762 124.598 1.00 45.06 496 GLN A O 1
ATOM 4167 N N . TRP A 1 497 ? -121.720 -11.663 125.042 1.00 48.81 497 TRP A N 1
ATOM 4168 C CA . TRP A 1 497 ? -121.281 -12.810 124.211 1.00 48.81 497 TRP A CA 1
ATOM 4169 C C . TRP A 1 497 ? -121.422 -12.597 122.697 1.00 48.81 497 TRP A C 1
ATOM 4171 O O . TRP A 1 497 ? -122.552 -12.563 122.235 1.00 48.81 497 TRP A O 1
ATOM 4181 N N . TYR A 1 498 ? -120.294 -12.526 121.967 1.00 40.41 498 TYR A N 1
ATOM 4182 C CA . TYR A 1 498 ? -119.941 -13.360 120.797 1.00 40.41 498 TYR A CA 1
ATOM 4183 C C . TYR A 1 498 ? -118.435 -13.235 120.463 1.00 40.41 498 TYR A C 1
ATOM 4185 O O . TYR A 1 498 ? -117.812 -12.213 120.735 1.00 40.41 498 TYR A O 1
ATOM 4193 N N . ASN A 1 499 ? -117.887 -14.329 119.923 1.00 45.12 499 ASN A N 1
ATOM 4194 C CA . ASN A 1 499 ? -116.502 -14.578 119.511 1.00 45.12 499 ASN A CA 1
ATOM 4195 C C . ASN A 1 499 ? -116.107 -13.840 118.215 1.00 45.12 499 ASN A C 1
ATOM 4197 O O . ASN A 1 499 ? -116.918 -13.803 117.291 1.00 45.12 499 ASN A O 1
ATOM 4201 N N . VAL A 1 500 ? -114.861 -13.355 118.144 1.00 43.75 500 VAL A N 1
ATOM 4202 C CA . VAL A 1 500 ? -113.729 -13.672 117.225 1.00 43.75 500 VAL A CA 1
ATOM 4203 C C . VAL A 1 500 ? -112.703 -12.552 117.365 1.00 43.75 500 VAL A C 1
ATOM 4205 O O . VAL A 1 500 ? -113.105 -11.375 117.234 1.00 43.75 500 VAL A O 1
#